Protein AF-A0A7X7NFH9-F1 (afdb_monomer)

pLDDT: mean 75.1, std 20.46, range [20.81, 98.44]

Mean predicted aligned error: 15.83 Å

Foldseek 3Di:
DDDDDDDDDDDDPDDDDDDDDDDDDDDDDDDDDDDADFDPQDDDWAQFDDLFFLVLLVVLVVVCCVVPVDPPVLDDNVLSAFFKFKKKFFAADPVSVVVQVQPPVFDKDLDDLRTHIDFFRWFDADPPDDPPGFGIIIAIGGPPDDDPPTDMDGPGRGDDADDDPDPRDPSNVSCNVCVLSSSLSSCVVRVNHQPPDNDSDFDWDKAKAFEWEQAPQVRGIAAQFQWWKWKDDRNDIFTWGAHNRRIIITPGIDGFFIWIKTFLAGPPLLEFEAAAPHHTTMGGHDGSDDDYDYDYHYDDPVNLSSLLSSLVVCCLPPCQFLADVRLAHYEYEYEYRHEDDPVCCKDDDPPDRYIYHYQAYNVGDGDGSLRSNLQSQLHSQLRSLCVLPVVPPRPPPDHVLLSNLRSNLSRALSSCVVPVPDPPPALLQDDDPDPDDPHDAACAACLAAQDADVLPPQQAFGAGFHHFDCVVVSSQGSRNGPHRRSNNQHNSVPGDRDDPGDDVRNVSGNVRSNPVSHDSDPDQWPAAPDWADAPDWSAAPVRQWTWHQHPQRKTFIWGVPDVVIDGLFIQPCGNHQWDTWGCHQQQKTFTFNDDDDDPVGTQKIQPRGNQGRWTWGQTDVRKTFTAGPVRDTPGIRVRRPMDGD

Sequence (645 aa):
MRRTVWKLGLSGLLLCIVIGCEQALSPITPAESPEADGVERVSTGIKLENPYSVESMKRAYDTLVARGSLAKGVLAADDFQPTHHYIRFKPETMEEYTALKRNADLVLWDYPLDYRFPEGMASYCDPAIPAGKPNYLYTAVAIGRELPSINYEILADLILSPEDGSNVLAKSAAVSGYYDVLEHEALRITGNLPKRKQGLAKSLWLPSGKIEVWDNVLGRKVPVVNVNVRTRNWFKWWDGYTDINGNFSCPKDYNGDISYSLRW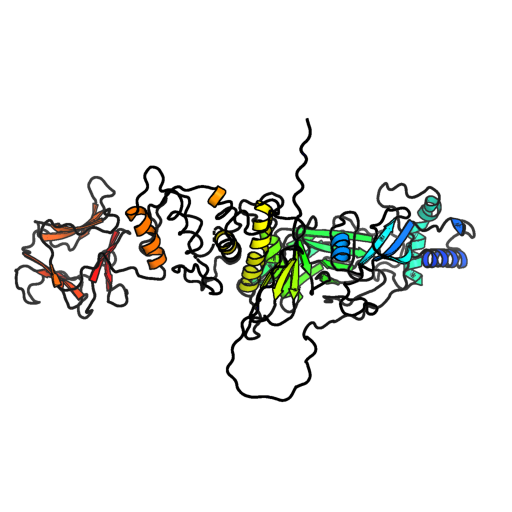QYPDNRFDIRDGRAGQAFYNGPSQSTSSWRVVFNSGLNWYWANIFKAGAFYVGQEPYGLNDIPFNLISIMALDEKAIPTEQALYSTGNENVTIRRYNLDGDTLNSYDLFMNTTHELGHAHHDHIYDGLLFGASVDLNYAQAWAYAIGYFMTTAAYPNVSHGYEVTMQGWEFGVQHRLPLMIDMVDIFNQRSEDSDNLQDFISGYTVRQLETIVSQKDCKTIYDFANKIRALPLPTGMTNTILNDYFNQYYNISSPSYAETKRSGGFNFTKGQKIYSPNKRFFLVWKSDGNLVLTDTKSSPWRNVWTSKTSGRVTTHCIMQPDGNLVIYNMNNPSGSQAVWCTGTWNNPDAGLSVVDNGRVVIYNKYRKERWSSTNDTGMRF

Secondary structure (DSSP, 8-state):
-------PPP-----------------------------------EEPP-TTBHHHHHHHHHHHHHTTSS-TTSS-TTT---SEEEEEE--SSHHHHHHHHT-TT---BSS-TTEE--TT------TTPPTTPPPPEEEEEETT----SS-EEEEEEE--PPPTT----TTHHHHHTTHHHHHHHHHHHTT---TT--SS---EE--EEEEEEEETTTTEEEE--S-EEEEEETTEEEEEEE-TTSEEE-SS-EES-EEEEEESB-GGGSEEEESSSSS--EEEEEEEE-S-EEEEE-SHHHHHHHHHHHHHHHHHHT--TT--S-SSS-EEEEEEEEEPBTTBSEEEETTTTEEEEEEE-SSSPBP-HHHHHHHHHHHHHHHHHHHTTTTS-TTSSS-TTTTTSSSHHHHHHHHHHH-TTS---S-TT----STT-----S-SGGGSS---STTT-TTS---------GGGTTTTTSSS---SSSSSSSSTTTS---TT--HHHHHHHHTTHHHHSS--SSSS-EETTEEPPTT-EEE-TTSSEEEEE-TTS-EEEEETTSSSPEEEEE-S-TTS---EEEE-TTS-EEEESSSS--GGGEEEE-S--S-TT-EEEEETTTEEEEE-TTS-EEEETTB---EE-

Nearest PDB structures (foldseek):
  5g5d-assembly2_B  TM=4.819E-01  e=6.563E-02  Acetivibrio thermocellus ATCC 27405
  4wi0-assembly1_B  TM=5.120E-01  e=7.752E-02  Acetivibrio cellulolyticus
  4u3s-assembly1_B  TM=5.055E-01  e=1.209E-01  Acetivibrio cellulolyticus
  8gg8-assembly1_B  TM=3.450E-01  e=8.195E-02  Homo sapiens
  4fxt-assembly2_B  TM=4.051E-01  e=7.752E-02  Bacteroides ovatus ATCC 8483

Radius of gyration: 36.44 Å; Cα contacts (8 Å, |Δi|>4): 1378; chains: 1; bounding box: 91×71×120 Å

Structure (mmCIF, N/CA/C/O backbone):
data_AF-A0A7X7NFH9-F1
#
_entry.id   AF-A0A7X7NFH9-F1
#
loop_
_atom_site.group_PDB
_atom_site.id
_atom_site.type_symbol
_atom_site.label_atom_id
_atom_site.label_alt_id
_atom_site.label_comp_id
_atom_site.label_asym_id
_atom_site.label_entity_id
_atom_site.label_seq_id
_atom_site.pdbx_PDB_ins_code
_atom_site.Cartn_x
_atom_site.Cartn_y
_atom_site.Cartn_z
_atom_site.occupancy
_atom_site.B_iso_or_equiv
_atom_site.auth_seq_id
_atom_site.auth_comp_id
_atom_site.auth_asym_id
_atom_site.auth_atom_id
_atom_site.pdbx_PDB_model_num
ATOM 1 N N . MET A 1 1 ? -54.475 24.960 -30.795 1.00 36.47 1 MET A N 1
ATOM 2 C CA . MET A 1 1 ? -54.640 26.356 -30.315 1.00 36.47 1 MET A CA 1
ATOM 3 C C . MET A 1 1 ? -53.315 26.794 -29.687 1.00 36.47 1 MET A C 1
ATOM 5 O O . MET A 1 1 ? -52.681 25.947 -29.073 1.00 36.47 1 MET A O 1
ATOM 9 N N . ARG A 1 2 ? -52.830 28.030 -29.885 1.00 29.89 2 ARG A N 1
ATOM 10 C CA . ARG A 1 2 ? -51.507 28.464 -29.367 1.00 29.89 2 ARG A CA 1
ATOM 11 C C . ARG A 1 2 ? -51.569 28.852 -27.884 1.00 29.89 2 ARG A C 1
ATOM 13 O O . ARG A 1 2 ? -52.470 29.603 -27.523 1.00 29.89 2 ARG A O 1
ATOM 20 N N . ARG A 1 3 ? -50.521 28.527 -27.112 1.00 27.28 3 ARG A N 1
ATOM 21 C CA . ARG A 1 3 ? -49.852 29.482 -26.197 1.00 27.28 3 ARG A CA 1
ATOM 22 C C . ARG A 1 3 ? -48.478 28.968 -25.744 1.00 27.28 3 ARG A C 1
ATOM 24 O O . ARG A 1 3 ? -48.378 28.122 -24.867 1.00 27.28 3 ARG A O 1
ATOM 31 N N . THR A 1 4 ? -47.427 29.512 -26.350 1.00 29.31 4 THR A N 1
ATOM 32 C CA . THR A 1 4 ? -46.043 29.393 -25.872 1.00 29.31 4 THR A CA 1
ATOM 33 C C . THR A 1 4 ? -45.840 30.352 -24.700 1.00 29.31 4 THR A C 1
ATOM 35 O O . THR A 1 4 ? -46.298 31.492 -24.773 1.00 29.31 4 THR A O 1
ATOM 38 N N . VAL A 1 5 ? -45.124 29.933 -23.655 1.00 28.30 5 VAL A N 1
ATOM 39 C CA . VAL A 1 5 ? -44.649 30.824 -22.584 1.00 28.30 5 VAL A CA 1
ATOM 40 C C . VAL A 1 5 ? -43.148 30.617 -22.430 1.00 28.30 5 VAL A C 1
ATOM 42 O O . VAL A 1 5 ? -42.696 29.501 -22.194 1.00 28.30 5 VAL A O 1
ATOM 45 N N . TRP A 1 6 ? -42.383 31.693 -22.588 1.00 24.36 6 TRP A N 1
ATOM 46 C CA . TRP A 1 6 ? -40.942 31.696 -22.358 1.00 24.36 6 TRP A CA 1
ATOM 47 C C . TRP A 1 6 ? -40.660 31.881 -20.864 1.00 24.36 6 TRP A C 1
ATOM 49 O O . TRP A 1 6 ? -41.331 32.675 -20.203 1.00 24.36 6 TRP A O 1
ATOM 59 N N . LYS A 1 7 ? -39.627 31.213 -20.344 1.00 28.20 7 LYS A N 1
ATOM 60 C CA . LYS A 1 7 ? -38.967 31.601 -19.091 1.00 28.20 7 LYS A CA 1
ATOM 61 C C . LYS A 1 7 ? -37.501 31.888 -19.385 1.00 28.20 7 LYS A C 1
ATOM 63 O O . LYS A 1 7 ? -36.787 31.019 -19.872 1.00 28.20 7 LYS A O 1
ATOM 68 N N . LEU A 1 8 ? -37.082 33.116 -19.100 1.00 28.53 8 LEU A N 1
ATOM 69 C CA . LEU A 1 8 ? -35.681 33.523 -19.118 1.00 28.53 8 LEU A CA 1
ATOM 70 C C . LEU A 1 8 ? -34.987 32.933 -17.886 1.00 28.53 8 LEU A C 1
ATOM 72 O O . LEU A 1 8 ? -35.468 33.120 -16.768 1.00 28.53 8 LEU A O 1
ATOM 76 N N . GLY A 1 9 ? -33.868 32.238 -18.084 1.00 28.09 9 GLY A N 1
ATOM 77 C CA . GLY A 1 9 ? -32.953 31.903 -16.997 1.00 28.09 9 GLY A CA 1
ATOM 78 C C . GLY A 1 9 ? -32.046 33.097 -16.718 1.00 28.09 9 GLY A C 1
ATOM 79 O O . GLY A 1 9 ? -31.283 33.491 -17.596 1.00 28.09 9 GLY A O 1
ATOM 80 N N . LEU A 1 10 ? -32.135 33.683 -15.522 1.00 27.61 10 LEU A N 1
ATOM 81 C CA . LEU A 1 10 ? -31.158 34.668 -15.059 1.00 27.61 10 LEU A CA 1
ATOM 82 C C . LEU A 1 10 ? -29.969 33.940 -14.423 1.00 27.61 10 LEU A C 1
ATOM 84 O O . LEU A 1 10 ? -30.151 33.145 -13.502 1.00 27.61 10 LEU A O 1
ATOM 88 N N . SER A 1 11 ? -28.759 34.247 -14.885 1.00 30.50 11 SER A N 1
ATOM 89 C CA . SER A 1 11 ? -27.514 33.743 -14.304 1.00 30.50 11 SER A CA 1
ATOM 90 C C . SER A 1 11 ? -27.278 34.375 -12.928 1.00 30.50 11 SER A C 1
ATOM 92 O O . SER A 1 11 ? -26.834 35.518 -12.830 1.00 30.50 11 SER A O 1
ATOM 94 N N . GLY A 1 12 ? -27.591 33.646 -11.856 1.00 26.58 12 GLY A N 1
ATOM 95 C CA . GLY A 1 12 ? -27.343 34.089 -10.483 1.00 26.58 12 GLY A CA 1
ATOM 96 C C . GLY A 1 12 ? -25.866 33.979 -10.109 1.00 26.58 12 GLY A C 1
ATOM 97 O O . GLY A 1 12 ? -25.423 32.921 -9.672 1.00 26.58 12 GLY A O 1
ATOM 98 N N . LEU A 1 13 ? -25.106 35.066 -10.260 1.00 28.27 13 LEU A N 1
ATOM 99 C CA . LEU A 1 13 ? -23.721 35.148 -9.791 1.00 28.27 13 LEU A CA 1
ATOM 100 C C . LEU A 1 13 ? -23.706 35.258 -8.254 1.00 28.27 13 LEU A C 1
ATOM 102 O O . LEU A 1 13 ? -23.938 36.339 -7.711 1.00 28.27 13 LEU A O 1
ATOM 106 N N . LEU A 1 14 ? -23.474 34.150 -7.541 1.00 24.86 14 LEU A N 1
ATOM 107 C CA . LEU A 1 14 ? -23.480 34.161 -6.075 1.00 24.86 14 LEU A CA 1
ATOM 108 C C . LEU A 1 14 ? -22.142 34.675 -5.521 1.00 24.86 14 LEU A C 1
ATOM 110 O O . LEU A 1 14 ? -21.170 33.937 -5.374 1.00 24.86 14 LEU A O 1
ATOM 114 N N . LEU A 1 15 ? -22.103 35.973 -5.228 1.00 25.09 15 LEU A N 1
ATOM 115 C CA . LEU A 1 15 ? -20.951 36.655 -4.649 1.00 25.09 15 LEU A CA 1
ATOM 116 C C . LEU A 1 15 ? -20.853 36.359 -3.140 1.00 25.09 15 LEU A C 1
ATOM 118 O O . LEU A 1 15 ? -21.505 37.021 -2.333 1.00 25.09 15 LEU A O 1
ATOM 122 N N . CYS A 1 16 ? -20.035 35.381 -2.743 1.00 24.41 16 CYS A N 1
ATOM 123 C CA . CYS A 1 16 ? -19.741 35.137 -1.327 1.00 24.41 16 CYS A CA 1
ATOM 124 C C . CYS A 1 16 ? -18.857 36.262 -0.762 1.00 24.41 16 CYS A C 1
ATOM 126 O O . CYS A 1 16 ? -17.674 36.368 -1.082 1.00 24.41 16 CYS A O 1
ATOM 128 N N . ILE A 1 17 ? -19.453 37.118 0.070 1.00 24.56 17 ILE A N 1
ATOM 129 C CA . ILE A 1 17 ? -18.795 38.283 0.670 1.00 24.56 17 ILE A CA 1
ATOM 130 C C . ILE A 1 17 ? -17.864 37.829 1.800 1.00 24.56 17 ILE A C 1
ATOM 132 O O . ILE A 1 17 ? -18.316 37.265 2.795 1.00 24.56 17 ILE A O 1
ATOM 136 N N . VAL A 1 18 ? -16.572 38.138 1.678 1.00 24.09 18 VAL A N 1
ATOM 137 C CA . VAL A 1 18 ? -15.610 38.010 2.780 1.00 24.09 18 VAL A CA 1
ATOM 138 C C . VAL A 1 18 ? -15.850 39.148 3.773 1.00 24.09 18 VAL A C 1
ATOM 140 O O . VAL A 1 18 ? -15.613 40.311 3.452 1.00 24.09 18 VAL A O 1
ATOM 143 N N . ILE A 1 19 ? -16.306 38.819 4.983 1.00 27.31 19 ILE A N 1
ATOM 144 C CA . ILE A 1 19 ? -16.412 39.771 6.095 1.00 27.31 19 ILE A CA 1
ATOM 145 C C . ILE A 1 19 ? -15.205 39.569 7.012 1.00 27.31 19 ILE A C 1
ATOM 147 O O . ILE A 1 19 ? -15.200 38.680 7.860 1.00 27.31 19 ILE A O 1
ATOM 151 N N . GLY A 1 20 ? -14.179 40.398 6.829 1.00 22.66 20 GLY A N 1
ATOM 152 C CA . GLY A 1 20 ? -13.091 40.553 7.794 1.00 22.66 20 GLY A CA 1
ATOM 153 C C . GLY A 1 20 ? -13.373 41.698 8.769 1.00 22.66 20 GLY A C 1
ATOM 154 O O . GLY A 1 20 ? -13.998 42.691 8.401 1.00 22.66 20 GLY A O 1
ATOM 155 N N . CYS A 1 21 ? -12.882 41.577 10.001 1.00 20.81 21 CYS A N 1
ATOM 156 C CA . CYS A 1 21 ? -12.691 42.696 10.923 1.00 20.81 21 CYS A CA 1
ATOM 157 C C . CYS A 1 21 ? -11.473 42.395 11.813 1.00 20.81 21 CYS A C 1
ATOM 159 O O . CYS A 1 21 ? -11.195 41.234 12.109 1.00 20.81 21 CYS A O 1
ATOM 161 N N . GLU A 1 22 ? -10.712 43.425 12.169 1.00 28.12 22 GLU A N 1
ATOM 162 C CA . GLU A 1 22 ? -9.319 43.309 12.620 1.00 28.12 22 GLU A CA 1
ATOM 163 C C . GLU A 1 22 ? -9.152 43.438 14.143 1.00 28.12 22 GLU A C 1
ATOM 165 O O . GLU A 1 22 ? -9.981 44.050 14.817 1.00 28.12 22 GLU A O 1
ATOM 170 N N . GLN A 1 23 ? -7.980 43.038 14.652 1.00 24.77 23 GLN A N 1
ATOM 171 C CA . GLN A 1 23 ? -7.124 43.985 15.384 1.00 24.77 23 GLN A CA 1
ATOM 172 C C . GLN A 1 23 ? -5.631 43.600 15.303 1.00 24.77 23 GLN A C 1
ATOM 174 O O . GLN A 1 23 ? -5.286 42.429 15.173 1.00 24.77 23 GLN A O 1
ATOM 179 N N . ALA A 1 24 ? -4.760 44.617 15.299 1.00 23.41 24 ALA A N 1
ATOM 180 C CA . ALA A 1 24 ? -3.313 44.538 15.027 1.00 23.41 24 ALA A CA 1
ATOM 181 C C . ALA A 1 24 ? -2.485 44.359 16.335 1.00 23.41 24 ALA A C 1
ATOM 183 O O . ALA A 1 24 ? -3.070 44.321 17.414 1.00 23.41 24 ALA A O 1
ATOM 184 N N . LEU A 1 25 ? -1.150 44.207 16.389 1.00 23.89 25 LEU A N 1
ATOM 185 C CA . LEU A 1 25 ? 0.014 44.792 15.677 1.00 23.89 25 LEU A CA 1
ATOM 186 C C . LEU A 1 25 ? 1.181 43.754 15.680 1.00 23.89 25 LEU A C 1
ATOM 188 O O . LEU A 1 25 ? 1.063 42.743 16.363 1.00 23.89 25 LEU A O 1
ATOM 192 N N . SER A 1 26 ? 2.330 43.856 14.993 1.00 23.88 26 SER A N 1
ATOM 193 C CA . SER A 1 26 ? 3.125 44.966 14.417 1.00 23.88 26 SER A CA 1
ATOM 194 C C . SER A 1 26 ? 3.888 44.494 13.154 1.00 23.88 26 SER A C 1
ATOM 196 O O . SER A 1 26 ? 4.027 43.288 12.959 1.00 23.88 26 SER A O 1
ATOM 198 N N . PRO A 1 27 ? 4.434 45.396 12.310 1.00 27.38 27 PRO A N 1
ATOM 199 C CA . PRO A 1 27 ? 5.138 45.006 11.085 1.00 27.38 27 PRO A CA 1
ATOM 200 C C . PRO A 1 27 ? 6.552 44.454 11.331 1.00 27.38 27 PRO A C 1
ATOM 202 O O . PRO A 1 27 ? 7.329 45.022 12.099 1.00 27.38 27 PRO A O 1
ATOM 205 N N . ILE A 1 28 ? 6.916 43.416 10.576 1.00 24.73 28 ILE A N 1
ATOM 206 C CA . ILE A 1 28 ? 8.305 43.018 10.305 1.00 24.73 28 ILE A CA 1
ATOM 207 C C . ILE A 1 28 ? 8.543 43.210 8.800 1.00 24.73 28 ILE A C 1
ATOM 209 O O . ILE A 1 28 ? 7.645 42.984 7.989 1.00 24.73 28 ILE A O 1
ATOM 213 N N . THR A 1 29 ? 9.730 43.690 8.429 1.00 23.84 29 THR A N 1
ATOM 214 C CA . THR A 1 29 ? 10.146 43.906 7.032 1.00 23.84 29 THR A CA 1
ATOM 215 C C . THR A 1 29 ? 10.073 42.622 6.199 1.00 23.84 29 THR A C 1
ATOM 217 O O . THR A 1 29 ? 10.286 41.546 6.758 1.00 23.84 29 THR A O 1
ATOM 220 N N . PRO A 1 30 ? 9.841 42.709 4.873 1.00 24.59 30 PRO A N 1
ATOM 221 C CA . PRO A 1 30 ? 9.813 41.534 4.011 1.00 24.59 30 PRO A CA 1
ATOM 222 C C . PRO A 1 30 ? 11.186 40.852 3.999 1.00 24.59 30 PRO A C 1
ATOM 224 O O . PRO A 1 30 ? 12.126 41.335 3.369 1.00 24.59 30 PRO A O 1
ATOM 227 N N . ALA A 1 31 ? 11.288 39.729 4.708 1.00 22.77 31 ALA A N 1
ATOM 228 C CA . ALA A 1 31 ? 12.315 38.738 4.436 1.00 22.77 31 ALA A CA 1
ATOM 229 C C . ALA A 1 31 ? 12.046 38.122 3.056 1.00 22.77 31 ALA A C 1
ATOM 231 O O . ALA A 1 31 ? 10.893 38.022 2.624 1.00 22.77 31 ALA A O 1
ATOM 232 N N . GLU A 1 32 ? 13.113 37.741 2.363 1.00 25.20 32 GLU A N 1
ATOM 233 C CA . GLU A 1 32 ? 13.041 37.124 1.040 1.00 25.20 32 GLU A CA 1
ATOM 234 C C . GLU A 1 32 ? 12.192 35.847 1.098 1.00 25.20 32 GLU A C 1
ATOM 236 O O . GLU A 1 32 ? 12.283 35.078 2.055 1.00 25.20 32 GLU A O 1
ATOM 241 N N . SER A 1 33 ? 11.347 35.629 0.088 1.00 23.27 33 SER A N 1
ATOM 242 C CA . SER A 1 33 ? 10.531 34.419 -0.015 1.00 23.27 33 SER A CA 1
ATOM 243 C C . SER A 1 33 ? 11.441 33.195 -0.163 1.00 23.27 33 SER A C 1
ATOM 245 O O . SER A 1 33 ? 12.114 33.105 -1.195 1.00 23.27 33 SER A O 1
ATOM 247 N N . PRO A 1 34 ? 11.459 32.245 0.792 1.00 28.91 34 PRO A N 1
ATOM 248 C CA . PRO A 1 34 ? 12.193 31.004 0.608 1.00 28.91 34 PRO A CA 1
ATOM 249 C C . PRO A 1 34 ? 11.574 30.225 -0.552 1.00 28.91 34 PRO A C 1
ATOM 251 O O . PRO A 1 34 ? 10.349 30.105 -0.651 1.00 28.91 34 PRO A O 1
ATOM 254 N N . GLU A 1 35 ? 12.419 29.710 -1.439 1.00 36.09 35 GLU A N 1
ATOM 255 C CA . GLU A 1 35 ? 11.997 28.748 -2.453 1.00 36.09 35 GLU A CA 1
ATOM 256 C C . GLU A 1 35 ? 11.466 27.491 -1.743 1.00 36.09 35 GLU A C 1
ATOM 258 O O . GLU A 1 35 ? 12.010 27.084 -0.720 1.00 36.09 35 GLU A O 1
ATOM 26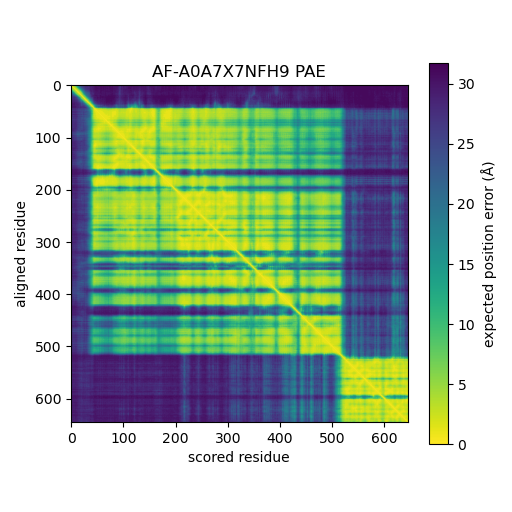3 N N . ALA A 1 36 ? 10.382 26.887 -2.239 1.00 31.02 36 ALA A N 1
ATOM 264 C CA . ALA A 1 36 ? 9.771 25.744 -1.560 1.00 31.02 36 ALA A CA 1
ATOM 265 C C . ALA A 1 36 ? 10.715 24.522 -1.576 1.00 31.02 36 ALA A C 1
ATOM 267 O O . ALA A 1 36 ? 10.979 23.944 -2.633 1.00 31.02 36 ALA A O 1
ATOM 268 N N . ASP A 1 37 ? 11.214 24.173 -0.388 1.00 34.59 37 ASP A N 1
ATOM 269 C CA . ASP A 1 37 ? 12.278 23.200 -0.126 1.00 34.59 37 ASP A CA 1
ATOM 270 C C . ASP A 1 37 ? 12.007 21.756 -0.592 1.00 34.59 37 ASP A C 1
ATOM 272 O O . ASP A 1 37 ? 10.878 21.322 -0.826 1.00 34.59 37 ASP A O 1
ATOM 276 N N . GLY A 1 38 ? 13.071 20.946 -0.547 1.00 30.02 38 GLY A N 1
ATOM 277 C CA . GLY A 1 38 ? 12.968 19.672 0.176 1.00 30.02 38 GLY A CA 1
ATOM 278 C C . GLY A 1 38 ? 13.599 18.475 -0.518 1.00 30.02 38 GLY A C 1
ATOM 279 O O . GLY A 1 38 ? 14.536 17.878 0.006 1.00 30.02 38 GLY A O 1
ATOM 280 N N . VAL A 1 39 ? 13.088 18.108 -1.695 1.00 32.66 39 VAL A N 1
ATOM 281 C CA . VAL A 1 39 ? 13.448 16.829 -2.329 1.00 32.66 39 VAL A CA 1
ATOM 282 C C . VAL A 1 39 ? 14.882 16.862 -2.864 1.00 32.66 39 VAL A C 1
ATOM 284 O O . VAL A 1 39 ? 15.187 17.601 -3.803 1.00 32.66 39 VAL A O 1
ATOM 287 N N . GLU A 1 40 ? 15.754 16.001 -2.336 1.00 31.27 40 GLU A N 1
ATOM 288 C CA . GLU A 1 40 ? 17.115 15.812 -2.848 1.00 31.27 40 GLU A CA 1
ATOM 289 C C . GLU A 1 40 ? 17.062 15.144 -4.242 1.00 31.27 40 GLU A C 1
ATOM 291 O O . GLU A 1 40 ? 16.978 13.922 -4.379 1.00 31.27 40 GLU A O 1
ATOM 296 N N . ARG A 1 41 ? 17.056 15.956 -5.311 1.00 45.44 41 ARG A N 1
ATOM 297 C CA . ARG A 1 41 ? 16.930 15.506 -6.715 1.00 45.44 41 ARG A CA 1
ATOM 298 C C . ARG A 1 41 ? 18.219 14.857 -7.242 1.00 45.44 41 ARG A C 1
ATOM 300 O O . ARG A 1 41 ? 18.877 15.378 -8.144 1.00 45.44 41 ARG A O 1
ATOM 307 N N . VAL A 1 42 ? 18.589 13.705 -6.685 1.00 47.50 42 VAL A N 1
ATOM 308 C CA . VAL A 1 42 ? 19.797 12.953 -7.060 1.00 47.50 42 VAL A CA 1
ATOM 309 C C . VAL A 1 42 ? 19.606 12.212 -8.389 1.00 47.50 42 VAL A C 1
ATOM 311 O O . VAL A 1 42 ? 19.348 11.007 -8.411 1.00 47.50 42 VAL A O 1
ATOM 314 N N . SER A 1 43 ? 19.789 12.902 -9.521 1.00 53.56 43 SER A N 1
ATOM 315 C CA . SER A 1 43 ? 20.063 12.227 -10.799 1.00 53.56 43 SER A CA 1
ATOM 316 C C . SER A 1 43 ? 20.732 13.084 -11.885 1.00 53.56 43 SER A C 1
ATOM 318 O O . SER A 1 43 ? 20.129 13.951 -12.508 1.00 53.56 43 SER A O 1
ATOM 320 N N . THR A 1 44 ? 21.964 12.714 -12.242 1.00 63.69 44 THR A N 1
ATOM 321 C CA . THR A 1 44 ? 22.508 12.911 -13.596 1.00 63.69 44 THR A CA 1
ATOM 322 C C . THR A 1 44 ? 22.767 11.539 -14.215 1.00 63.69 44 THR A C 1
ATOM 324 O O . THR A 1 44 ? 23.765 10.874 -13.946 1.00 63.69 44 THR A O 1
ATOM 327 N N . GLY A 1 45 ? 21.812 11.066 -15.019 1.00 78.00 45 GLY A N 1
ATOM 328 C CA . GLY A 1 45 ? 21.950 9.799 -15.737 1.00 78.00 45 GLY A CA 1
ATOM 329 C C . GLY A 1 45 ? 23.009 9.882 -16.835 1.00 78.00 45 GLY A C 1
ATOM 330 O O . GLY A 1 45 ? 23.092 10.875 -17.557 1.00 78.00 45 GLY A O 1
ATOM 331 N N . ILE A 1 46 ? 23.782 8.813 -17.009 1.00 85.50 46 ILE A N 1
ATOM 332 C CA . ILE A 1 46 ? 24.747 8.692 -18.103 1.00 85.50 46 ILE A CA 1
ATOM 333 C C . ILE A 1 46 ? 23.982 8.272 -19.360 1.00 85.50 46 ILE A C 1
ATOM 335 O O . ILE A 1 46 ? 23.510 7.134 -19.438 1.00 85.50 46 ILE A O 1
ATOM 339 N N . LYS A 1 47 ? 23.869 9.167 -20.348 1.00 90.38 47 LYS A N 1
ATOM 340 C CA . LYS A 1 47 ? 23.352 8.816 -21.679 1.00 90.38 47 LYS A CA 1
ATOM 341 C C . LYS A 1 47 ? 24.272 7.773 -22.317 1.00 90.38 47 LYS A C 1
ATOM 343 O O . LYS A 1 47 ? 25.488 7.949 -22.360 1.00 90.38 47 LYS A O 1
ATOM 348 N N . LEU A 1 48 ? 23.683 6.691 -22.801 1.00 91.81 48 LEU A N 1
ATOM 349 C CA . LEU A 1 48 ? 24.345 5.619 -23.530 1.00 91.81 48 LEU A CA 1
ATOM 350 C C . LEU A 1 48 ? 24.111 5.811 -25.033 1.00 91.81 48 LEU A C 1
ATOM 352 O O . LEU A 1 48 ? 23.060 6.291 -25.455 1.00 91.81 48 LEU A O 1
ATOM 356 N N . GLU A 1 49 ? 25.060 5.382 -25.862 1.00 95.19 49 GLU A N 1
ATOM 357 C CA . GLU A 1 49 ? 24.801 5.259 -27.296 1.00 95.19 49 GLU A CA 1
ATOM 358 C C . GLU A 1 49 ? 23.844 4.079 -27.540 1.00 95.19 49 GLU A C 1
ATOM 360 O O . GLU A 1 49 ? 24.103 2.969 -27.078 1.00 95.19 49 GLU A O 1
ATOM 365 N N . ASN A 1 50 ? 22.718 4.319 -28.219 1.00 95.69 50 ASN A N 1
ATOM 366 C CA . ASN A 1 50 ? 21.645 3.336 -28.383 1.00 95.69 50 ASN A CA 1
ATOM 367 C C . ASN A 1 50 ? 22.008 2.258 -29.432 1.00 95.69 50 ASN A C 1
ATOM 369 O O . ASN A 1 50 ? 22.077 2.592 -30.616 1.00 95.69 50 ASN A O 1
ATOM 373 N N . PRO A 1 51 ? 22.175 0.970 -29.061 1.00 94.88 51 PRO A N 1
ATOM 374 C CA . PRO A 1 51 ? 22.515 -0.100 -30.000 1.00 94.88 51 PRO A CA 1
ATOM 375 C C . PRO A 1 51 ? 21.322 -0.583 -30.835 1.00 94.88 51 PRO A C 1
ATOM 377 O O . PRO A 1 51 ? 21.515 -1.163 -31.896 1.00 94.88 51 PRO A O 1
ATOM 380 N N . TYR A 1 52 ? 20.092 -0.329 -30.388 1.00 95.12 52 TYR A N 1
ATOM 381 C CA . TY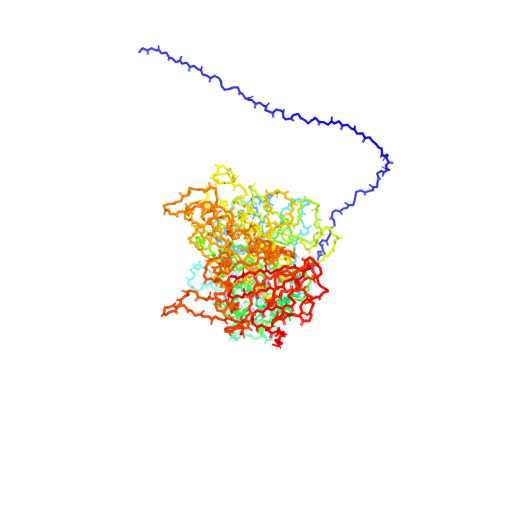R A 1 52 ? 18.871 -0.764 -31.067 1.00 95.12 52 TYR A CA 1
ATOM 382 C C . TYR A 1 52 ? 18.388 0.226 -32.133 1.00 95.12 52 TYR A C 1
ATOM 384 O O . TYR A 1 52 ? 17.392 -0.049 -32.801 1.00 95.12 52 TYR A O 1
ATOM 392 N N . SER A 1 53 ? 19.060 1.370 -32.303 1.00 97.06 53 SER A N 1
ATOM 393 C CA . SER A 1 53 ? 18.710 2.322 -33.356 1.00 97.06 53 SER A CA 1
ATOM 394 C C . SER A 1 53 ? 18.995 1.751 -34.750 1.00 97.06 53 SER A C 1
ATOM 396 O O . SER A 1 53 ? 19.938 0.978 -34.944 1.00 97.06 53 SER A O 1
ATOM 398 N N . VAL A 1 54 ? 18.211 2.173 -35.748 1.00 95.50 54 VAL A N 1
ATOM 399 C CA . VAL A 1 54 ? 18.445 1.836 -37.166 1.00 95.50 54 VAL A CA 1
ATOM 400 C C . VAL A 1 54 ? 19.870 2.214 -37.600 1.00 95.50 54 VAL A C 1
ATOM 402 O O . VAL A 1 54 ? 20.492 1.473 -38.359 1.00 95.5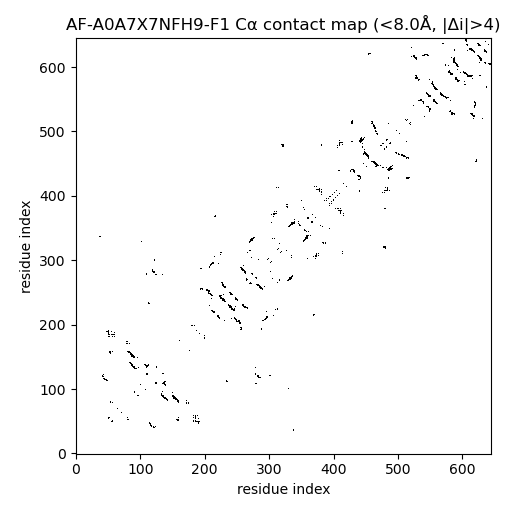0 54 VAL A O 1
ATOM 405 N N . GLU A 1 55 ? 20.419 3.321 -37.088 1.00 96.12 55 GLU A N 1
ATOM 406 C CA . GLU A 1 55 ? 21.812 3.716 -37.332 1.00 96.12 55 GLU A CA 1
ATOM 407 C C . GLU A 1 55 ? 22.804 2.700 -36.743 1.00 96.12 55 GLU A C 1
ATOM 409 O O . GLU A 1 55 ? 23.629 2.162 -37.479 1.00 96.12 55 GLU A O 1
ATOM 414 N N . SER A 1 56 ? 22.709 2.379 -35.448 1.00 97.19 56 SER A N 1
ATOM 415 C CA . SER A 1 56 ? 23.631 1.438 -34.797 1.00 97.19 56 SER A CA 1
ATOM 416 C C . SER A 1 56 ? 23.591 0.048 -35.425 1.00 97.19 56 SER A C 1
ATOM 418 O O . SER A 1 56 ? 24.644 -0.564 -35.597 1.00 97.19 56 SER A O 1
ATOM 420 N N . MET A 1 57 ? 22.412 -0.422 -35.839 1.00 95.81 57 MET A N 1
ATOM 421 C CA . MET A 1 57 ? 22.250 -1.692 -36.553 1.00 95.81 57 MET A CA 1
ATOM 422 C C . MET A 1 57 ? 22.887 -1.669 -37.953 1.00 95.81 57 MET A C 1
ATOM 424 O O . MET A 1 57 ? 23.554 -2.635 -38.332 1.00 95.81 57 MET A O 1
ATOM 428 N N . LYS A 1 58 ? 22.768 -0.559 -38.700 1.00 95.50 58 LYS A N 1
ATOM 429 C CA . LYS A 1 58 ? 23.473 -0.368 -39.985 1.00 95.50 58 LYS A CA 1
ATOM 430 C C . LYS A 1 58 ? 24.993 -0.343 -39.787 1.00 95.50 58 LYS A C 1
ATOM 432 O O . LYS A 1 58 ? 25.702 -1.113 -40.429 1.00 95.50 58 LYS A O 1
ATOM 437 N N . ARG A 1 59 ? 25.496 0.430 -38.817 1.00 97.12 59 ARG A N 1
ATOM 438 C CA . ARG A 1 59 ? 26.932 0.465 -38.470 1.00 97.12 59 ARG A CA 1
ATOM 439 C C . ARG A 1 59 ? 27.453 -0.902 -38.017 1.00 97.12 59 ARG A C 1
ATOM 441 O O . ARG A 1 59 ? 28.580 -1.261 -38.354 1.00 97.12 59 ARG A O 1
ATOM 448 N N . ALA A 1 60 ? 26.658 -1.677 -37.276 1.00 97.31 60 ALA A N 1
ATOM 449 C CA . ALA A 1 60 ? 27.010 -3.037 -36.871 1.00 97.31 60 ALA A CA 1
ATOM 450 C C . ALA A 1 60 ? 27.178 -3.955 -38.093 1.00 97.31 60 ALA A C 1
ATOM 452 O O . ALA A 1 60 ? 28.202 -4.631 -38.205 1.00 97.31 60 ALA A O 1
ATOM 453 N N . TYR A 1 61 ? 26.237 -3.911 -39.043 1.00 96.75 61 TYR A N 1
ATOM 454 C CA . TYR A 1 61 ? 26.332 -4.616 -40.325 1.00 96.75 61 TYR A CA 1
ATOM 455 C C . TYR A 1 61 ? 27.567 -4.207 -41.136 1.00 96.75 61 TYR A C 1
ATOM 457 O O . TYR A 1 61 ? 28.377 -5.072 -41.476 1.00 96.75 61 TYR A O 1
ATOM 465 N N . ASP A 1 62 ? 27.769 -2.909 -41.377 1.00 96.62 62 ASP A N 1
ATOM 466 C CA . ASP A 1 62 ? 28.924 -2.397 -42.128 1.00 96.62 62 ASP A CA 1
ATOM 467 C C . ASP A 1 62 ? 30.244 -2.839 -41.484 1.00 96.62 62 ASP A C 1
ATOM 469 O O . ASP A 1 62 ? 31.159 -3.326 -42.156 1.00 96.62 62 ASP A O 1
ATOM 473 N N . THR A 1 63 ? 30.322 -2.763 -40.151 1.00 97.31 63 THR A N 1
ATOM 474 C CA . THR A 1 63 ? 31.501 -3.210 -39.405 1.00 97.31 63 THR A CA 1
ATOM 475 C C . THR A 1 63 ? 31.665 -4.731 -39.488 1.00 97.31 63 THR A C 1
ATOM 477 O O . THR A 1 63 ? 32.795 -5.202 -39.528 1.00 97.31 63 THR A O 1
ATOM 480 N N . LEU A 1 64 ? 30.603 -5.549 -39.498 1.00 96.81 64 LEU A N 1
ATOM 481 C CA . LEU A 1 64 ? 30.700 -7.013 -39.695 1.00 96.81 64 LEU A CA 1
ATOM 482 C C . LEU A 1 64 ? 31.192 -7.374 -41.102 1.00 96.81 64 LEU A C 1
ATOM 484 O O . LEU A 1 64 ? 32.046 -8.252 -41.242 1.00 96.81 64 LEU A O 1
ATOM 488 N N . VAL A 1 65 ? 30.713 -6.670 -42.129 1.00 96.94 65 VAL A N 1
ATOM 489 C CA . VAL A 1 65 ? 31.167 -6.836 -43.518 1.00 96.94 65 VAL A CA 1
ATOM 490 C C . VAL A 1 65 ? 32.645 -6.452 -43.665 1.00 96.94 65 VAL A C 1
ATOM 492 O O . VAL A 1 65 ? 33.405 -7.183 -44.300 1.00 96.94 65 VAL A O 1
ATOM 495 N N . ALA A 1 66 ? 33.099 -5.372 -43.019 1.00 96.38 66 ALA A N 1
ATOM 496 C CA . ALA A 1 66 ? 34.482 -4.878 -43.110 1.00 96.38 66 ALA A CA 1
ATOM 497 C C . ALA A 1 66 ? 35.569 -5.862 -42.611 1.00 96.38 66 ALA A C 1
ATOM 499 O O . ALA A 1 66 ? 36.725 -5.758 -43.015 1.00 96.38 66 ALA A O 1
ATOM 500 N N . ARG A 1 67 ? 35.206 -6.834 -41.765 1.00 95.69 67 ARG A N 1
ATOM 501 C CA . ARG A 1 67 ? 36.068 -7.932 -41.245 1.00 95.69 67 ARG A CA 1
ATOM 502 C C . ARG A 1 67 ? 35.595 -9.313 -41.723 1.00 95.69 67 ARG A C 1
ATOM 504 O O . ARG A 1 67 ? 35.929 -10.325 -41.116 1.00 95.69 67 ARG A O 1
ATOM 511 N N . GLY A 1 68 ? 34.793 -9.363 -42.791 1.00 92.88 68 GLY A N 1
ATOM 512 C CA . GLY A 1 68 ? 34.359 -10.606 -43.437 1.00 92.88 68 GLY A CA 1
ATOM 513 C C . GLY A 1 68 ? 33.474 -11.519 -42.581 1.00 92.88 68 GLY A C 1
ATOM 514 O O . GLY A 1 68 ? 33.330 -12.693 -42.903 1.00 92.88 68 GLY A O 1
ATOM 515 N N . SER A 1 69 ? 32.888 -11.009 -41.492 1.00 93.81 69 SER A N 1
ATOM 516 C CA . SER A 1 69 ? 31.977 -11.773 -40.623 1.00 93.81 69 SER A CA 1
ATOM 517 C C . SER A 1 69 ? 30.576 -11.924 -41.231 1.00 93.81 69 SER A C 1
ATOM 519 O O . SER A 1 69 ? 29.847 -12.842 -40.871 1.00 93.81 69 SER A O 1
ATOM 521 N N . LEU A 1 70 ? 30.216 -11.042 -42.170 1.00 93.88 70 LEU A N 1
ATOM 522 C CA . LEU A 1 70 ? 29.059 -11.161 -43.059 1.00 93.88 70 LEU A CA 1
ATOM 523 C C . LEU A 1 70 ? 29.491 -10.870 -44.503 1.00 93.88 70 LEU A C 1
ATOM 525 O O . LEU A 1 70 ? 30.421 -10.098 -44.741 1.00 93.88 70 LEU A O 1
ATOM 529 N N . ALA A 1 71 ? 28.807 -11.473 -45.476 1.00 93.12 71 ALA A N 1
ATOM 530 C CA . ALA A 1 71 ? 29.053 -11.209 -46.891 1.00 93.12 71 ALA A CA 1
ATOM 531 C C . ALA A 1 71 ? 28.497 -9.833 -47.300 1.00 93.12 71 ALA A C 1
ATOM 533 O O . ALA A 1 71 ? 27.376 -9.472 -46.940 1.00 93.12 71 ALA A O 1
ATOM 534 N N . LYS A 1 72 ? 29.258 -9.064 -48.088 1.00 91.50 72 LYS A N 1
ATOM 535 C CA . LYS A 1 72 ? 28.812 -7.754 -48.582 1.00 91.50 72 LYS A CA 1
ATOM 536 C C . LYS A 1 72 ? 27.561 -7.904 -49.453 1.00 91.50 72 LYS A C 1
ATOM 538 O O . LYS A 1 72 ? 27.609 -8.585 -50.473 1.00 91.50 72 LYS A O 1
ATOM 543 N N . GLY A 1 73 ? 26.485 -7.208 -49.087 1.00 89.38 73 GLY A N 1
ATOM 544 C CA . GLY A 1 73 ? 25.224 -7.216 -49.835 1.00 89.38 73 GLY A CA 1
ATOM 545 C C . GLY A 1 73 ? 24.272 -8.357 -49.470 1.00 89.38 73 GLY A C 1
ATOM 546 O O . GLY A 1 73 ? 23.296 -8.556 -50.182 1.00 89.38 73 GLY A O 1
ATOM 547 N N . VAL A 1 74 ? 24.525 -9.089 -48.375 1.00 91.44 74 VAL A N 1
ATOM 548 C CA . VAL A 1 74 ? 23.559 -10.064 -47.828 1.00 91.44 74 VAL A CA 1
ATOM 549 C C . VAL A 1 74 ? 22.331 -9.386 -47.196 1.00 91.44 74 VAL A C 1
ATOM 551 O O . VAL A 1 74 ? 21.273 -9.997 -47.107 1.00 91.44 74 VAL A O 1
ATOM 554 N N . LEU A 1 75 ? 22.469 -8.111 -46.816 1.00 90.94 75 LEU A N 1
ATOM 555 C CA . LEU A 1 75 ? 21.379 -7.182 -46.512 1.00 90.94 75 LEU A CA 1
ATOM 556 C C . LEU A 1 75 ? 21.549 -5.896 -47.338 1.00 90.94 75 LEU A C 1
ATOM 558 O O . LEU A 1 75 ? 22.674 -5.416 -47.545 1.00 90.94 75 LEU A O 1
ATOM 562 N N . ALA A 1 76 ? 20.433 -5.334 -47.790 1.00 89.38 76 ALA A N 1
ATOM 563 C CA . ALA A 1 76 ? 20.336 -4.043 -48.459 1.00 89.38 76 ALA A CA 1
ATOM 564 C C . ALA A 1 76 ? 20.030 -2.914 -47.458 1.00 89.38 76 ALA A C 1
ATOM 566 O O . ALA A 1 76 ? 19.518 -3.143 -46.364 1.00 89.38 76 ALA A O 1
ATOM 567 N N . ALA A 1 77 ? 20.295 -1.661 -47.843 1.00 85.94 77 ALA A N 1
ATOM 568 C CA . ALA A 1 77 ? 20.024 -0.493 -46.993 1.00 85.94 77 ALA A CA 1
ATOM 569 C C . ALA A 1 77 ? 18.532 -0.342 -46.618 1.00 85.94 77 ALA A C 1
ATOM 571 O O . ALA A 1 77 ? 18.222 0.174 -45.539 1.00 85.94 77 ALA A O 1
ATOM 572 N N . ASP A 1 78 ? 17.645 -0.834 -47.490 1.00 87.19 78 ASP A N 1
ATOM 573 C CA . ASP A 1 78 ? 16.187 -0.824 -47.348 1.00 87.19 78 ASP A CA 1
ATOM 574 C C . ASP A 1 78 ? 15.640 -1.944 -46.447 1.00 87.19 78 ASP A C 1
ATOM 576 O O . ASP A 1 78 ? 14.470 -1.879 -46.074 1.00 87.19 78 ASP A O 1
ATOM 580 N N . ASP A 1 79 ? 16.438 -2.951 -46.072 1.00 88.19 79 ASP A N 1
ATOM 581 C CA . ASP A 1 79 ? 15.982 -4.028 -45.173 1.00 88.19 79 ASP A CA 1
ATOM 582 C C . ASP A 1 79 ? 15.929 -3.554 -43.710 1.00 88.19 79 ASP A C 1
ATOM 584 O O . ASP A 1 79 ? 15.112 -4.015 -42.913 1.00 88.19 79 ASP A O 1
ATOM 588 N N . PHE A 1 80 ? 16.764 -2.569 -43.368 1.00 90.31 80 PHE A N 1
ATOM 589 C CA . PHE A 1 80 ? 16.844 -1.918 -42.058 1.00 90.31 80 PHE A CA 1
ATOM 590 C C . PHE A 1 80 ? 15.736 -0.863 -41.875 1.00 90.31 80 PHE A C 1
ATOM 592 O O . PHE A 1 80 ? 16.017 0.307 -41.593 1.00 90.31 80 PHE A O 1
ATOM 599 N N . GLN A 1 81 ? 14.480 -1.267 -42.066 1.00 89.06 81 GLN A N 1
ATOM 600 C CA . GLN A 1 81 ? 13.315 -0.459 -41.695 1.00 89.06 81 GLN A CA 1
ATOM 601 C C . GLN A 1 81 ? 13.132 -0.447 -40.170 1.00 89.06 81 GLN A C 1
ATOM 603 O O . GLN A 1 81 ? 13.462 -1.438 -39.509 1.00 89.06 81 GLN A O 1
ATOM 608 N N . PRO A 1 82 ? 12.579 0.631 -39.588 1.00 91.75 82 PRO A N 1
ATOM 609 C CA . PRO A 1 82 ? 12.183 0.614 -38.192 1.00 91.75 82 PRO A CA 1
ATOM 610 C C . PRO A 1 82 ? 11.055 -0.395 -37.950 1.00 91.75 82 PRO A C 1
ATOM 612 O O . PRO A 1 82 ? 10.131 -0.553 -38.744 1.00 91.75 82 PRO A O 1
ATOM 615 N N . THR A 1 83 ? 11.132 -1.048 -36.797 1.00 90.12 83 THR A N 1
ATOM 616 C CA . THR A 1 83 ? 10.070 -1.895 -36.228 1.00 90.12 83 THR A CA 1
ATOM 617 C C . THR A 1 83 ? 9.247 -1.128 -35.194 1.00 90.12 83 THR A C 1
ATOM 619 O O . THR A 1 83 ? 8.053 -1.375 -35.040 1.00 90.12 83 THR A O 1
ATOM 622 N N . HIS A 1 84 ? 9.890 -0.176 -34.509 1.00 92.56 84 HIS A N 1
ATOM 623 C CA . HIS A 1 84 ? 9.325 0.648 -33.448 1.00 92.56 84 HIS A CA 1
ATOM 624 C C . HIS A 1 84 ? 9.917 2.064 -33.515 1.00 92.56 84 HIS A C 1
ATOM 626 O O . HIS A 1 84 ? 11.076 2.228 -33.902 1.00 92.56 84 HIS A O 1
ATOM 632 N N . HIS A 1 85 ? 9.170 3.067 -33.058 1.00 95.62 85 HIS A N 1
ATOM 633 C CA . HIS A 1 85 ? 9.719 4.365 -32.668 1.00 95.62 85 HIS A CA 1
ATOM 634 C C . HIS A 1 85 ? 9.977 4.374 -31.154 1.00 95.62 85 HIS A C 1
ATOM 636 O O . HIS A 1 85 ? 9.104 4.002 -30.368 1.00 95.62 85 HIS A O 1
ATOM 642 N N . TYR A 1 86 ? 11.147 4.846 -30.731 1.00 97.19 86 TYR A N 1
ATOM 643 C CA . TYR A 1 86 ? 11.384 5.329 -29.370 1.00 97.19 86 TYR A CA 1
ATOM 644 C C . TYR A 1 86 ? 10.880 6.770 -29.286 1.00 97.19 86 TYR A C 1
ATOM 646 O O . TYR A 1 86 ? 11.342 7.619 -30.050 1.00 97.19 86 TYR A O 1
ATOM 654 N N . ILE A 1 87 ? 9.940 7.049 -28.384 1.00 97.12 87 ILE A N 1
ATOM 655 C CA . ILE A 1 87 ? 9.293 8.360 -28.251 1.00 97.12 87 ILE A CA 1
ATOM 656 C C . ILE A 1 87 ? 9.327 8.867 -26.806 1.00 97.12 87 ILE A C 1
ATOM 658 O O . ILE A 1 87 ? 9.395 8.073 -25.862 1.00 97.12 87 ILE A O 1
ATOM 662 N N . ARG A 1 88 ? 9.202 10.188 -26.634 1.00 95.44 88 ARG A N 1
ATOM 663 C CA . ARG A 1 88 ? 8.713 10.802 -25.388 1.00 95.44 88 ARG A CA 1
ATOM 664 C C . ARG A 1 88 ? 7.406 11.544 -25.638 1.00 95.44 88 ARG A C 1
ATOM 666 O O . ARG A 1 88 ? 7.341 12.378 -26.538 1.00 95.44 88 ARG A O 1
ATOM 673 N N . PHE A 1 89 ? 6.390 11.270 -24.830 1.00 96.81 89 PHE A N 1
ATOM 674 C CA . PHE A 1 89 ? 5.227 12.138 -24.691 1.00 96.81 89 PHE A CA 1
ATOM 675 C C . PHE A 1 89 ? 5.595 13.369 -23.865 1.00 96.81 89 PHE A C 1
ATOM 677 O O . PHE A 1 89 ? 6.380 13.291 -22.916 1.00 96.81 89 PHE A O 1
ATOM 684 N N . LYS A 1 90 ? 5.003 14.500 -24.240 1.00 93.94 90 LYS A N 1
ATOM 685 C CA . LYS A 1 90 ? 5.252 15.833 -23.694 1.00 93.94 90 LYS A CA 1
ATOM 686 C C . LYS A 1 90 ? 3.915 16.455 -23.275 1.00 93.94 90 LYS A C 1
ATOM 688 O O . LYS A 1 90 ? 3.471 17.392 -23.937 1.00 93.94 90 LYS A O 1
ATOM 693 N N . PRO A 1 91 ? 3.246 15.892 -22.248 1.00 92.50 91 PRO A N 1
ATOM 694 C CA . PRO A 1 91 ? 1.980 16.426 -21.768 1.00 92.50 91 PRO A CA 1
ATOM 695 C C . PRO A 1 91 ? 2.154 17.874 -21.298 1.00 92.50 91 PRO A C 1
ATOM 697 O O . PRO A 1 91 ? 3.115 18.212 -20.606 1.00 92.50 91 PRO A O 1
ATOM 700 N N . GLU A 1 92 ? 1.219 18.730 -21.686 1.00 90.69 92 GLU A N 1
ATOM 701 C CA . GLU A 1 92 ? 1.166 20.138 -21.300 1.00 90.69 92 GLU A CA 1
ATOM 702 C C . GLU A 1 92 ? 0.407 20.329 -19.978 1.00 90.69 92 GLU A C 1
ATOM 704 O O . GLU A 1 92 ? 0.686 21.282 -19.249 1.00 90.69 92 GLU A O 1
ATOM 709 N N . THR A 1 93 ? -0.509 19.411 -19.635 1.00 85.81 93 THR A N 1
ATOM 710 C CA . THR A 1 93 ? -1.334 19.467 -18.412 1.00 85.81 93 THR A CA 1
ATOM 711 C C . THR A 1 93 ? -1.325 18.151 -17.618 1.00 85.81 93 THR A C 1
ATOM 713 O O . THR A 1 93 ? -0.879 17.103 -18.099 1.00 85.81 93 THR A O 1
ATOM 716 N N . MET A 1 94 ? -1.816 18.187 -16.373 1.00 79.50 94 MET A N 1
ATOM 717 C CA . MET A 1 94 ? -1.858 17.001 -15.505 1.00 79.50 94 MET A CA 1
ATOM 718 C C . MET A 1 94 ? -2.888 15.967 -15.974 1.00 79.50 94 MET A C 1
ATOM 720 O O . MET A 1 94 ? -2.715 14.767 -15.754 1.00 79.50 94 MET A O 1
ATOM 724 N N . GLU A 1 95 ? -3.935 16.426 -16.653 1.00 80.06 95 GLU A N 1
ATOM 725 C CA . GLU A 1 95 ? -4.993 15.612 -17.245 1.00 80.06 95 GLU A CA 1
ATOM 726 C C . GLU A 1 95 ? -4.425 14.772 -18.397 1.00 80.06 95 GLU A C 1
ATOM 728 O O . GLU A 1 95 ? -4.653 13.566 -18.439 1.00 80.06 95 GLU A O 1
ATOM 733 N N . GLU A 1 96 ? -3.599 15.366 -19.269 1.00 88.44 96 GLU A N 1
ATOM 734 C CA . GLU A 1 96 ? -2.882 14.640 -20.327 1.00 88.44 96 GLU A CA 1
ATOM 735 C C . GLU A 1 96 ? -1.898 13.608 -19.749 1.00 88.44 96 GLU A C 1
ATOM 737 O O . GLU A 1 96 ? -1.896 12.445 -20.159 1.00 88.44 96 GLU A O 1
ATOM 742 N N . TYR A 1 97 ? -1.093 13.999 -18.754 1.00 84.81 97 TYR A N 1
ATOM 743 C CA . TYR A 1 97 ? -0.163 13.090 -18.069 1.00 84.81 97 TYR A CA 1
ATOM 744 C C . TYR A 1 97 ? -0.898 11.906 -17.409 1.00 84.81 97 TYR A C 1
ATOM 746 O O . TYR A 1 97 ? -0.462 10.756 -17.503 1.00 84.81 97 TYR A O 1
ATOM 754 N N . THR A 1 98 ? -2.050 12.168 -16.789 1.00 77.50 98 THR A N 1
ATOM 755 C CA . THR A 1 98 ? -2.874 11.145 -16.128 1.00 77.50 98 THR A CA 1
ATOM 756 C C . THR A 1 98 ? -3.591 10.249 -17.143 1.00 77.50 98 THR A C 1
ATOM 758 O O . THR A 1 98 ? -3.641 9.033 -16.950 1.00 77.50 98 THR A O 1
ATOM 761 N N . ALA A 1 99 ? -4.075 10.799 -18.260 1.00 83.12 99 ALA A N 1
ATOM 762 C CA . ALA A 1 99 ? -4.658 10.028 -19.360 1.00 83.12 99 ALA A CA 1
ATOM 763 C C . ALA A 1 99 ? -3.638 9.066 -19.995 1.00 83.12 99 ALA A C 1
ATOM 765 O O . ALA A 1 99 ? -3.977 7.920 -20.290 1.00 83.12 99 ALA A O 1
ATOM 766 N N . LEU A 1 100 ? -2.375 9.490 -20.131 1.00 86.19 100 LEU A N 1
ATOM 767 C CA . LEU A 1 100 ? -1.272 8.618 -20.543 1.00 86.19 100 LEU A CA 1
ATOM 768 C C . LEU A 1 100 ? -1.025 7.492 -19.528 1.00 86.19 100 LEU A C 1
ATOM 770 O O . LEU A 1 100 ? -0.970 6.330 -19.918 1.00 86.19 100 LEU A O 1
ATOM 774 N N . LYS A 1 101 ? -0.935 7.798 -18.226 1.00 79.25 101 LYS A N 1
ATOM 775 C CA . LYS A 1 101 ? -0.730 6.788 -17.164 1.00 79.25 101 LYS A CA 1
ATOM 776 C C . LYS A 1 101 ? -1.870 5.764 -17.054 1.00 79.25 101 LYS A C 1
ATOM 778 O O . LYS A 1 101 ? -1.620 4.625 -16.669 1.00 79.25 101 LYS A O 1
ATOM 783 N N . ARG A 1 102 ? -3.103 6.147 -17.407 1.00 77.12 102 ARG A N 1
ATOM 784 C CA . ARG A 1 102 ? -4.280 5.254 -17.458 1.00 77.12 102 ARG A CA 1
ATOM 785 C C . ARG A 1 102 ? -4.375 4.417 -18.733 1.00 77.12 102 ARG A C 1
ATOM 787 O O . ARG A 1 102 ? -5.189 3.499 -18.790 1.00 77.12 102 ARG A O 1
ATOM 794 N N . ASN A 1 103 ? -3.574 4.711 -19.754 1.00 83.31 103 ASN A N 1
ATOM 795 C CA . ASN A 1 103 ? -3.604 3.986 -21.015 1.00 83.31 103 ASN A CA 1
ATOM 796 C C . ASN A 1 103 ? -2.912 2.615 -20.862 1.00 83.31 103 ASN A C 1
ATOM 798 O O . ASN A 1 103 ? -1.695 2.505 -20.972 1.00 83.31 103 ASN A O 1
ATOM 802 N N . ALA A 1 104 ? -3.698 1.564 -20.606 1.00 78.50 104 ALA A N 1
ATOM 803 C CA . ALA A 1 104 ? -3.198 0.193 -20.450 1.00 78.50 104 ALA A CA 1
ATOM 804 C C . ALA A 1 104 ? -2.513 -0.366 -21.719 1.00 78.50 104 ALA A C 1
ATOM 806 O O . ALA A 1 104 ? -1.698 -1.282 -21.630 1.00 78.50 104 ALA A O 1
ATOM 807 N N . ASP A 1 105 ? -2.796 0.221 -22.885 1.00 84.56 105 ASP A N 1
ATOM 808 C CA . ASP A 1 105 ? -2.162 -0.083 -24.170 1.00 84.56 105 ASP A CA 1
ATOM 809 C C . ASP A 1 105 ? -0.749 0.519 -24.330 1.00 84.56 105 ASP A C 1
ATOM 811 O O . ASP A 1 105 ? -0.076 0.243 -25.331 1.00 84.56 105 ASP A O 1
ATOM 815 N N . LEU A 1 106 ? -0.268 1.339 -23.389 1.00 86.75 106 LEU A N 1
ATOM 816 C CA . LEU A 1 106 ? 1.044 1.980 -23.454 1.00 86.75 106 LEU A CA 1
ATOM 817 C C . LEU A 1 106 ? 1.881 1.703 -22.209 1.00 86.75 106 LEU A C 1
ATOM 819 O O . LEU A 1 106 ? 1.529 2.052 -21.085 1.00 86.75 106 LEU A O 1
ATOM 823 N N . VAL A 1 107 ? 3.078 1.156 -22.425 1.00 87.81 107 VAL A N 1
ATOM 824 C CA . VAL A 1 107 ? 4.036 0.943 -21.340 1.00 87.81 107 VAL A CA 1
ATOM 825 C C . VAL A 1 107 ? 4.998 2.113 -21.256 1.00 87.81 107 VAL A C 1
ATOM 827 O O . VAL A 1 107 ? 5.967 2.220 -22.011 1.00 87.81 107 VAL A O 1
ATOM 830 N N . LEU A 1 108 ? 4.691 3.000 -20.320 1.00 89.44 108 LEU A N 1
ATOM 831 C CA . LEU A 1 108 ? 5.389 4.256 -20.105 1.00 89.44 108 LEU A CA 1
ATOM 832 C C . LEU A 1 108 ? 6.482 4.127 -19.037 1.00 89.44 108 LEU A C 1
ATOM 834 O O . LEU A 1 108 ? 6.450 3.247 -18.171 1.00 89.44 108 LEU A O 1
ATOM 838 N N . TRP A 1 109 ? 7.450 5.033 -19.124 1.00 89.31 109 TRP A N 1
ATOM 839 C CA . TRP A 1 109 ? 8.562 5.193 -18.197 1.00 89.31 109 TRP A CA 1
ATOM 840 C C . TRP A 1 109 ? 8.752 6.677 -17.906 1.00 89.31 109 TRP A C 1
ATOM 842 O O . TRP A 1 109 ? 8.704 7.493 -18.820 1.00 89.31 109 TRP A O 1
ATOM 852 N N . ASP A 1 110 ? 9.024 7.031 -16.658 1.00 85.44 110 ASP A N 1
ATOM 853 C CA . ASP A 1 110 ? 9.232 8.421 -16.231 1.00 85.44 110 ASP A CA 1
ATOM 854 C C . ASP A 1 110 ? 10.670 8.912 -16.477 1.00 85.44 110 ASP A C 1
ATOM 856 O O . ASP A 1 110 ? 11.020 10.024 -16.099 1.00 85.44 110 ASP A O 1
ATOM 860 N N . TYR A 1 111 ? 11.512 8.084 -17.103 1.00 87.88 111 TYR A N 1
ATOM 861 C CA . TYR A 1 111 ? 12.912 8.365 -17.410 1.00 87.88 111 TYR A CA 1
ATOM 862 C C . TYR A 1 111 ? 13.347 7.709 -18.735 1.00 87.88 111 TYR A C 1
ATOM 864 O O . TYR A 1 111 ? 12.808 6.663 -19.114 1.00 87.88 111 TYR A O 1
ATOM 872 N N . PRO A 1 112 ? 14.344 8.277 -19.441 1.00 91.38 112 PRO A N 1
ATOM 873 C CA . PRO A 1 112 ? 14.766 7.792 -20.752 1.00 91.38 112 PRO A CA 1
ATOM 874 C C . PRO A 1 112 ? 15.410 6.391 -20.735 1.00 91.38 112 PRO A C 1
ATOM 876 O O . PRO A 1 112 ? 16.199 6.024 -19.858 1.00 91.38 112 PRO A O 1
ATOM 879 N N . LEU A 1 113 ? 15.093 5.605 -21.767 1.00 92.19 113 LEU A N 1
ATOM 880 C CA . LEU A 1 113 ? 15.511 4.209 -21.962 1.00 92.19 113 LEU A CA 1
ATOM 881 C C . LEU A 1 113 ? 16.922 4.048 -22.545 1.00 92.19 113 LEU A C 1
ATOM 883 O O . LEU A 1 113 ? 17.498 2.961 -22.479 1.00 92.19 113 LEU A O 1
ATOM 887 N N . ASP A 1 114 ? 17.494 5.128 -23.064 1.00 91.19 114 ASP A N 1
ATOM 888 C CA . ASP A 1 114 ? 18.876 5.233 -23.529 1.00 91.19 114 ASP A CA 1
ATOM 889 C C . ASP A 1 114 ? 19.832 5.780 -22.452 1.00 91.19 114 ASP A C 1
ATOM 891 O O . ASP A 1 114 ? 20.961 6.145 -22.756 1.00 91.19 114 ASP A O 1
ATOM 895 N N . TYR A 1 115 ? 19.411 5.832 -21.183 1.00 90.81 115 TYR A N 1
ATOM 896 C CA . TYR A 1 115 ? 20.236 6.289 -20.060 1.00 90.81 115 TYR A CA 1
ATOM 897 C C . TYR A 1 115 ? 20.497 5.167 -19.047 1.00 90.81 115 TYR A C 1
ATOM 899 O O . TYR A 1 115 ? 19.669 4.272 -18.832 1.00 90.81 115 TYR A O 1
ATOM 907 N N . ARG A 1 116 ? 21.662 5.250 -18.392 1.00 86.56 116 ARG A N 1
ATOM 908 C CA . ARG A 1 116 ? 22.036 4.467 -17.210 1.00 86.56 116 ARG A CA 1
ATOM 909 C C . ARG A 1 116 ? 22.034 5.364 -15.982 1.00 86.56 116 ARG A C 1
ATOM 911 O O . ARG A 1 116 ? 22.686 6.405 -15.961 1.00 86.56 116 ARG A O 1
ATOM 918 N N . PHE A 1 117 ? 21.342 4.916 -14.949 1.00 85.94 117 PHE A N 1
ATOM 919 C CA . PHE A 1 117 ? 21.170 5.637 -13.696 1.00 85.94 117 PHE A CA 1
ATOM 920 C C . PHE A 1 117 ? 21.928 4.940 -12.552 1.00 85.94 117 PHE A C 1
ATOM 922 O O . PHE A 1 117 ? 22.184 3.734 -12.653 1.00 85.94 117 PHE A O 1
ATOM 929 N N . PRO A 1 118 ? 22.325 5.664 -11.487 1.00 87.19 118 PRO A N 1
ATOM 930 C CA . PRO A 1 118 ? 22.963 5.057 -10.321 1.00 87.19 118 PRO A CA 1
ATOM 931 C C . PRO A 1 118 ? 21.961 4.201 -9.535 1.00 87.19 118 PRO A C 1
ATOM 933 O O . PRO A 1 118 ? 20.774 4.526 -9.460 1.00 87.19 118 PRO A O 1
ATOM 936 N N . GLU A 1 119 ? 22.422 3.092 -8.956 1.00 88.50 119 GLU A N 1
ATOM 937 C CA . GLU A 1 119 ? 21.607 2.304 -8.023 1.00 88.50 119 GLU A CA 1
ATOM 938 C C . GLU A 1 119 ? 21.251 3.166 -6.801 1.00 88.50 119 GLU A C 1
ATOM 940 O O . GLU A 1 119 ? 22.078 3.946 -6.327 1.00 88.50 119 GLU A O 1
ATOM 945 N N . GLY A 1 120 ? 20.009 3.072 -6.325 1.00 84.88 120 GLY A N 1
ATOM 946 C CA . GLY A 1 120 ? 19.484 3.947 -5.274 1.00 84.88 120 GLY A CA 1
ATOM 947 C C . GLY A 1 120 ? 18.739 5.190 -5.766 1.00 84.88 120 GLY A C 1
ATOM 948 O O . GLY A 1 120 ? 18.048 5.814 -4.963 1.00 84.88 120 GLY A O 1
ATOM 949 N N . MET A 1 121 ? 18.825 5.535 -7.058 1.00 84.56 121 MET A N 1
ATOM 950 C CA . MET A 1 121 ? 18.061 6.651 -7.629 1.00 84.56 121 MET A CA 1
ATOM 951 C C . MET A 1 121 ? 16.552 6.450 -7.445 1.00 84.56 121 MET A C 1
ATOM 953 O O . MET A 1 121 ? 16.027 5.359 -7.683 1.00 84.56 121 MET A O 1
ATOM 957 N N . ALA A 1 122 ? 15.892 7.534 -7.035 1.00 75.69 122 ALA A N 1
ATOM 958 C CA . ALA A 1 122 ? 14.529 7.544 -6.515 1.00 75.69 122 ALA A CA 1
ATOM 959 C C . ALA A 1 122 ? 13.539 8.372 -7.366 1.00 75.69 122 ALA A C 1
ATOM 961 O O . ALA A 1 122 ? 12.340 8.107 -7.339 1.00 75.69 122 ALA A O 1
ATOM 962 N N . SER A 1 123 ? 14.041 9.367 -8.108 1.00 76.19 123 SER A N 1
ATOM 963 C CA . SER A 1 123 ? 13.254 10.360 -8.852 1.00 76.19 123 SER A CA 1
ATOM 964 C C . SER A 1 123 ? 13.977 10.829 -10.123 1.00 76.19 123 SER A C 1
ATOM 966 O O . SER A 1 123 ? 15.212 10.845 -10.187 1.00 76.19 123 SER A O 1
ATOM 968 N N . TYR A 1 124 ? 13.213 11.221 -11.148 1.00 79.94 124 TYR A N 1
ATOM 969 C CA . TYR A 1 124 ? 13.720 11.830 -12.387 1.00 79.94 124 TYR A CA 1
ATOM 970 C C . TYR A 1 124 ? 12.801 12.960 -12.853 1.00 79.94 124 TYR A C 1
ATOM 972 O O . TYR A 1 124 ? 11.581 12.859 -12.762 1.00 79.94 124 TYR A O 1
ATOM 980 N N . CYS A 1 125 ? 13.395 14.002 -13.425 1.00 79.75 125 CYS A N 1
ATOM 981 C CA . CYS A 1 125 ? 12.704 15.008 -14.220 1.00 79.75 125 CYS A CA 1
ATOM 982 C C . CYS A 1 125 ? 13.624 15.385 -15.389 1.00 79.75 125 CYS A C 1
ATOM 984 O O . CYS A 1 125 ? 14.822 15.589 -15.173 1.00 79.75 125 CYS A O 1
ATOM 986 N N . ASP A 1 126 ? 13.101 15.447 -16.617 1.00 83.12 126 ASP A N 1
ATOM 987 C CA . ASP A 1 126 ? 13.898 15.863 -17.780 1.00 83.12 126 ASP A CA 1
ATOM 988 C C . ASP A 1 126 ? 14.292 17.349 -17.618 1.00 83.12 126 ASP A C 1
ATOM 990 O O . ASP A 1 126 ? 13.406 18.197 -17.485 1.00 83.12 126 ASP A O 1
ATOM 994 N N . PRO A 1 127 ? 15.593 17.712 -17.633 1.00 82.88 127 PRO A N 1
ATOM 995 C CA . PRO A 1 127 ? 16.027 19.099 -17.430 1.00 82.88 127 PRO A CA 1
ATOM 996 C C . PRO A 1 127 ? 15.494 20.108 -18.460 1.00 82.88 127 PRO A C 1
ATOM 998 O O . PRO A 1 127 ? 15.638 21.311 -18.257 1.00 82.88 127 PRO A O 1
ATOM 1001 N N . ALA A 1 128 ? 14.893 19.648 -19.564 1.00 83.88 128 ALA A N 1
ATOM 1002 C CA . ALA A 1 128 ? 14.230 20.491 -20.557 1.00 83.88 128 ALA A CA 1
ATOM 1003 C C . ALA A 1 128 ? 12.749 20.805 -20.237 1.00 83.88 128 ALA A C 1
ATOM 1005 O O . ALA A 1 128 ? 12.036 21.299 -21.117 1.00 83.88 128 ALA A O 1
ATOM 1006 N N . ILE A 1 129 ? 12.255 20.495 -19.032 1.00 84.00 129 ILE A N 1
ATOM 1007 C CA . ILE A 1 129 ? 10.859 20.729 -18.624 1.00 84.00 129 ILE A CA 1
ATOM 1008 C C . ILE A 1 129 ? 10.700 22.099 -17.938 1.00 84.00 129 ILE A C 1
ATOM 1010 O O . ILE A 1 129 ? 11.363 22.365 -16.934 1.00 84.00 129 ILE A O 1
ATOM 1014 N N . PRO A 1 130 ? 9.808 22.979 -18.438 1.00 80.62 130 PRO A N 1
ATOM 1015 C CA . PRO A 1 130 ? 9.466 24.236 -17.774 1.00 80.62 130 PRO A CA 1
ATOM 1016 C C . PRO A 1 130 ? 8.860 24.035 -16.379 1.00 80.62 130 PRO A C 1
ATOM 1018 O O . PRO A 1 130 ? 8.072 23.115 -16.157 1.00 80.62 130 PRO A O 1
ATOM 1021 N N . ALA A 1 131 ? 9.155 24.954 -15.457 1.00 77.50 131 ALA A N 1
ATOM 1022 C CA . ALA A 1 131 ? 8.549 24.967 -14.129 1.00 77.50 131 ALA A CA 1
ATOM 1023 C C . ALA A 1 131 ? 7.007 24.940 -14.205 1.00 77.50 131 ALA A C 1
ATOM 1025 O O . ALA A 1 131 ? 6.400 25.683 -14.975 1.00 77.50 131 ALA A O 1
ATOM 1026 N N . GLY A 1 132 ? 6.385 24.075 -13.399 1.00 74.31 132 GLY A N 1
ATOM 1027 C CA . GLY A 1 132 ? 4.930 23.889 -13.352 1.00 74.31 132 GLY A CA 1
ATOM 1028 C C . GLY A 1 132 ? 4.353 22.867 -14.341 1.00 74.31 132 GLY A C 1
ATOM 1029 O O . GLY A 1 132 ? 3.182 22.524 -14.203 1.00 74.31 132 GLY A O 1
ATOM 1030 N N . LYS A 1 133 ? 5.136 22.342 -15.297 1.00 82.38 133 LYS A N 1
ATOM 1031 C CA . LYS A 1 133 ? 4.684 21.274 -16.210 1.00 82.38 133 LYS A CA 1
ATOM 1032 C C . LYS A 1 133 ? 4.902 19.861 -15.635 1.00 82.38 133 LYS A C 1
ATOM 1034 O O . LYS A 1 133 ? 5.803 19.673 -14.815 1.00 82.38 133 LYS A O 1
ATOM 1039 N N . PRO A 1 134 ? 4.094 18.862 -16.047 1.00 83.31 134 PRO A N 1
ATOM 1040 C CA . PRO A 1 134 ? 4.311 17.455 -15.696 1.00 83.31 134 PRO A CA 1
ATOM 1041 C C . PRO A 1 134 ? 5.591 16.883 -16.334 1.00 83.31 134 PRO A C 1
ATOM 1043 O O . PRO A 1 134 ? 6.131 17.441 -17.289 1.00 83.31 134 PRO A O 1
ATOM 1046 N N . ASN A 1 135 ? 6.060 15.739 -15.823 1.00 86.44 135 ASN A N 1
ATOM 1047 C CA . ASN A 1 135 ? 7.228 15.047 -16.374 1.00 86.44 135 ASN A CA 1
ATOM 1048 C C . ASN A 1 135 ? 6.935 14.429 -17.763 1.00 86.44 135 ASN A C 1
ATOM 1050 O O . ASN A 1 135 ? 5.802 14.037 -18.054 1.00 86.44 135 ASN A O 1
ATOM 1054 N N . TYR A 1 136 ? 7.959 14.293 -18.608 1.00 91.06 136 TYR A N 1
ATOM 1055 C CA . TYR A 1 136 ? 7.860 13.574 -19.881 1.00 91.06 136 TYR A CA 1
ATOM 1056 C C . TYR A 1 136 ? 7.772 12.057 -19.653 1.00 91.06 136 TYR A C 1
ATOM 1058 O O . TYR A 1 136 ? 8.353 11.524 -18.707 1.00 91.06 136 TYR A O 1
ATOM 1066 N N . LEU A 1 137 ? 7.065 11.352 -20.543 1.00 92.94 137 LEU A N 1
ATOM 1067 C CA . LEU A 1 137 ? 6.855 9.902 -20.449 1.00 92.94 137 LEU A CA 1
ATOM 1068 C C . LEU A 1 137 ? 7.400 9.185 -21.689 1.00 92.94 137 LEU A C 1
ATOM 1070 O O . LEU A 1 137 ? 6.940 9.408 -22.808 1.00 92.94 137 LEU A O 1
ATOM 1074 N N . TYR A 1 138 ? 8.389 8.319 -21.487 1.00 94.12 138 TYR A N 1
ATOM 1075 C CA . TYR A 1 138 ? 9.166 7.650 -22.530 1.00 94.12 138 TYR A CA 1
ATOM 1076 C C . TYR A 1 138 ? 8.619 6.247 -22.811 1.00 94.12 138 TYR A C 1
ATOM 1078 O O . TYR A 1 138 ? 8.225 5.531 -21.889 1.00 94.12 138 TYR A O 1
ATOM 1086 N N . THR A 1 139 ? 8.614 5.820 -24.075 1.00 94.88 139 THR A N 1
ATOM 1087 C CA . THR A 1 139 ? 8.189 4.464 -24.465 1.00 94.88 139 THR A CA 1
ATOM 1088 C C . THR A 1 139 ? 8.726 4.059 -25.843 1.00 94.88 139 THR A C 1
ATOM 1090 O O . THR A 1 139 ? 9.204 4.902 -26.602 1.00 94.88 139 THR A O 1
ATOM 1093 N N . ALA A 1 140 ? 8.664 2.767 -26.170 1.00 94.00 140 ALA A N 1
ATOM 1094 C CA . ALA A 1 140 ? 8.921 2.242 -27.507 1.00 94.00 140 ALA A CA 1
ATOM 1095 C C . ALA A 1 140 ? 7.626 1.637 -28.066 1.00 94.00 140 ALA A C 1
ATOM 1097 O O . ALA A 1 140 ? 7.048 0.739 -27.457 1.00 94.00 140 ALA A O 1
ATOM 1098 N N . VAL A 1 141 ? 7.171 2.131 -29.218 1.00 91.88 141 VAL A N 1
ATOM 1099 C CA . VAL A 1 141 ? 5.879 1.777 -29.830 1.00 91.88 141 VAL A CA 1
ATOM 1100 C C . VAL A 1 141 ? 6.074 1.262 -31.250 1.00 91.88 141 VAL A C 1
ATOM 1102 O O . VAL A 1 141 ? 6.861 1.825 -32.006 1.00 91.88 141 VAL A O 1
ATOM 1105 N N . ALA A 1 142 ? 5.378 0.184 -31.615 1.00 90.69 142 ALA A N 1
ATOM 1106 C CA . ALA A 1 142 ? 5.475 -0.415 -32.946 1.00 90.69 142 ALA A CA 1
ATOM 1107 C C . ALA A 1 142 ? 5.038 0.563 -34.053 1.00 90.69 142 ALA A C 1
ATOM 1109 O O . ALA A 1 142 ? 4.127 1.372 -33.852 1.00 90.69 142 ALA A O 1
ATOM 1110 N N . ILE A 1 143 ? 5.664 0.477 -35.233 1.00 89.31 143 ILE A N 1
ATOM 1111 C CA . ILE A 1 143 ? 5.285 1.304 -36.390 1.00 89.31 143 ILE A CA 1
ATOM 1112 C C . ILE A 1 143 ? 3.815 1.062 -36.755 1.00 89.31 143 ILE A C 1
ATOM 1114 O O . ILE A 1 143 ? 3.376 -0.078 -36.889 1.00 89.31 143 ILE A O 1
ATOM 1118 N N . GLY A 1 144 ? 3.059 2.149 -36.924 1.00 86.88 144 GLY A N 1
ATOM 1119 C CA . GLY A 1 144 ? 1.628 2.100 -37.232 1.00 86.88 144 GLY A CA 1
ATOM 1120 C C . GLY A 1 144 ? 0.710 1.866 -36.026 1.00 86.88 144 GLY A C 1
ATOM 1121 O O . GLY A 1 144 ? -0.497 1.757 -36.222 1.00 86.88 144 GLY A O 1
ATOM 1122 N N . ARG A 1 145 ? 1.232 1.813 -34.789 1.00 88.94 145 ARG A N 1
ATOM 1123 C CA . ARG A 1 145 ? 0.397 1.859 -33.577 1.00 88.94 145 ARG A CA 1
ATOM 1124 C C . ARG A 1 145 ? -0.301 3.218 -33.483 1.00 88.94 145 ARG A C 1
ATOM 1126 O O . ARG A 1 145 ? 0.361 4.251 -33.549 1.00 88.94 145 ARG A O 1
ATOM 1133 N N . GLU A 1 146 ? -1.617 3.213 -33.290 1.00 91.69 146 GLU A N 1
ATOM 1134 C CA . GLU A 1 146 ? -2.370 4.428 -32.964 1.00 91.69 146 GLU A CA 1
ATOM 1135 C C . GLU A 1 146 ? -1.949 4.946 -31.580 1.00 91.69 146 GLU A C 1
ATOM 1137 O O . GLU A 1 146 ? -1.785 4.167 -30.638 1.00 91.69 146 GLU A O 1
ATOM 1142 N N . LEU A 1 147 ? -1.736 6.259 -31.462 1.00 93.25 147 LEU A N 1
ATOM 1143 C CA . LEU A 1 147 ? -1.274 6.913 -30.235 1.00 93.25 147 LEU A CA 1
ATOM 1144 C C . LEU A 1 147 ? -2.320 7.928 -29.742 1.00 93.25 147 LEU A C 1
ATOM 1146 O O . LEU A 1 147 ? -3.019 8.522 -30.568 1.00 93.25 147 LEU A O 1
ATOM 1150 N N . PRO A 1 148 ? -2.417 8.177 -28.421 1.00 93.44 148 PRO A N 1
ATOM 1151 C CA . PRO A 1 148 ? -3.252 9.242 -27.872 1.00 93.44 148 PRO A CA 1
ATOM 1152 C C . PRO A 1 148 ? -2.930 10.607 -28.488 1.00 93.44 148 PRO A C 1
ATOM 1154 O O . PRO A 1 148 ? -1.776 10.895 -28.806 1.00 93.44 148 PRO A O 1
ATOM 1157 N N . SER A 1 149 ? -3.940 11.473 -28.599 1.00 93.50 149 SER A N 1
ATOM 1158 C CA . SER A 1 149 ? -3.835 12.829 -29.163 1.00 93.50 149 SER A CA 1
ATOM 1159 C C . SER A 1 149 ? -3.137 13.831 -28.227 1.00 93.50 149 SER A C 1
ATOM 1161 O O . SER A 1 149 ? -3.658 14.909 -27.965 1.00 93.50 149 SER A O 1
ATOM 1163 N N . ILE A 1 150 ? -1.965 13.458 -27.712 1.00 95.38 150 ILE A N 1
ATOM 1164 C CA . ILE A 1 150 ? -1.116 14.239 -26.807 1.00 95.38 150 ILE A CA 1
ATOM 1165 C C . ILE A 1 150 ? 0.243 14.425 -27.485 1.00 95.38 150 ILE A C 1
ATOM 1167 O O . ILE A 1 150 ? 0.732 13.529 -28.173 1.00 95.38 150 ILE A O 1
ATOM 1171 N N . ASN A 1 151 ? 0.852 15.597 -27.310 1.00 94.94 151 ASN A N 1
ATOM 1172 C CA . ASN A 1 151 ? 2.107 15.963 -27.965 1.00 94.94 151 ASN A CA 1
ATOM 1173 C C . ASN A 1 151 ? 3.231 14.946 -27.669 1.00 94.94 151 ASN A C 1
ATOM 1175 O O . ASN A 1 151 ? 3.412 14.532 -26.522 1.00 94.94 151 ASN A O 1
ATOM 1179 N N . TYR A 1 152 ? 4.006 14.555 -28.683 1.00 96.44 152 TYR A N 1
ATOM 1180 C CA . TYR A 1 152 ? 5.129 13.627 -28.533 1.00 96.44 152 TYR A CA 1
ATOM 1181 C C . TYR A 1 152 ? 6.264 13.913 -29.523 1.00 96.44 152 TYR A C 1
ATOM 1183 O O . TYR A 1 152 ? 6.110 14.622 -30.514 1.00 96.44 152 TYR A O 1
ATOM 1191 N N . GLU A 1 153 ? 7.433 13.352 -29.232 1.00 96.12 153 GLU A N 1
ATOM 1192 C CA . GLU A 1 153 ? 8.679 13.552 -29.969 1.00 96.12 153 GLU A CA 1
ATOM 1193 C C . GLU A 1 153 ? 9.339 12.192 -30.227 1.00 96.12 153 GLU A C 1
ATOM 1195 O O . GLU A 1 153 ? 9.538 11.417 -29.288 1.00 96.12 153 GLU A O 1
ATOM 1200 N N . ILE A 1 154 ? 9.673 11.892 -31.488 1.00 97.06 154 ILE A N 1
ATOM 1201 C CA . ILE A 1 154 ? 10.426 10.683 -31.852 1.00 97.06 154 ILE A CA 1
ATOM 1202 C C . ILE A 1 154 ? 11.906 10.922 -31.542 1.00 97.06 154 ILE A C 1
ATOM 1204 O O . ILE A 1 154 ? 12.528 11.826 -32.093 1.00 97.06 154 ILE A O 1
ATOM 1208 N N . LEU A 1 155 ? 12.455 10.099 -30.651 1.00 96.94 155 LEU A N 1
ATOM 1209 C CA . LEU A 1 155 ? 13.832 10.171 -30.165 1.00 96.94 155 LEU A CA 1
ATOM 1210 C C . LEU A 1 155 ? 14.782 9.261 -30.956 1.00 96.94 155 LEU A C 1
ATOM 1212 O O . LEU A 1 155 ? 15.957 9.590 -31.106 1.00 96.94 155 LEU A O 1
ATOM 1216 N N . ALA A 1 156 ? 14.296 8.111 -31.435 1.00 97.44 156 ALA A N 1
ATOM 1217 C CA . ALA A 1 156 ? 15.035 7.219 -32.330 1.00 97.44 156 ALA A CA 1
ATOM 1218 C C . ALA A 1 156 ? 14.109 6.235 -33.059 1.00 97.44 156 ALA A C 1
ATOM 1220 O O . ALA A 1 156 ? 13.146 5.731 -32.485 1.00 97.44 156 ALA A O 1
ATOM 1221 N N . ASP A 1 157 ? 14.479 5.868 -34.281 1.00 96.69 157 ASP A N 1
ATOM 1222 C CA . ASP A 1 157 ? 13.935 4.706 -34.985 1.00 96.69 157 ASP A CA 1
ATOM 1223 C C . ASP A 1 157 ? 14.652 3.426 -34.536 1.00 96.69 157 ASP A C 1
ATOM 1225 O O . ASP A 1 157 ? 15.886 3.383 -34.540 1.00 96.69 157 ASP A O 1
ATOM 1229 N N . LEU A 1 158 ? 13.901 2.385 -34.153 1.00 95.00 158 LEU A N 1
ATOM 1230 C CA . LEU A 1 158 ? 14.422 1.156 -33.541 1.00 95.00 158 LEU A CA 1
ATOM 1231 C C . LEU A 1 158 ? 14.193 -0.109 -34.380 1.00 95.00 158 LEU A C 1
ATOM 1233 O O . LEU A 1 158 ? 13.109 -0.332 -34.932 1.00 95.00 158 LEU A O 1
ATOM 1237 N N . ILE A 1 159 ? 15.162 -1.025 -34.337 1.00 91.94 159 ILE A N 1
ATOM 1238 C CA . ILE A 1 159 ? 15.010 -2.418 -34.779 1.00 91.94 159 ILE A CA 1
ATOM 1239 C C . ILE A 1 159 ? 15.041 -3.333 -33.547 1.00 91.94 159 ILE A C 1
ATOM 1241 O O . ILE A 1 159 ? 16.093 -3.610 -32.966 1.00 91.94 159 ILE A O 1
ATOM 1245 N N . LEU A 1 160 ? 13.864 -3.805 -33.143 1.00 88.50 160 LEU A N 1
ATOM 1246 C CA . LEU A 1 160 ? 13.664 -4.767 -32.064 1.00 88.50 160 LEU A CA 1
ATOM 1247 C C . LEU A 1 160 ? 13.297 -6.133 -32.662 1.00 88.50 160 LEU A C 1
ATOM 1249 O O . LEU A 1 160 ? 12.692 -6.202 -33.732 1.00 88.50 160 LEU A O 1
ATOM 1253 N N . SER A 1 161 ? 13.651 -7.217 -31.970 1.00 78.56 161 SER A N 1
ATOM 1254 C CA . SER A 1 161 ? 13.138 -8.552 -32.295 1.00 78.56 161 SER A CA 1
ATOM 1255 C C . SER A 1 161 ? 11.608 -8.539 -32.234 1.00 78.56 161 SER A C 1
ATOM 1257 O O . SER A 1 161 ? 11.069 -7.950 -31.294 1.00 78.56 161 SER A O 1
ATOM 1259 N N . PRO A 1 162 ? 10.903 -9.230 -33.147 1.00 63.56 162 PRO A N 1
ATOM 1260 C CA . PRO A 1 162 ? 9.509 -9.590 -32.921 1.00 63.56 162 PRO A CA 1
ATOM 1261 C C . PRO A 1 162 ? 9.367 -10.344 -31.592 1.00 63.56 162 PRO A C 1
ATOM 1263 O O . PRO A 1 162 ? 10.236 -11.153 -31.245 1.00 63.56 162 PRO A O 1
ATOM 1266 N N . GLU A 1 163 ? 8.279 -10.094 -30.866 1.00 59.16 163 GLU A N 1
ATOM 1267 C CA . GLU A 1 163 ? 7.850 -10.961 -29.764 1.00 59.16 163 GLU A CA 1
ATOM 1268 C C . GLU A 1 163 ? 7.114 -12.193 -30.313 1.00 59.16 163 GLU A C 1
ATOM 1270 O O . GLU A 1 163 ? 6.634 -12.180 -31.453 1.00 59.16 163 GLU A O 1
ATOM 1275 N N . ASP A 1 164 ? 7.050 -13.261 -29.513 1.00 52.16 164 ASP A N 1
ATOM 1276 C CA . ASP A 1 164 ? 6.624 -14.609 -29.912 1.00 52.16 164 ASP A CA 1
ATOM 1277 C C . ASP A 1 164 ? 5.314 -14.623 -30.737 1.00 52.16 164 ASP A C 1
ATOM 1279 O O . ASP A 1 164 ? 4.216 -14.476 -30.206 1.00 52.16 164 ASP A O 1
ATOM 1283 N N . GLY A 1 165 ? 5.429 -14.826 -32.057 1.00 46.53 165 GLY A N 1
ATOM 1284 C CA . GLY A 1 165 ? 4.293 -14.928 -32.988 1.00 46.53 165 GLY A CA 1
ATOM 1285 C C . GLY A 1 165 ? 3.840 -13.623 -33.664 1.00 46.53 165 GLY A C 1
ATOM 1286 O O . GLY A 1 165 ? 2.933 -13.662 -34.498 1.00 46.53 165 GLY A O 1
ATOM 1287 N N . SER A 1 166 ? 4.461 -12.476 -33.372 1.00 45.88 166 SER A N 1
ATOM 1288 C CA . SER A 1 166 ? 4.113 -11.197 -34.012 1.00 45.88 166 SER A CA 1
ATOM 1289 C C . SER A 1 166 ? 4.635 -11.097 -35.460 1.00 45.88 166 SER A C 1
ATOM 1291 O O . SER A 1 166 ? 5.836 -11.031 -35.718 1.00 45.88 166 SER A O 1
ATOM 1293 N N . ASN A 1 167 ? 3.721 -11.054 -36.439 1.00 46.31 167 ASN A N 1
ATOM 1294 C CA . ASN A 1 167 ? 4.038 -10.919 -37.872 1.00 46.31 167 ASN A CA 1
ATOM 1295 C C . ASN A 1 167 ? 4.426 -9.472 -38.254 1.00 46.31 167 ASN A C 1
ATOM 1297 O O . ASN A 1 167 ? 3.731 -8.794 -39.015 1.00 46.31 167 ASN A O 1
ATOM 1301 N N . VAL A 1 168 ? 5.553 -8.985 -37.729 1.00 51.22 168 VAL A N 1
ATOM 1302 C CA . VAL A 1 168 ? 6.104 -7.657 -38.046 1.00 51.22 168 VAL A CA 1
ATOM 1303 C C . VAL A 1 168 ? 6.703 -7.650 -39.460 1.00 51.22 168 VAL A C 1
ATOM 1305 O O . VAL A 1 168 ? 7.886 -7.926 -39.636 1.00 51.22 168 VAL A O 1
ATOM 1308 N N . LEU A 1 169 ? 5.855 -7.323 -40.445 1.00 48.66 169 LEU A N 1
ATOM 1309 C CA . LEU A 1 169 ? 6.129 -6.959 -41.850 1.00 48.66 169 LEU A CA 1
ATOM 1310 C C . LEU A 1 169 ? 7.195 -7.788 -42.604 1.00 48.66 169 LEU A C 1
ATOM 1312 O O . LEU A 1 169 ? 8.376 -7.800 -42.280 1.00 48.66 169 LEU A O 1
ATOM 1316 N N . ALA A 1 170 ? 6.817 -8.362 -43.750 1.00 48.72 170 ALA A N 1
ATOM 1317 C CA . ALA A 1 170 ? 7.662 -9.273 -44.539 1.00 48.72 170 ALA A CA 1
ATOM 1318 C C . ALA A 1 170 ? 9.032 -8.724 -45.026 1.00 48.72 170 ALA A C 1
ATOM 1320 O O . ALA A 1 170 ? 9.832 -9.502 -45.537 1.00 48.72 170 ALA A O 1
ATOM 1321 N N . LYS A 1 171 ? 9.330 -7.424 -44.869 1.00 50.66 171 LYS A N 1
ATOM 1322 C CA . LYS A 1 171 ? 10.668 -6.848 -45.122 1.00 50.66 171 LYS A CA 1
ATOM 1323 C C . LYS A 1 171 ? 11.616 -6.966 -43.920 1.00 50.66 171 LYS A C 1
ATOM 1325 O O . LYS A 1 171 ? 12.767 -7.349 -44.100 1.00 50.66 171 LYS A O 1
ATOM 1330 N N . SER A 1 172 ? 11.136 -6.743 -42.692 1.00 56.44 172 SER A N 1
ATOM 1331 C CA . SER A 1 172 ? 11.933 -6.923 -41.462 1.00 56.44 172 SER A CA 1
ATOM 1332 C C . SER A 1 172 ? 12.398 -8.374 -41.263 1.00 56.44 172 SER A C 1
ATOM 1334 O O . SER A 1 172 ? 13.389 -8.618 -40.577 1.00 56.44 172 SER A O 1
ATOM 1336 N N . ALA A 1 173 ? 11.745 -9.335 -41.926 1.00 64.06 173 ALA A N 1
ATOM 1337 C CA . ALA A 1 173 ? 12.151 -10.739 -41.968 1.00 64.06 173 ALA A CA 1
ATOM 1338 C C . ALA A 1 173 ? 13.594 -10.958 -42.477 1.00 64.06 173 ALA A C 1
ATOM 1340 O O . ALA A 1 173 ? 14.258 -11.882 -42.008 1.00 64.06 173 ALA A O 1
ATOM 1341 N N . ALA A 1 174 ? 14.110 -10.105 -43.374 1.00 75.50 174 ALA A N 1
ATOM 1342 C CA . ALA A 1 174 ? 15.493 -10.199 -43.853 1.00 75.50 174 ALA A CA 1
ATOM 1343 C C . ALA A 1 174 ? 16.501 -9.932 -42.720 1.00 75.50 174 ALA A C 1
ATOM 1345 O O . ALA A 1 174 ? 17.365 -10.762 -42.435 1.00 75.50 174 ALA A O 1
ATOM 1346 N N . VAL A 1 175 ? 16.332 -8.817 -41.998 1.00 82.56 175 VAL A N 1
ATOM 1347 C CA . VAL A 1 175 ? 17.147 -8.482 -40.816 1.00 82.56 175 VAL A CA 1
ATOM 1348 C C . VAL A 1 175 ? 16.932 -9.495 -39.687 1.00 82.56 175 VAL A C 1
ATOM 1350 O O . VAL A 1 175 ? 17.890 -9.848 -39.000 1.00 82.56 175 VAL A O 1
ATOM 1353 N N . SER A 1 176 ? 15.715 -10.032 -39.530 1.00 78.88 176 SER A N 1
ATOM 1354 C CA . SER A 1 176 ? 15.392 -11.044 -38.513 1.00 78.88 176 SER A CA 1
ATOM 1355 C C . SER A 1 176 ? 16.294 -12.283 -38.580 1.00 78.88 176 SER A C 1
ATOM 1357 O O . SER A 1 176 ? 16.625 -12.836 -37.533 1.00 78.88 176 SER A O 1
ATOM 1359 N N . GLY A 1 177 ? 16.732 -12.703 -39.774 1.00 82.75 177 GLY A N 1
ATOM 1360 C CA . GLY A 1 177 ? 17.652 -13.837 -39.947 1.00 82.75 177 GLY A CA 1
ATOM 1361 C C . GLY A 1 177 ? 19.081 -13.586 -39.439 1.00 82.75 177 GLY A C 1
ATOM 1362 O O . GLY A 1 177 ? 19.806 -14.537 -39.155 1.00 82.75 177 GLY A O 1
ATOM 1363 N N . TYR A 1 178 ? 19.475 -12.319 -39.281 1.00 89.31 178 TYR A N 1
ATOM 1364 C CA . TYR A 1 178 ? 20.803 -11.894 -38.813 1.00 89.31 178 TYR A CA 1
ATOM 1365 C C . TYR A 1 178 ? 20.766 -11.181 -37.451 1.00 89.31 178 TYR A C 1
ATOM 1367 O O . TYR A 1 178 ? 21.813 -10.791 -36.929 1.00 89.31 178 TYR A O 1
ATOM 1375 N N . TYR A 1 179 ? 19.575 -11.025 -36.864 1.00 88.12 179 TYR A N 1
ATOM 1376 C CA . TYR A 1 179 ? 19.312 -10.135 -35.734 1.00 88.12 179 TYR A CA 1
ATOM 1377 C C . TYR A 1 179 ? 20.214 -10.393 -34.520 1.00 88.12 179 TYR A C 1
ATOM 1379 O O . TYR A 1 179 ? 20.803 -9.453 -34.001 1.00 88.12 179 TYR A O 1
ATOM 1387 N N . ASP A 1 180 ? 20.409 -11.653 -34.116 1.00 87.06 180 ASP A N 1
ATOM 1388 C CA . ASP A 1 180 ? 21.271 -12.007 -32.973 1.00 87.06 180 ASP A CA 1
ATOM 1389 C C . ASP A 1 180 ? 22.735 -11.554 -33.146 1.00 87.06 180 ASP A C 1
ATOM 1391 O O . ASP A 1 180 ? 23.405 -11.221 -32.167 1.00 87.06 180 ASP A O 1
ATOM 1395 N N . VAL A 1 181 ? 23.243 -11.548 -34.385 1.00 91.19 181 VAL A N 1
ATOM 1396 C CA . VAL A 1 181 ? 24.623 -11.141 -34.703 1.00 91.19 181 VAL A CA 1
ATOM 1397 C C . VAL A 1 181 ? 24.726 -9.618 -34.798 1.00 91.19 181 VAL A C 1
ATOM 1399 O O . VAL A 1 181 ? 25.699 -9.035 -34.320 1.00 91.19 181 VAL A O 1
ATOM 1402 N N . LEU A 1 182 ? 23.704 -8.971 -35.365 1.00 93.56 182 LEU A N 1
ATOM 1403 C CA . LEU A 1 182 ? 23.606 -7.514 -35.452 1.00 93.56 182 LEU A CA 1
ATOM 1404 C C . LEU A 1 182 ? 23.432 -6.872 -34.068 1.00 93.56 182 LEU A C 1
ATOM 1406 O O . LEU A 1 182 ? 24.144 -5.924 -33.759 1.00 93.56 182 LEU A O 1
ATOM 1410 N N . GLU A 1 183 ? 22.571 -7.423 -33.208 1.00 91.50 183 GLU A N 1
ATOM 1411 C CA . GLU A 1 183 ? 22.367 -6.980 -31.821 1.00 91.50 183 GLU A CA 1
ATOM 1412 C C . GLU A 1 183 ? 23.646 -7.107 -30.989 1.00 91.50 183 GLU A C 1
ATOM 1414 O O . GLU A 1 183 ? 24.061 -6.147 -30.339 1.00 91.50 183 GLU A O 1
ATOM 1419 N N . HIS A 1 184 ? 24.292 -8.279 -31.018 1.00 91.50 184 HIS A N 1
ATOM 1420 C CA . HIS A 1 184 ? 25.544 -8.516 -30.292 1.00 91.50 184 HIS A CA 1
ATOM 1421 C C . HIS A 1 184 ? 26.635 -7.528 -30.710 1.00 91.50 184 HIS A C 1
ATOM 1423 O O . HIS A 1 184 ? 27.327 -6.962 -29.860 1.00 91.50 184 HIS A O 1
ATOM 1429 N N . GLU A 1 185 ? 26.749 -7.262 -32.008 1.00 94.62 185 GLU A N 1
ATOM 1430 C CA . GLU A 1 185 ? 27.737 -6.324 -32.514 1.00 94.62 185 GLU A CA 1
ATOM 1431 C C . GLU A 1 185 ? 27.363 -4.857 -32.261 1.00 94.62 185 GLU A C 1
ATOM 1433 O O . GLU A 1 185 ? 28.246 -4.062 -31.938 1.00 94.62 185 GLU A O 1
ATOM 1438 N N . ALA A 1 186 ? 26.085 -4.484 -32.344 1.00 95.69 186 ALA A N 1
ATOM 1439 C CA . ALA A 1 186 ? 25.623 -3.143 -32.001 1.00 95.69 186 ALA A CA 1
ATOM 1440 C C . ALA A 1 186 ? 25.883 -2.844 -30.514 1.00 95.69 186 ALA A C 1
ATOM 1442 O O . ALA A 1 186 ? 26.412 -1.784 -30.166 1.00 95.69 186 ALA A O 1
ATOM 1443 N N . LEU A 1 187 ? 25.624 -3.816 -29.631 1.00 92.69 187 LEU A N 1
ATOM 1444 C CA . LEU A 1 187 ? 26.037 -3.773 -28.225 1.00 92.69 187 LEU A CA 1
ATOM 1445 C C . LEU A 1 187 ? 27.565 -3.634 -28.085 1.00 92.69 187 LEU A C 1
ATOM 1447 O O . LEU A 1 187 ? 28.027 -2.953 -27.172 1.00 92.69 187 LEU A O 1
ATOM 1451 N N . ARG A 1 188 ? 28.368 -4.229 -28.978 1.00 93.69 188 ARG A N 1
ATOM 1452 C CA . ARG A 1 188 ? 29.838 -4.123 -28.937 1.00 93.69 188 ARG A CA 1
ATOM 1453 C C . ARG A 1 188 ? 30.341 -2.741 -29.349 1.00 93.69 188 ARG A C 1
ATOM 1455 O O . ARG A 1 188 ? 31.131 -2.165 -28.604 1.00 93.69 188 ARG A O 1
ATOM 1462 N N . ILE A 1 189 ? 29.912 -2.206 -30.497 1.00 95.44 189 ILE A N 1
ATOM 1463 C CA . ILE A 1 189 ? 30.395 -0.898 -30.987 1.00 95.44 189 ILE A CA 1
ATOM 1464 C C . ILE A 1 189 ? 29.959 0.261 -30.087 1.00 95.44 189 ILE A C 1
ATOM 1466 O O . ILE A 1 189 ? 30.730 1.197 -29.918 1.00 95.44 189 ILE A O 1
ATOM 1470 N N . THR A 1 190 ? 28.784 0.163 -29.456 1.00 94.88 190 THR A N 1
ATOM 1471 C CA . THR A 1 190 ? 28.273 1.184 -28.520 1.00 94.88 190 THR A CA 1
ATOM 1472 C C . THR A 1 190 ? 28.839 1.059 -27.094 1.00 94.88 190 THR A C 1
ATOM 1474 O O . THR A 1 190 ? 28.473 1.831 -26.210 1.00 94.88 190 THR A O 1
ATOM 1477 N N . GLY A 1 191 ? 29.713 0.077 -26.823 1.00 91.06 191 GLY A N 1
ATOM 1478 C CA . GLY A 1 191 ? 30.297 -0.148 -25.491 1.00 91.06 191 GLY A CA 1
ATOM 1479 C C . GLY A 1 191 ? 29.335 -0.751 -24.452 1.00 91.06 191 GLY A C 1
ATOM 1480 O O . GLY A 1 191 ? 29.583 -0.661 -23.249 1.00 91.06 191 GLY A O 1
ATOM 1481 N N . ASN A 1 192 ? 28.240 -1.370 -24.899 1.00 89.81 192 ASN A N 1
ATOM 1482 C CA . ASN A 1 192 ? 27.138 -1.868 -24.071 1.00 89.81 192 ASN A CA 1
ATOM 1483 C C . ASN A 1 192 ? 27.040 -3.401 -23.962 1.00 89.81 192 ASN A C 1
ATOM 1485 O O . ASN A 1 192 ? 26.046 -3.899 -23.429 1.00 89.81 192 ASN A O 1
ATOM 1489 N N . LEU A 1 193 ? 28.042 -4.161 -24.423 1.00 87.19 193 LEU A N 1
ATOM 1490 C CA . LEU A 1 193 ? 28.068 -5.616 -24.229 1.00 87.19 193 LEU A CA 1
ATOM 1491 C C . LEU A 1 193 ? 27.944 -6.004 -22.738 1.00 87.19 193 LEU A C 1
ATOM 1493 O O . LEU A 1 193 ? 28.550 -5.351 -21.881 1.00 87.19 193 LEU A O 1
ATOM 1497 N N . PRO A 1 194 ? 27.223 -7.096 -22.418 1.00 78.88 194 PRO A N 1
ATOM 1498 C CA . PRO A 1 194 ? 27.163 -7.636 -21.064 1.00 78.88 194 PRO A CA 1
ATOM 1499 C C . PRO A 1 194 ? 28.553 -8.030 -20.543 1.00 78.88 194 PRO A C 1
ATOM 1501 O O . PRO A 1 194 ? 29.311 -8.730 -21.221 1.00 78.88 194 PRO A O 1
ATOM 1504 N N . LYS A 1 195 ? 28.881 -7.650 -19.304 1.00 73.00 195 LYS A N 1
ATOM 1505 C CA . LYS A 1 195 ? 30.211 -7.859 -18.696 1.00 73.00 195 LYS A CA 1
ATOM 1506 C C . LYS A 1 195 ? 30.609 -9.333 -18.645 1.00 73.00 195 LYS A C 1
ATOM 1508 O O . LYS A 1 195 ? 31.786 -9.655 -18.788 1.00 73.00 195 LYS A O 1
ATOM 1513 N N . ARG A 1 196 ? 29.633 -10.224 -18.440 1.00 64.69 196 ARG A N 1
ATOM 1514 C CA . ARG A 1 196 ? 29.833 -11.680 -18.344 1.00 64.69 196 ARG A CA 1
ATOM 1515 C C . ARG A 1 196 ? 29.562 -12.438 -19.650 1.00 64.69 196 ARG A C 1
ATOM 1517 O O . ARG A 1 196 ? 29.762 -13.649 -19.678 1.00 64.69 196 ARG A O 1
ATOM 1524 N N . LYS A 1 197 ? 29.144 -11.767 -20.732 1.00 67.50 197 LYS A N 1
ATOM 1525 C CA . LYS A 1 197 ? 28.817 -12.414 -22.015 1.00 67.50 197 LYS A CA 1
ATOM 1526 C C . LYS A 1 197 ? 29.384 -11.634 -23.207 1.00 67.50 197 LYS A C 1
ATOM 1528 O O . LYS A 1 197 ? 28.750 -10.721 -23.724 1.00 67.50 197 LYS A O 1
ATOM 1533 N N . GLN A 1 198 ? 30.549 -12.069 -23.694 1.00 70.12 198 GLN A N 1
ATOM 1534 C CA . GLN A 1 198 ? 31.193 -11.492 -24.885 1.00 70.12 198 GLN A CA 1
ATOM 1535 C C . GLN A 1 198 ? 30.947 -12.273 -26.192 1.00 70.12 198 GLN A C 1
ATOM 1537 O O . GLN A 1 198 ? 31.259 -11.756 -27.258 1.00 70.12 198 GLN A O 1
ATOM 1542 N N . GLY A 1 199 ? 30.371 -13.481 -26.149 1.00 74.62 199 GLY A N 1
ATOM 1543 C CA . GLY A 1 199 ? 30.049 -14.294 -27.338 1.00 74.62 199 GLY A CA 1
ATOM 1544 C C . GLY A 1 199 ? 28.550 -14.354 -27.661 1.00 74.62 199 GLY A C 1
ATOM 1545 O O . GLY A 1 199 ? 27.729 -13.929 -26.855 1.00 74.62 199 GLY A O 1
ATOM 1546 N N . LEU A 1 200 ? 28.183 -14.919 -28.817 1.00 78.69 200 LEU A N 1
ATOM 1547 C CA . LEU A 1 200 ? 26.788 -14.978 -29.294 1.00 78.69 200 LEU A CA 1
ATOM 1548 C C . LEU A 1 200 ? 25.881 -15.915 -28.469 1.00 78.69 200 LEU A C 1
ATOM 1550 O O . LEU A 1 200 ? 24.726 -15.572 -28.205 1.00 78.69 200 LEU A O 1
ATOM 1554 N N . ALA A 1 201 ? 26.410 -17.070 -28.040 1.00 78.81 201 ALA A N 1
ATOM 1555 C CA . ALA A 1 201 ? 25.661 -18.176 -27.430 1.00 78.81 201 ALA A CA 1
ATOM 1556 C C . ALA A 1 201 ? 24.643 -17.720 -26.366 1.00 78.81 201 ALA A C 1
ATOM 1558 O O . ALA A 1 201 ? 24.969 -16.942 -25.465 1.00 78.81 201 ALA A O 1
ATOM 1559 N N . LYS A 1 202 ? 23.394 -18.186 -26.478 1.00 74.56 202 LYS A N 1
ATOM 1560 C CA . LYS A 1 202 ? 22.313 -17.794 -25.567 1.00 74.56 202 LYS A CA 1
ATOM 1561 C C . LYS A 1 202 ? 22.381 -18.618 -24.283 1.00 74.56 202 LYS A C 1
ATOM 1563 O O . LYS A 1 202 ? 22.256 -19.835 -24.326 1.00 74.56 202 LYS A O 1
ATOM 1568 N N . SER A 1 203 ? 22.568 -17.938 -23.154 1.00 76.62 203 SER A N 1
ATOM 1569 C CA . SER A 1 203 ? 22.444 -18.517 -21.814 1.00 76.62 203 SER A CA 1
ATOM 1570 C C . SER A 1 203 ? 21.257 -17.844 -21.149 1.00 76.62 203 SER A C 1
ATOM 1572 O O . SER A 1 203 ? 21.369 -16.702 -20.700 1.00 76.62 203 SER A O 1
ATOM 1574 N N . LEU A 1 204 ? 20.121 -18.534 -21.160 1.00 84.50 204 LEU A N 1
ATOM 1575 C CA . LEU A 1 204 ? 18.893 -18.067 -20.533 1.00 84.50 204 LEU A CA 1
ATOM 1576 C C . LEU A 1 204 ? 18.961 -18.268 -19.017 1.00 84.50 204 LEU A C 1
ATOM 1578 O O . LEU A 1 204 ? 19.465 -19.287 -18.541 1.00 84.50 204 LEU A O 1
ATOM 1582 N N . TRP A 1 205 ? 18.483 -17.276 -18.274 1.00 87.81 205 TRP A N 1
ATOM 1583 C CA . TRP A 1 205 ? 18.285 -17.346 -16.830 1.00 87.81 205 TRP A CA 1
ATOM 1584 C C . TRP A 1 205 ? 17.037 -16.554 -16.447 1.00 87.81 205 TRP A C 1
ATOM 1586 O O . TRP A 1 205 ? 16.754 -15.520 -17.056 1.00 87.81 205 TRP A O 1
ATOM 1596 N N . LEU A 1 206 ? 16.334 -17.013 -15.412 1.00 91.75 206 LEU A N 1
ATOM 1597 C CA . LEU A 1 206 ? 15.096 -16.405 -14.939 1.00 91.75 206 LEU A CA 1
ATOM 1598 C C . LEU A 1 206 ? 15.390 -15.401 -13.807 1.00 91.75 206 LEU A C 1
ATOM 1600 O O . LEU A 1 206 ? 15.815 -15.817 -12.717 1.00 91.75 206 LEU A O 1
ATOM 1604 N N . PRO A 1 207 ? 15.181 -14.085 -14.010 1.00 94.56 207 PRO A N 1
ATOM 1605 C CA . PRO A 1 207 ? 15.369 -13.107 -12.947 1.00 94.56 207 PRO A CA 1
ATOM 1606 C C . PRO A 1 207 ? 14.421 -13.363 -11.779 1.00 94.56 207 PRO A C 1
ATOM 1608 O O . PRO A 1 207 ? 13.251 -13.711 -11.949 1.00 94.56 207 PRO A O 1
ATOM 1611 N N . SER A 1 208 ? 14.944 -13.198 -10.573 1.00 96.00 208 SER A N 1
ATOM 1612 C CA . SER A 1 208 ? 14.276 -13.575 -9.329 1.00 96.00 208 SER A CA 1
ATOM 1613 C C . SER A 1 208 ? 14.834 -12.769 -8.164 1.00 96.00 208 SER A C 1
ATOM 1615 O O . SER A 1 208 ? 15.865 -12.106 -8.300 1.00 96.00 208 SER A O 1
ATOM 1617 N N . GLY A 1 209 ? 14.199 -12.820 -6.998 1.00 97.25 209 GLY A N 1
ATOM 1618 C CA . GLY A 1 209 ? 14.714 -12.070 -5.861 1.00 97.25 209 GLY A CA 1
ATOM 1619 C C . GLY A 1 209 ? 13.806 -12.001 -4.650 1.00 97.25 209 GLY A C 1
ATOM 1620 O O . GLY A 1 209 ? 12.889 -12.807 -4.522 1.00 97.25 209 GLY A O 1
ATOM 1621 N N . LYS A 1 210 ? 14.095 -11.052 -3.751 1.00 98.06 210 LYS A N 1
ATOM 1622 C CA . LYS A 1 210 ? 13.274 -10.737 -2.575 1.00 98.06 210 LYS A CA 1
ATOM 1623 C C . LYS A 1 210 ? 13.338 -9.253 -2.202 1.00 98.06 210 LYS A C 1
ATOM 1625 O O . LYS A 1 210 ? 14.433 -8.699 -2.100 1.00 98.06 210 LYS A O 1
ATOM 1630 N N . ILE A 1 211 ? 12.180 -8.648 -1.955 1.00 98.25 211 ILE A N 1
ATOM 1631 C CA . ILE A 1 211 ? 12.004 -7.248 -1.564 1.00 98.25 211 ILE A CA 1
ATOM 1632 C C . ILE A 1 211 ? 11.419 -7.196 -0.146 1.00 98.25 211 ILE A C 1
ATOM 1634 O O . ILE A 1 211 ? 10.362 -7.768 0.130 1.00 98.25 211 ILE A O 1
ATOM 1638 N N . GLU A 1 212 ? 12.111 -6.517 0.764 1.00 98.44 212 GLU A N 1
ATOM 1639 C CA . GLU A 1 212 ? 11.709 -6.359 2.164 1.00 98.44 212 GLU A CA 1
ATOM 1640 C C . GLU A 1 212 ? 11.849 -4.895 2.613 1.00 98.44 212 GLU A C 1
ATOM 1642 O O . GLU A 1 212 ? 12.600 -4.107 2.034 1.00 98.44 212 GLU A O 1
ATOM 1647 N N . VAL A 1 213 ? 11.168 -4.538 3.697 1.00 98.19 213 VAL A N 1
ATOM 1648 C CA . VAL A 1 213 ? 11.345 -3.269 4.414 1.00 98.19 213 VAL A CA 1
ATOM 1649 C C . VAL A 1 213 ? 11.562 -3.551 5.899 1.00 98.19 213 VAL A C 1
ATOM 1651 O O . VAL A 1 213 ? 10.995 -4.493 6.452 1.00 98.19 213 VAL A O 1
ATOM 1654 N N . TRP A 1 214 ? 12.419 -2.771 6.552 1.00 97.62 214 TRP A N 1
ATOM 1655 C CA . TRP A 1 214 ? 12.543 -2.776 8.004 1.00 97.62 214 TRP A CA 1
ATOM 1656 C C . TRP A 1 214 ? 11.331 -2.087 8.621 1.00 97.62 214 TRP A C 1
ATOM 1658 O O . TRP A 1 214 ? 11.089 -0.907 8.385 1.00 97.62 214 TRP A O 1
ATOM 1668 N N . ASP A 1 215 ? 10.583 -2.813 9.430 1.00 96.25 215 ASP A N 1
ATOM 1669 C CA . ASP A 1 215 ? 9.501 -2.262 10.218 1.00 96.25 215 ASP A CA 1
ATOM 1670 C C . ASP A 1 215 ? 10.046 -1.826 11.582 1.00 96.25 215 ASP A C 1
ATOM 1672 O O . ASP A 1 215 ? 10.489 -2.659 12.381 1.00 96.25 215 ASP A O 1
ATOM 1676 N N . ASN A 1 216 ? 10.062 -0.514 11.837 1.00 90.81 216 ASN A N 1
ATOM 1677 C CA . ASN A 1 216 ? 10.674 0.035 13.049 1.00 90.81 216 ASN A CA 1
ATOM 1678 C C . ASN A 1 216 ? 9.772 -0.049 14.292 1.00 90.81 216 ASN A C 1
ATOM 1680 O O . ASN A 1 216 ? 10.260 0.210 15.390 1.00 90.81 216 ASN A O 1
ATOM 1684 N N . VAL A 1 217 ? 8.512 -0.471 14.139 1.00 86.50 217 VAL A N 1
ATOM 1685 C CA . VAL A 1 217 ? 7.573 -0.706 15.247 1.00 86.50 217 VAL A CA 1
ATOM 1686 C C . VAL A 1 217 ? 7.479 -2.196 15.578 1.00 86.50 217 VAL A C 1
ATOM 1688 O O . VAL A 1 217 ? 7.481 -2.573 16.746 1.00 86.50 217 VAL A O 1
ATOM 1691 N N . LEU A 1 218 ? 7.484 -3.065 14.562 1.00 83.19 218 LEU A N 1
ATOM 1692 C CA . LEU A 1 218 ? 7.562 -4.521 14.742 1.00 83.19 218 LEU A CA 1
ATOM 1693 C C . LEU A 1 218 ? 8.994 -5.026 15.006 1.00 83.19 218 LEU A C 1
ATOM 1695 O O . LEU A 1 218 ? 9.179 -6.217 15.262 1.00 83.19 218 LEU A O 1
ATOM 1699 N N . GLY A 1 219 ? 10.007 -4.158 14.900 1.00 91.94 219 GLY A N 1
ATOM 1700 C CA . GLY A 1 219 ? 11.414 -4.473 15.175 1.00 91.94 219 GLY A CA 1
ATOM 1701 C C . GLY A 1 219 ? 12.005 -5.556 14.266 1.00 91.94 219 GLY A C 1
ATOM 1702 O O . GLY A 1 219 ? 12.867 -6.323 14.701 1.00 91.94 219 GLY A O 1
ATOM 1703 N N . ARG A 1 220 ? 11.509 -5.681 13.027 1.00 93.12 220 ARG A N 1
ATOM 1704 C CA . ARG A 1 220 ? 11.857 -6.781 12.111 1.00 93.12 220 ARG A CA 1
ATOM 1705 C C . ARG A 1 220 ? 11.746 -6.381 10.646 1.00 93.12 220 ARG A C 1
ATOM 1707 O O . ARG A 1 220 ? 11.064 -5.428 10.295 1.00 93.12 220 ARG A O 1
ATOM 1714 N N . LYS A 1 221 ? 12.338 -7.185 9.763 1.00 96.88 221 LYS A N 1
ATOM 1715 C CA . LYS A 1 221 ? 12.051 -7.121 8.323 1.00 96.88 221 LYS A CA 1
ATOM 1716 C C . LYS A 1 221 ? 10.663 -7.697 8.041 1.00 96.88 221 LYS A C 1
ATOM 1718 O O . LYS A 1 221 ? 10.311 -8.739 8.596 1.00 96.88 221 LYS A O 1
ATOM 1723 N N . VAL A 1 222 ? 9.913 -7.047 7.160 1.00 96.50 222 VAL A N 1
ATOM 1724 C CA . VAL A 1 222 ? 8.634 -7.524 6.617 1.00 96.50 222 VAL A CA 1
ATOM 1725 C C . VAL A 1 222 ? 8.694 -7.520 5.084 1.00 96.50 222 VAL A C 1
ATOM 1727 O O . VAL A 1 222 ? 9.423 -6.704 4.510 1.00 96.50 222 VAL A O 1
ATOM 1730 N N . PRO A 1 223 ? 7.991 -8.437 4.398 1.00 97.19 223 PRO A N 1
ATOM 1731 C CA . PRO A 1 223 ? 7.963 -8.458 2.941 1.00 97.19 223 PRO A CA 1
ATOM 1732 C C . PRO A 1 223 ? 7.252 -7.226 2.377 1.00 97.19 223 PRO A C 1
ATOM 1734 O O . PRO A 1 223 ? 6.304 -6.718 2.976 1.00 97.19 223 PRO A O 1
ATOM 1737 N N . VAL A 1 224 ? 7.675 -6.782 1.193 1.00 97.31 224 VAL A N 1
ATOM 1738 C CA . VAL A 1 224 ? 6.852 -5.901 0.357 1.00 97.31 224 VAL A CA 1
ATOM 1739 C C . VAL A 1 224 ? 6.116 -6.792 -0.641 1.00 97.31 224 VAL A C 1
ATOM 1741 O O . VAL A 1 224 ? 6.753 -7.434 -1.474 1.00 97.31 224 VAL A O 1
ATOM 1744 N N . VAL A 1 225 ? 4.792 -6.864 -0.530 1.00 95.12 225 VAL A N 1
ATOM 1745 C CA . VAL A 1 225 ? 3.918 -7.807 -1.255 1.00 95.12 225 VAL A CA 1
ATOM 1746 C C . VAL A 1 225 ? 3.249 -7.113 -2.440 1.00 95.12 225 VAL A C 1
ATOM 1748 O O . VAL A 1 225 ? 2.868 -5.949 -2.322 1.00 95.12 225 VAL A O 1
ATOM 1751 N N . ASN A 1 226 ? 3.102 -7.813 -3.568 1.00 94.94 226 ASN A N 1
ATOM 1752 C CA . ASN A 1 226 ? 2.527 -7.317 -4.823 1.00 94.94 226 ASN A CA 1
ATOM 1753 C C . ASN A 1 226 ? 3.161 -6.006 -5.345 1.00 94.94 226 ASN A C 1
ATOM 1755 O O . ASN A 1 226 ? 2.507 -5.248 -6.059 1.00 94.94 226 ASN A O 1
ATOM 1759 N N . VAL A 1 227 ? 4.433 -5.721 -5.030 1.00 96.06 227 VAL A N 1
ATOM 1760 C CA . VAL A 1 227 ? 5.146 -4.574 -5.622 1.00 96.06 227 VAL A CA 1
ATOM 1761 C C . VAL A 1 227 ? 5.729 -4.957 -6.975 1.00 96.06 227 VAL A C 1
ATOM 1763 O O . VAL A 1 227 ? 6.296 -6.042 -7.133 1.00 96.06 227 VAL A O 1
ATOM 1766 N N . ASN A 1 228 ? 5.596 -4.069 -7.958 1.00 95.31 228 ASN A N 1
ATOM 1767 C CA . ASN A 1 228 ? 6.174 -4.278 -9.274 1.00 95.31 228 ASN A CA 1
ATOM 1768 C C . ASN A 1 228 ? 7.711 -4.260 -9.242 1.00 95.31 228 ASN A C 1
ATOM 1770 O O . ASN A 1 228 ? 8.331 -3.219 -9.017 1.00 95.31 228 ASN A O 1
ATOM 1774 N N . VAL A 1 229 ? 8.319 -5.395 -9.584 1.00 95.88 229 VAL A N 1
ATOM 1775 C CA . VAL A 1 229 ? 9.741 -5.495 -9.919 1.00 95.88 229 VAL A CA 1
ATOM 1776 C C . VAL A 1 229 ? 9.874 -5.579 -11.433 1.00 95.88 229 VAL A C 1
ATOM 1778 O O . VAL A 1 229 ? 9.685 -6.637 -12.039 1.00 95.88 229 VAL A O 1
ATOM 1781 N N . ARG A 1 230 ? 10.227 -4.455 -12.053 1.00 93.19 230 ARG A N 1
ATOM 1782 C CA . ARG A 1 230 ? 10.490 -4.392 -13.486 1.00 93.19 230 ARG A CA 1
ATOM 1783 C C . ARG A 1 230 ? 11.923 -4.824 -13.780 1.00 93.19 230 ARG A C 1
ATOM 1785 O O . ARG A 1 230 ? 12.889 -4.356 -13.179 1.00 93.19 230 ARG A O 1
ATOM 1792 N N . THR A 1 231 ? 12.060 -5.710 -14.753 1.00 93.38 231 THR A N 1
ATOM 1793 C CA . THR A 1 231 ? 13.345 -6.132 -15.322 1.00 93.38 231 THR A CA 1
ATOM 1794 C C . THR A 1 231 ? 13.512 -5.528 -16.710 1.00 93.38 231 THR A C 1
ATOM 1796 O O . THR A 1 231 ? 12.523 -5.292 -17.404 1.00 93.38 231 THR A O 1
ATOM 1799 N N . ARG A 1 232 ? 14.749 -5.216 -17.119 1.00 90.56 232 ARG A N 1
ATOM 1800 C CA . ARG A 1 232 ? 15.034 -4.574 -18.414 1.00 90.56 232 ARG A CA 1
ATOM 1801 C C . ARG A 1 232 ? 16.407 -4.938 -18.972 1.00 90.56 232 ARG A C 1
ATOM 1803 O O . ARG A 1 232 ? 17.419 -4.811 -18.291 1.00 90.56 232 ARG A O 1
ATOM 1810 N N . ASN A 1 233 ? 16.454 -5.251 -20.262 1.00 88.12 233 ASN A N 1
ATOM 1811 C CA . ASN A 1 233 ? 17.624 -5.093 -21.117 1.00 88.12 233 ASN A CA 1
ATOM 1812 C C . ASN A 1 233 ? 17.229 -4.128 -22.249 1.00 88.12 233 ASN A C 1
ATOM 1814 O O . ASN A 1 233 ? 16.512 -4.499 -23.177 1.00 88.12 233 ASN A O 1
ATOM 1818 N N . TRP A 1 234 ? 17.656 -2.866 -22.136 1.00 89.44 234 TRP A N 1
ATOM 1819 C CA . TRP A 1 234 ? 17.326 -1.791 -23.081 1.00 89.44 234 TRP A CA 1
ATOM 1820 C C . TRP A 1 234 ? 15.823 -1.583 -23.310 1.00 89.44 234 TRP A C 1
ATOM 1822 O O . TRP A 1 234 ? 15.178 -1.001 -22.443 1.00 89.44 234 TRP A O 1
ATOM 1832 N N . PHE A 1 235 ? 15.281 -2.028 -24.446 1.00 90.00 235 PHE A N 1
ATOM 1833 C CA . PHE A 1 235 ? 13.862 -1.910 -24.805 1.00 90.00 235 PHE A CA 1
ATOM 1834 C C . PHE A 1 235 ? 13.082 -3.213 -24.572 1.00 90.00 235 PHE A C 1
ATOM 1836 O O . PHE A 1 235 ? 11.863 -3.215 -24.691 1.00 90.00 235 PHE A O 1
ATOM 1843 N N . LYS A 1 236 ? 13.767 -4.301 -24.194 1.00 87.12 236 LYS A N 1
ATOM 1844 C CA . LYS A 1 236 ? 13.171 -5.577 -23.779 1.00 87.12 236 LYS A CA 1
ATOM 1845 C C . LYS A 1 236 ? 12.992 -5.541 -22.264 1.00 87.12 236 LYS A C 1
ATOM 1847 O O . LYS A 1 236 ? 13.980 -5.493 -21.525 1.00 87.12 236 LYS A O 1
ATOM 1852 N N . TRP A 1 237 ? 11.765 -5.528 -21.774 1.00 90.81 237 TRP A N 1
ATOM 1853 C CA . TRP A 1 237 ? 11.460 -5.384 -20.351 1.00 90.81 237 TRP A CA 1
ATOM 1854 C C . TRP A 1 237 ? 10.265 -6.269 -19.999 1.00 90.81 237 TRP A C 1
ATOM 1856 O O . TRP A 1 237 ? 9.384 -6.449 -20.833 1.00 90.81 237 TRP A O 1
ATOM 1866 N N . TRP A 1 238 ? 10.225 -6.787 -18.773 1.00 90.75 238 TRP A N 1
ATOM 1867 C CA . TRP A 1 238 ? 9.053 -7.488 -18.249 1.00 90.75 238 TRP A CA 1
ATOM 1868 C C . TRP A 1 238 ? 8.834 -7.178 -16.772 1.00 90.75 238 TRP A C 1
ATOM 1870 O O . TRP A 1 238 ? 9.779 -6.977 -15.999 1.00 90.75 238 TRP A O 1
ATOM 1880 N N . ASP A 1 239 ? 7.560 -7.134 -16.402 1.00 91.75 239 ASP A N 1
ATOM 1881 C CA . ASP A 1 239 ? 7.092 -6.884 -15.047 1.00 91.75 239 ASP A CA 1
ATOM 1882 C C . ASP A 1 239 ? 6.914 -8.202 -14.291 1.00 91.75 239 ASP A C 1
ATOM 1884 O O . ASP A 1 239 ? 6.066 -9.023 -14.636 1.00 91.75 239 ASP A O 1
ATOM 1888 N N . GLY A 1 240 ? 7.720 -8.396 -13.247 1.00 93.44 240 GLY A N 1
ATOM 1889 C CA . GLY A 1 240 ? 7.418 -9.327 -12.167 1.00 93.44 240 GLY A CA 1
ATOM 1890 C C . GLY A 1 240 ? 6.706 -8.605 -11.021 1.00 93.44 240 GLY A C 1
ATOM 1891 O O . GLY A 1 240 ? 6.742 -7.377 -10.915 1.00 93.44 240 GLY A O 1
ATOM 1892 N N . TYR A 1 241 ? 6.099 -9.380 -10.129 1.00 95.94 241 TYR A N 1
ATOM 1893 C CA . TYR A 1 241 ? 5.508 -8.892 -8.884 1.00 95.94 241 TYR A CA 1
ATOM 1894 C C . TYR A 1 241 ? 5.958 -9.781 -7.724 1.00 95.94 241 TYR A C 1
ATOM 1896 O O . TYR A 1 241 ? 6.318 -10.945 -7.932 1.00 95.94 241 TYR A O 1
ATOM 1904 N N . THR A 1 242 ? 5.988 -9.233 -6.512 1.00 97.56 242 THR A N 1
ATOM 1905 C CA . THR A 1 242 ? 6.362 -9.994 -5.316 1.00 97.56 242 THR A CA 1
ATOM 1906 C C . THR A 1 242 ? 5.203 -10.809 -4.744 1.00 97.56 242 THR A C 1
ATOM 1908 O O . THR A 1 242 ? 4.082 -10.324 -4.642 1.00 97.56 242 THR A O 1
ATOM 1911 N N . ASP A 1 243 ? 5.494 -12.037 -4.316 1.00 95.31 243 ASP A N 1
ATOM 1912 C CA . ASP A 1 243 ? 4.591 -12.911 -3.570 1.00 95.31 243 ASP A CA 1
ATOM 1913 C C . ASP A 1 243 ? 4.348 -12.401 -2.132 1.00 95.31 243 ASP A C 1
ATOM 1915 O O . ASP A 1 243 ? 4.952 -11.431 -1.665 1.00 95.31 243 ASP A O 1
ATOM 1919 N N . ILE A 1 244 ? 3.494 -13.111 -1.391 1.00 93.62 244 ILE A N 1
ATOM 1920 C CA . ILE A 1 244 ? 3.194 -12.857 0.031 1.00 93.62 244 ILE A CA 1
ATOM 1921 C C . ILE A 1 244 ? 4.432 -12.911 0.951 1.00 93.62 244 ILE A C 1
ATOM 1923 O O . ILE A 1 244 ? 4.436 -12.347 2.043 1.00 93.62 244 ILE A O 1
ATOM 1927 N N . ASN A 1 245 ? 5.513 -13.559 0.512 1.00 96.25 245 ASN A N 1
ATOM 1928 C CA . ASN A 1 245 ? 6.788 -13.626 1.220 1.00 96.25 245 ASN A CA 1
ATOM 1929 C C . ASN A 1 245 ? 7.767 -12.531 0.766 1.00 96.25 245 ASN A C 1
ATOM 1931 O O . ASN A 1 245 ? 8.891 -12.494 1.269 1.00 96.25 245 ASN A O 1
ATOM 1935 N N . GLY A 1 246 ? 7.389 -11.660 -0.173 1.00 97.12 246 GLY A N 1
ATOM 1936 C CA . GLY A 1 246 ? 8.245 -10.644 -0.785 1.00 97.12 246 GLY A CA 1
ATOM 1937 C C . GLY A 1 246 ? 9.206 -11.183 -1.850 1.00 97.12 246 GLY A C 1
ATOM 1938 O O . GLY A 1 246 ? 10.032 -10.421 -2.3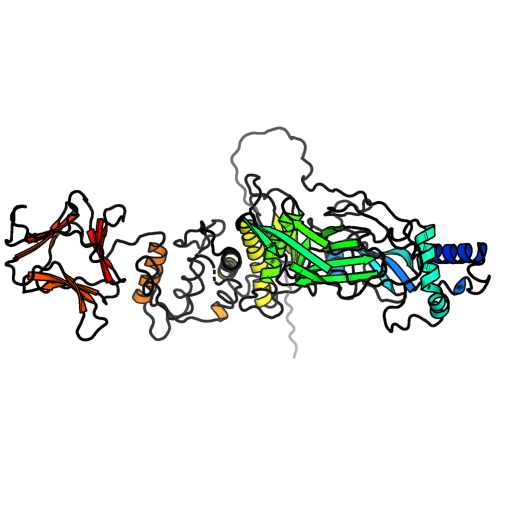48 1.00 97.12 246 GLY A O 1
ATOM 1939 N N . ASN A 1 247 ? 9.164 -12.474 -2.195 1.00 98.38 247 ASN A N 1
ATOM 1940 C CA . ASN A 1 247 ? 9.967 -13.042 -3.279 1.00 98.38 247 ASN A CA 1
ATOM 1941 C C . ASN A 1 247 ? 9.346 -12.693 -4.633 1.00 98.38 247 ASN A C 1
ATOM 1943 O O . ASN A 1 247 ? 8.131 -12.685 -4.751 1.00 98.38 247 ASN A O 1
ATOM 1947 N N . PHE A 1 248 ? 10.139 -12.507 -5.683 1.00 97.56 248 PHE A N 1
ATOM 1948 C CA . PHE A 1 248 ? 9.602 -12.374 -7.043 1.00 97.56 248 PHE A CA 1
ATOM 1949 C C . PHE A 1 248 ? 10.307 -13.311 -8.023 1.00 97.56 248 PHE A C 1
ATOM 1951 O O . PHE A 1 248 ? 11.452 -13.725 -7.806 1.00 97.56 248 PHE A O 1
ATOM 1958 N N . SER A 1 249 ? 9.636 -13.569 -9.143 1.00 95.44 249 SER A N 1
ATOM 1959 C CA . SER A 1 249 ? 10.237 -14.067 -10.376 1.00 95.44 249 SER A CA 1
ATOM 1960 C C . SER A 1 249 ? 9.694 -13.256 -11.553 1.00 95.44 249 SER A C 1
ATOM 1962 O O . SER A 1 249 ? 8.537 -12.840 -11.550 1.00 95.44 249 SER A O 1
ATOM 1964 N N . CYS A 1 250 ? 10.547 -12.978 -12.533 1.00 90.19 250 CYS A N 1
ATOM 1965 C CA . CYS A 1 250 ? 10.156 -12.382 -13.806 1.00 90.19 250 CYS A CA 1
ATOM 1966 C C . CYS A 1 250 ? 9.408 -13.420 -14.670 1.00 90.19 250 CYS A C 1
ATOM 1968 O O . CYS A 1 250 ? 9.791 -14.587 -14.644 1.00 90.19 250 CYS A O 1
ATOM 1970 N N . PRO A 1 251 ? 8.396 -13.036 -15.474 1.00 89.31 251 PRO A N 1
ATOM 1971 C CA . PRO A 1 251 ? 7.661 -13.967 -16.340 1.00 89.31 251 PRO A CA 1
ATOM 1972 C C . PRO A 1 251 ? 8.418 -14.419 -17.609 1.00 89.31 251 PRO A C 1
ATOM 1974 O O . PRO A 1 251 ? 7.890 -15.226 -18.374 1.00 89.31 251 PRO A O 1
ATOM 1977 N N . LYS A 1 252 ? 9.628 -13.904 -17.870 1.00 89.38 252 LYS A N 1
ATOM 1978 C CA . LYS A 1 252 ? 10.464 -14.242 -19.038 1.00 89.38 252 LYS A CA 1
ATOM 1979 C C . LYS A 1 252 ? 11.937 -14.401 -18.649 1.00 89.38 252 LYS A C 1
ATOM 1981 O O . LYS A 1 252 ? 12.460 -13.636 -17.834 1.00 89.38 252 LYS A O 1
ATOM 1986 N N . ASP A 1 253 ? 12.615 -15.360 -19.276 1.00 88.00 253 ASP A N 1
ATOM 1987 C CA . ASP A 1 253 ? 14.067 -15.525 -19.188 1.00 88.00 253 ASP A CA 1
ATOM 1988 C C . ASP A 1 253 ? 14.828 -14.416 -19.928 1.00 88.00 253 ASP A C 1
ATOM 1990 O O . ASP A 1 253 ? 14.405 -13.937 -20.982 1.00 88.00 253 ASP A O 1
ATOM 1994 N N . TYR A 1 254 ? 16.016 -14.076 -19.427 1.00 85.50 254 TYR A N 1
ATOM 1995 C CA . TYR A 1 254 ? 16.925 -13.116 -20.052 1.00 85.50 254 TYR A CA 1
ATOM 1996 C C . TYR A 1 254 ? 18.223 -13.750 -20.548 1.00 85.50 254 TYR A C 1
ATOM 1998 O O . TYR A 1 254 ? 18.725 -14.734 -20.014 1.00 85.50 254 TYR A O 1
ATOM 2006 N N . ASN A 1 255 ? 18.798 -13.126 -21.576 1.00 80.19 255 ASN A N 1
ATOM 2007 C CA . ASN A 1 255 ? 20.020 -13.551 -22.252 1.00 80.19 255 ASN A CA 1
ATOM 2008 C C . ASN A 1 255 ? 21.163 -12.558 -21.972 1.00 80.19 255 ASN A C 1
ATOM 2010 O O . ASN A 1 255 ? 21.377 -11.619 -22.739 1.00 80.19 255 ASN A O 1
ATOM 2014 N N . GLY A 1 256 ? 21.906 -12.774 -20.885 1.00 80.94 256 GLY A N 1
ATOM 2015 C CA . GLY A 1 256 ? 22.962 -11.865 -20.415 1.00 80.94 256 GLY A CA 1
ATOM 2016 C C . GLY A 1 256 ? 22.498 -10.910 -19.310 1.00 80.94 256 GLY A C 1
ATOM 2017 O O . GLY A 1 256 ? 21.550 -11.210 -18.584 1.00 80.94 256 GLY A O 1
ATOM 2018 N N . ASP A 1 257 ? 23.211 -9.791 -19.156 1.00 85.62 257 ASP A N 1
ATOM 2019 C CA . ASP A 1 257 ? 23.004 -8.836 -18.062 1.00 85.62 257 ASP A CA 1
ATOM 2020 C C . ASP A 1 257 ? 21.684 -8.040 -18.200 1.00 85.62 257 ASP A C 1
ATOM 2022 O O . ASP A 1 257 ? 21.263 -7.697 -19.310 1.00 85.62 257 ASP A O 1
ATOM 2026 N N . ILE A 1 258 ? 21.075 -7.671 -17.066 1.00 90.12 258 ILE A N 1
ATOM 2027 C CA . ILE A 1 258 ? 19.865 -6.828 -16.979 1.00 90.12 258 ILE A CA 1
ATOM 2028 C C . ILE A 1 258 ? 20.044 -5.643 -16.019 1.00 90.12 258 ILE A C 1
ATOM 2030 O O . ILE A 1 258 ? 20.987 -5.598 -15.228 1.00 90.12 258 ILE A O 1
ATOM 2034 N N . SER A 1 259 ? 19.098 -4.709 -16.042 1.00 91.69 259 SER A N 1
ATOM 2035 C CA . SER A 1 259 ? 18.805 -3.800 -14.933 1.00 91.69 259 SER A CA 1
ATOM 2036 C C . SER A 1 259 ? 17.510 -4.217 -14.241 1.00 91.69 259 SER A C 1
ATOM 2038 O O . SER A 1 259 ? 16.530 -4.558 -14.907 1.00 91.69 259 SER A O 1
ATOM 2040 N N . TYR A 1 260 ? 17.510 -4.158 -12.911 1.00 94.19 260 TYR A N 1
ATOM 2041 C CA . TYR A 1 260 ? 16.301 -4.212 -12.091 1.00 94.19 260 TYR A CA 1
ATOM 2042 C C . TYR A 1 260 ? 15.838 -2.796 -11.728 1.00 94.19 260 TYR A C 1
ATOM 2044 O O . TYR A 1 260 ? 16.665 -1.922 -11.467 1.00 94.19 260 TYR A O 1
ATOM 2052 N N . SER A 1 261 ? 14.532 -2.591 -11.605 1.00 93.25 261 SER A N 1
ATOM 2053 C CA . SER A 1 261 ? 13.957 -1.497 -10.823 1.00 93.25 261 SER A CA 1
ATOM 2054 C C . SER A 1 261 ? 12.698 -1.956 -10.087 1.00 93.25 261 SER A C 1
ATOM 2056 O O . SER A 1 261 ? 12.032 -2.906 -10.496 1.00 93.25 261 SER A O 1
ATOM 2058 N N . LEU A 1 262 ? 12.367 -1.285 -8.986 1.00 93.38 262 LEU A N 1
ATOM 2059 C CA . LEU A 1 262 ? 11.003 -1.293 -8.458 1.00 93.38 262 LEU A CA 1
ATOM 2060 C C . LEU A 1 262 ? 10.267 -0.094 -9.034 1.00 93.38 262 LEU A C 1
ATOM 2062 O O . LEU A 1 262 ? 10.822 1.005 -9.032 1.00 93.38 262 LEU A O 1
ATOM 2066 N N . ARG A 1 263 ? 9.011 -0.276 -9.435 1.00 91.75 263 ARG A N 1
ATOM 2067 C CA . ARG A 1 263 ? 8.029 0.814 -9.407 1.00 91.75 263 ARG A CA 1
ATOM 2068 C C . ARG A 1 263 ? 7.167 0.592 -8.177 1.00 91.75 263 ARG A C 1
ATOM 2070 O O . ARG A 1 263 ? 6.770 -0.542 -7.910 1.00 91.75 263 ARG A O 1
ATOM 2077 N N . TRP A 1 264 ? 6.863 1.650 -7.437 1.00 93.88 264 TRP A N 1
ATOM 2078 C CA . TRP A 1 264 ? 5.953 1.570 -6.296 1.00 93.88 264 TRP A CA 1
ATOM 2079 C C . TRP A 1 264 ? 4.503 1.524 -6.804 1.00 93.88 264 TRP A C 1
ATOM 2081 O O . TRP A 1 264 ? 3.735 2.464 -6.644 1.00 93.88 264 TRP A O 1
ATOM 2091 N N . GLN A 1 265 ? 4.172 0.431 -7.494 1.00 91.25 265 GLN A N 1
ATOM 2092 C CA . GLN A 1 265 ? 2.979 0.233 -8.312 1.00 91.25 265 GLN A CA 1
ATOM 2093 C C . GLN A 1 265 ? 2.457 -1.197 -8.135 1.00 91.25 265 GLN A C 1
ATOM 2095 O O . GLN A 1 265 ? 3.237 -2.154 -8.122 1.00 91.25 265 GLN A O 1
ATOM 2100 N N . TYR A 1 266 ? 1.141 -1.324 -7.980 1.00 90.56 266 TYR A N 1
ATOM 2101 C CA . TYR A 1 266 ? 0.428 -2.593 -7.810 1.00 90.56 266 TYR A CA 1
ATOM 2102 C C . TYR A 1 266 ? 0.081 -3.228 -9.172 1.00 90.56 266 TYR A C 1
ATOM 2104 O O . TYR A 1 266 ? 0.024 -2.501 -10.171 1.00 90.56 266 TYR A O 1
ATOM 2112 N N . PRO A 1 267 ? -0.190 -4.549 -9.239 1.00 86.75 267 PRO A N 1
ATOM 2113 C CA . PRO A 1 267 ? -0.837 -5.186 -10.383 1.00 86.75 267 PRO A CA 1
ATOM 2114 C C . PRO A 1 267 ? -2.014 -4.395 -10.965 1.00 86.75 267 PRO A C 1
ATOM 2116 O O . PRO A 1 267 ? -2.714 -3.664 -10.258 1.00 86.75 267 PRO A O 1
ATOM 2119 N N . ASP A 1 268 ? -2.204 -4.556 -12.275 1.00 78.75 268 ASP A N 1
ATOM 2120 C CA . ASP A 1 268 ? -3.328 -4.034 -13.064 1.00 78.75 268 ASP A CA 1
ATOM 2121 C C . ASP A 1 268 ? -3.595 -2.526 -12.890 1.00 78.75 268 ASP A C 1
ATOM 2123 O O . ASP A 1 268 ? -4.720 -2.055 -13.038 1.00 78.75 268 ASP A O 1
ATOM 2127 N N . ASN A 1 269 ? -2.544 -1.760 -12.563 1.00 77.06 269 ASN A N 1
ATOM 2128 C CA . ASN A 1 269 ? -2.590 -0.321 -12.286 1.00 77.06 269 ASN A CA 1
ATOM 2129 C C . ASN A 1 269 ? -3.649 0.061 -11.235 1.00 77.06 269 ASN A C 1
ATOM 2131 O O . ASN A 1 269 ? -4.275 1.114 -11.325 1.00 77.06 269 ASN A O 1
ATOM 2135 N N . ARG A 1 270 ? -3.864 -0.788 -10.225 1.00 79.19 270 ARG A N 1
ATOM 2136 C CA . ARG A 1 270 ? -4.888 -0.551 -9.194 1.00 79.19 270 ARG A CA 1
ATOM 2137 C C . ARG A 1 270 ? -4.531 0.596 -8.245 1.00 79.19 270 ARG A C 1
ATOM 2139 O O . ARG A 1 270 ? -5.415 1.352 -7.852 1.00 79.19 270 ARG A O 1
ATOM 2146 N N . PHE A 1 271 ? -3.249 0.749 -7.913 1.00 86.56 271 PHE A N 1
ATOM 2147 C CA . PHE A 1 271 ? -2.700 1.991 -7.366 1.00 86.56 271 PHE A CA 1
ATOM 2148 C C . PHE A 1 271 ? -1.197 2.127 -7.659 1.00 86.56 271 PHE A C 1
ATOM 2150 O O . PHE A 1 271 ? -0.509 1.133 -7.927 1.00 86.56 271 PHE A O 1
ATOM 2157 N N . ASP A 1 272 ? -0.684 3.351 -7.557 1.00 87.88 272 ASP A N 1
ATOM 2158 C CA . ASP A 1 272 ? 0.744 3.675 -7.599 1.00 87.88 272 ASP A CA 1
ATOM 2159 C C . ASP A 1 272 ? 1.137 4.728 -6.545 1.00 87.88 272 ASP A C 1
ATOM 2161 O O . ASP A 1 272 ? 0.280 5.363 -5.933 1.00 87.88 272 ASP A O 1
ATOM 2165 N N . ILE A 1 273 ? 2.438 4.915 -6.314 1.00 90.19 273 ILE A N 1
ATOM 2166 C CA . ILE A 1 273 ? 3.006 6.001 -5.503 1.00 90.19 273 ILE A CA 1
ATOM 2167 C C . ILE A 1 273 ? 3.778 6.957 -6.415 1.00 90.19 273 ILE A C 1
ATOM 2169 O O . ILE A 1 273 ? 4.576 6.515 -7.243 1.00 90.19 273 ILE A O 1
ATOM 2173 N N . ARG A 1 274 ? 3.608 8.264 -6.206 1.00 84.62 274 ARG A N 1
ATOM 2174 C CA . ARG A 1 274 ? 4.357 9.345 -6.863 1.00 84.62 274 ARG A CA 1
ATOM 2175 C C . ARG A 1 274 ? 5.405 9.929 -5.916 1.00 84.62 274 ARG A C 1
ATOM 2177 O O . ARG A 1 274 ? 5.153 10.081 -4.723 1.00 84.62 274 ARG A O 1
ATOM 2184 N N . ASP A 1 275 ? 6.563 10.288 -6.460 1.00 76.19 275 ASP A N 1
ATOM 2185 C CA . ASP A 1 275 ? 7.707 10.910 -5.771 1.00 76.19 275 ASP A CA 1
ATOM 2186 C C . ASP A 1 275 ? 7.525 12.418 -5.512 1.00 76.19 275 ASP A C 1
ATOM 2188 O O . ASP A 1 275 ? 8.367 13.068 -4.893 1.00 76.19 275 ASP A O 1
ATOM 2192 N N . GLY A 1 276 ? 6.406 12.976 -5.970 1.00 71.94 276 GLY A N 1
ATOM 2193 C CA . GLY A 1 276 ? 6.032 14.372 -5.818 1.00 71.94 276 GLY A CA 1
ATOM 2194 C C . GLY A 1 276 ? 4.604 14.613 -6.306 1.00 71.94 276 GLY A C 1
ATOM 2195 O O . GLY A 1 276 ? 3.782 13.699 -6.369 1.00 71.94 276 GLY A O 1
ATOM 2196 N N . ARG A 1 277 ? 4.317 15.854 -6.716 1.00 63.59 277 ARG A N 1
ATOM 2197 C CA . ARG A 1 277 ? 3.023 16.242 -7.320 1.00 63.59 277 ARG A CA 1
ATOM 2198 C C . ARG A 1 277 ? 2.814 15.656 -8.729 1.00 63.59 277 ARG A C 1
ATOM 2200 O O . ARG A 1 277 ? 1.691 15.595 -9.220 1.00 63.59 277 ARG A O 1
ATOM 2207 N N . ALA A 1 278 ? 3.893 15.203 -9.363 1.00 63.19 278 ALA A N 1
ATOM 2208 C CA . ALA A 1 278 ? 3.940 14.459 -10.619 1.00 63.19 278 ALA A CA 1
ATOM 2209 C C . ALA A 1 278 ? 5.181 13.551 -10.607 1.00 63.19 278 ALA A C 1
ATOM 2211 O O . ALA A 1 278 ? 6.091 13.802 -9.819 1.00 63.19 278 ALA A O 1
ATOM 2212 N N . GLY A 1 279 ? 5.222 12.546 -11.487 1.00 73.12 279 GLY A N 1
ATOM 2213 C CA . GLY A 1 279 ? 6.241 11.492 -11.472 1.00 73.12 279 GLY A CA 1
ATOM 2214 C C . GLY A 1 279 ? 5.719 10.176 -10.886 1.00 73.12 279 GLY A C 1
ATOM 2215 O O . GLY A 1 279 ? 4.620 10.115 -10.337 1.00 73.12 279 GLY A O 1
ATOM 2216 N N . GLN A 1 280 ? 6.501 9.111 -11.048 1.00 82.69 280 GLN A N 1
ATOM 2217 C CA . GLN A 1 280 ? 6.307 7.795 -10.437 1.00 82.69 280 GLN A CA 1
ATOM 2218 C C . GLN A 1 280 ? 7.421 7.607 -9.415 1.00 82.69 280 GLN A C 1
ATOM 2220 O O . GLN A 1 280 ? 8.589 7.619 -9.797 1.00 82.69 280 GLN A O 1
ATOM 2225 N N . ALA A 1 281 ? 7.089 7.320 -8.157 1.00 88.44 281 ALA A N 1
ATOM 2226 C CA . ALA A 1 281 ? 8.089 6.864 -7.204 1.00 88.44 281 ALA A CA 1
ATOM 2227 C C . ALA A 1 281 ? 8.633 5.501 -7.649 1.00 88.44 281 ALA A C 1
ATOM 2229 O O . ALA A 1 281 ? 7.879 4.552 -7.904 1.00 88.44 281 ALA A O 1
ATOM 2230 N N . PHE A 1 282 ? 9.957 5.385 -7.702 1.00 88.62 282 PHE A N 1
ATOM 2231 C CA . PHE A 1 282 ? 10.638 4.169 -8.128 1.00 88.62 282 PHE A CA 1
ATOM 2232 C C . PHE A 1 282 ? 11.952 3.962 -7.368 1.00 88.62 282 PHE A C 1
ATOM 2234 O O . PHE A 1 282 ? 12.420 4.838 -6.646 1.00 88.62 282 PHE A O 1
ATOM 2241 N N . TYR A 1 283 ? 12.558 2.790 -7.535 1.00 91.50 283 TYR A N 1
ATOM 2242 C CA . TYR A 1 283 ? 13.926 2.521 -7.097 1.00 91.50 283 TYR A CA 1
ATOM 2243 C C . TYR A 1 283 ? 14.710 1.924 -8.257 1.00 91.50 283 TYR A C 1
ATOM 2245 O O . TYR A 1 283 ? 14.401 0.818 -8.710 1.00 91.50 283 TYR A O 1
ATOM 2253 N N . ASN A 1 284 ? 15.739 2.622 -8.733 1.00 90.56 284 ASN A N 1
ATOM 2254 C CA . ASN A 1 284 ? 16.693 2.036 -9.667 1.00 90.56 284 ASN A CA 1
ATOM 2255 C C . ASN A 1 284 ? 17.582 1.030 -8.919 1.00 90.56 284 ASN A C 1
ATOM 2257 O O . ASN A 1 284 ? 18.358 1.414 -8.044 1.00 90.56 284 ASN A O 1
ATOM 2261 N N . GLY A 1 285 ? 17.447 -0.253 -9.250 1.00 91.75 285 GLY A N 1
ATOM 2262 C CA . GLY A 1 285 ? 18.184 -1.349 -8.628 1.00 91.75 285 GLY A CA 1
ATOM 2263 C C . GLY A 1 285 ? 19.481 -1.708 -9.366 1.00 91.75 285 GLY A C 1
ATOM 2264 O O . GLY A 1 285 ? 19.944 -0.965 -10.243 1.00 91.75 285 GLY A O 1
ATOM 2265 N N . PRO A 1 286 ? 20.067 -2.878 -9.044 1.00 91.31 286 PRO A N 1
ATOM 2266 C CA . PRO A 1 286 ? 21.297 -3.354 -9.659 1.00 91.31 286 PRO A CA 1
ATOM 2267 C C . PRO A 1 286 ? 21.217 -3.376 -11.184 1.00 91.31 286 PRO A C 1
ATOM 2269 O O . PRO A 1 286 ? 20.367 -4.043 -11.782 1.00 91.31 286 PRO A O 1
ATOM 2272 N N . SER A 1 287 ? 22.148 -2.661 -11.810 1.00 87.12 287 SER A N 1
ATOM 2273 C CA . SER A 1 287 ? 22.297 -2.571 -13.261 1.00 87.12 287 SER A CA 1
ATOM 2274 C C . SER A 1 287 ? 23.513 -3.353 -13.749 1.00 87.12 287 SER A C 1
ATOM 2276 O O . SER A 1 287 ? 24.559 -3.366 -13.103 1.00 87.12 287 SER A O 1
ATOM 2278 N N . GLN A 1 288 ? 23.384 -3.983 -14.918 1.00 83.12 288 GLN A N 1
ATOM 2279 C CA . GLN A 1 288 ? 24.315 -4.999 -15.431 1.00 83.12 288 GLN A CA 1
ATOM 2280 C C . GLN A 1 288 ? 24.407 -6.256 -14.531 1.00 83.12 288 GLN A C 1
ATOM 2282 O O . GLN A 1 288 ? 25.485 -6.804 -14.298 1.00 83.12 288 GLN A O 1
ATOM 2287 N N . SER A 1 289 ? 23.264 -6.705 -14.002 1.00 83.38 289 SER A N 1
ATOM 2288 C CA . SER A 1 289 ? 23.143 -7.857 -13.102 1.00 83.38 289 SER A CA 1
ATOM 2289 C C . SER A 1 289 ? 22.860 -9.171 -13.841 1.00 83.38 289 SER A C 1
ATOM 2291 O O . SER A 1 289 ? 22.181 -9.191 -14.862 1.00 83.38 289 SER A O 1
ATOM 2293 N N . THR A 1 290 ? 23.362 -10.278 -13.287 1.00 82.94 290 THR A N 1
ATOM 2294 C CA . THR A 1 290 ? 23.130 -11.679 -13.719 1.00 82.94 290 THR A CA 1
ATOM 2295 C C . THR A 1 290 ? 22.853 -12.587 -12.514 1.00 82.94 290 THR A C 1
ATOM 2297 O O . THR A 1 290 ? 23.231 -13.756 -12.479 1.00 82.94 290 THR A O 1
ATOM 2300 N N . SER A 1 291 ? 22.267 -12.020 -11.461 1.00 89.00 291 SER A N 1
ATOM 2301 C CA . SER A 1 291 ? 21.963 -12.712 -10.208 1.00 89.00 291 SER A CA 1
ATOM 2302 C C . SER A 1 291 ? 20.615 -12.269 -9.660 1.00 89.00 291 SER A C 1
ATOM 2304 O O . SER A 1 291 ? 20.121 -11.189 -10.001 1.00 89.00 291 SER A O 1
ATOM 2306 N N . SER A 1 292 ? 20.035 -13.076 -8.772 1.00 93.06 292 SER A N 1
ATOM 2307 C CA . SER A 1 292 ? 18.824 -12.692 -8.052 1.00 93.06 292 SER A CA 1
ATOM 2308 C C . SER A 1 292 ? 19.048 -11.417 -7.233 1.00 93.06 292 SER A C 1
ATOM 2310 O O . SER A 1 292 ? 20.083 -11.274 -6.577 1.00 93.06 292 SER A O 1
ATOM 2312 N N . TRP A 1 293 ? 18.084 -10.500 -7.242 1.00 95.25 293 TRP A N 1
ATOM 2313 C CA . TRP A 1 293 ? 18.163 -9.243 -6.493 1.00 95.25 293 TRP A CA 1
ATOM 2314 C C . TRP A 1 293 ? 17.543 -9.395 -5.101 1.00 95.25 293 TRP A C 1
ATOM 2316 O O . TRP A 1 293 ? 16.433 -9.898 -4.954 1.00 95.25 293 TRP A O 1
ATOM 2326 N N . ARG A 1 294 ? 18.250 -8.977 -4.050 1.00 96.19 294 ARG A N 1
ATOM 2327 C CA . ARG A 1 294 ? 17.708 -8.929 -2.687 1.00 96.19 294 ARG A CA 1
ATOM 2328 C C . ARG A 1 294 ? 17.938 -7.543 -2.108 1.00 96.19 294 ARG A C 1
ATOM 2330 O O . ARG A 1 294 ? 19.079 -7.092 -2.083 1.00 96.19 294 ARG A O 1
ATOM 2337 N N . VAL A 1 295 ? 16.875 -6.893 -1.643 1.00 95.31 295 VAL A N 1
ATOM 2338 C CA . VAL A 1 295 ? 16.934 -5.553 -1.041 1.00 95.31 295 VAL A CA 1
ATOM 2339 C C . VAL A 1 295 ? 16.098 -5.502 0.231 1.00 95.31 295 VAL A C 1
ATOM 2341 O O . VAL A 1 295 ? 15.040 -6.122 0.324 1.00 95.31 295 VAL A O 1
ATOM 2344 N N . VAL A 1 296 ? 16.600 -4.755 1.214 1.00 97.56 296 VAL A N 1
ATOM 2345 C CA . VAL A 1 296 ? 15.871 -4.399 2.431 1.00 97.56 296 VAL A CA 1
ATOM 2346 C C . VAL A 1 296 ? 15.942 -2.888 2.570 1.00 97.56 296 VAL A C 1
ATOM 2348 O O . VAL A 1 296 ? 17.038 -2.346 2.726 1.00 97.56 296 VAL A O 1
ATOM 2351 N N . PHE A 1 297 ? 14.806 -2.203 2.519 1.00 96.25 297 PHE A N 1
ATOM 2352 C CA . PHE A 1 297 ? 14.756 -0.762 2.757 1.00 96.25 297 PHE A CA 1
ATOM 2353 C C . PHE A 1 297 ? 14.758 -0.490 4.262 1.00 96.25 297 PHE A C 1
ATOM 2355 O O . PHE A 1 297 ? 13.874 -0.968 4.966 1.00 96.25 297 PHE A O 1
ATOM 2362 N N . ASN A 1 298 ? 15.756 0.243 4.768 1.00 93.56 298 ASN A N 1
ATOM 2363 C CA . ASN A 1 298 ? 15.934 0.474 6.214 1.00 93.56 298 ASN A CA 1
ATOM 2364 C C . ASN A 1 298 ? 15.768 1.946 6.636 1.00 93.56 298 ASN A C 1
ATOM 2366 O O . ASN A 1 298 ? 15.537 2.214 7.810 1.00 93.56 298 ASN A O 1
ATOM 2370 N N . SER A 1 299 ? 15.907 2.892 5.702 1.00 87.94 299 SER A N 1
ATOM 2371 C CA . SER A 1 299 ? 15.775 4.337 5.931 1.00 87.94 299 SER A CA 1
ATOM 2372 C C . SER A 1 299 ? 15.588 5.097 4.604 1.00 87.94 299 SER A C 1
ATOM 2374 O O . SER A 1 299 ? 15.636 4.501 3.524 1.00 87.94 299 SER A O 1
ATOM 2376 N N . GLY A 1 300 ? 15.367 6.415 4.682 1.00 87.81 300 GLY A N 1
ATOM 2377 C CA . GLY A 1 300 ? 15.246 7.309 3.522 1.00 87.81 300 GLY A CA 1
ATOM 2378 C C . GLY A 1 300 ? 13.929 7.177 2.745 1.00 87.81 300 GLY A C 1
ATOM 2379 O O . GLY A 1 300 ? 13.007 6.480 3.171 1.00 87.81 300 GLY A O 1
ATOM 2380 N N . LEU A 1 301 ? 13.860 7.840 1.583 1.00 88.62 301 LEU A N 1
ATOM 2381 C CA . LEU A 1 301 ? 12.675 7.883 0.710 1.00 88.62 301 LEU A CA 1
ATOM 2382 C C . LEU A 1 301 ? 12.093 6.498 0.412 1.00 88.62 301 LEU A C 1
ATOM 2384 O O . LEU A 1 301 ? 10.894 6.290 0.530 1.00 88.62 301 LEU A O 1
ATOM 2388 N N . ASN A 1 302 ? 12.941 5.519 0.101 1.00 90.69 302 ASN A N 1
ATOM 2389 C CA . ASN A 1 302 ? 12.470 4.188 -0.274 1.00 90.69 302 ASN A CA 1
ATOM 2390 C C . ASN A 1 302 ? 11.976 3.348 0.914 1.00 90.69 302 ASN A C 1
ATOM 2392 O O . ASN A 1 302 ? 11.150 2.466 0.719 1.00 90.69 302 ASN A O 1
ATOM 2396 N N . TRP A 1 303 ? 12.399 3.634 2.150 1.00 93.94 303 TRP A N 1
ATOM 2397 C CA . TRP A 1 303 ? 11.763 3.061 3.346 1.00 93.94 303 TRP A CA 1
ATOM 2398 C C . TRP A 1 303 ? 10.391 3.693 3.610 1.00 93.94 303 TRP A C 1
ATOM 2400 O O . TRP A 1 303 ? 9.438 2.994 3.954 1.00 93.94 303 TRP A O 1
ATOM 2410 N N . TYR A 1 304 ? 10.287 5.006 3.407 1.00 93.06 304 TYR A N 1
ATOM 2411 C CA . TYR A 1 304 ? 9.045 5.766 3.524 1.00 93.06 304 TYR A CA 1
ATOM 2412 C C . TYR A 1 304 ? 8.006 5.268 2.502 1.00 93.06 304 TYR A C 1
ATOM 2414 O O . TYR A 1 304 ? 6.951 4.763 2.893 1.00 93.06 304 TYR A O 1
ATOM 2422 N N . TRP A 1 305 ? 8.358 5.251 1.214 1.00 94.81 305 TRP A N 1
ATOM 2423 C CA . TRP A 1 305 ? 7.526 4.704 0.140 1.00 94.81 305 TRP A CA 1
ATOM 2424 C C . TRP A 1 305 ? 7.219 3.214 0.314 1.00 94.81 305 TRP A C 1
ATOM 2426 O O . TRP A 1 305 ? 6.095 2.811 0.044 1.00 94.81 305 TRP A O 1
ATOM 2436 N N . ALA A 1 306 ? 8.140 2.395 0.835 1.00 95.88 306 ALA A N 1
ATOM 2437 C CA . ALA A 1 306 ? 7.852 0.986 1.112 1.00 95.88 306 ALA A CA 1
ATOM 2438 C C . ALA A 1 306 ? 6.785 0.784 2.201 1.00 95.88 306 ALA A C 1
ATOM 2440 O O . ALA A 1 306 ? 5.981 -0.140 2.090 1.00 95.88 306 ALA A O 1
ATOM 2441 N N . ASN A 1 307 ? 6.741 1.626 3.242 1.00 96.19 307 ASN A N 1
ATOM 2442 C CA . ASN A 1 307 ? 5.709 1.528 4.283 1.00 96.19 307 ASN A CA 1
ATOM 2443 C C . ASN A 1 307 ? 4.345 2.055 3.803 1.00 96.19 307 ASN A C 1
ATOM 2445 O O . ASN A 1 307 ? 3.324 1.449 4.132 1.00 96.19 307 ASN A O 1
ATOM 2449 N N . ILE A 1 308 ? 4.329 3.094 2.960 1.00 95.25 308 ILE A N 1
ATOM 2450 C CA . ILE A 1 308 ? 3.131 3.533 2.222 1.00 95.25 308 ILE A CA 1
ATOM 2451 C C . ILE A 1 308 ? 2.652 2.411 1.284 1.00 95.25 308 ILE A C 1
ATOM 2453 O O . ILE A 1 308 ? 1.487 2.021 1.310 1.00 95.25 308 ILE A O 1
ATOM 2457 N N . PHE A 1 309 ? 3.551 1.810 0.500 1.00 95.81 309 PHE A N 1
ATOM 2458 C CA . PHE A 1 309 ? 3.186 0.748 -0.437 1.00 95.81 309 PHE A CA 1
ATOM 2459 C C . PHE A 1 309 ? 2.662 -0.488 0.290 1.00 95.81 309 PHE A C 1
ATOM 2461 O O . PHE A 1 309 ? 1.667 -1.061 -0.136 1.00 95.81 309 PHE A O 1
ATOM 2468 N N . LYS A 1 310 ? 3.266 -0.861 1.425 1.00 94.19 310 LYS A N 1
ATOM 2469 C CA . LYS A 1 310 ? 2.777 -1.929 2.311 1.00 94.19 310 LYS A CA 1
ATOM 2470 C C . LYS A 1 310 ? 1.315 -1.694 2.714 1.00 94.19 310 LYS A C 1
ATOM 2472 O O . LYS A 1 310 ? 0.532 -2.634 2.668 1.00 94.19 310 LYS A O 1
ATOM 2477 N N . ALA A 1 311 ? 0.935 -0.457 3.036 1.00 92.38 311 ALA A N 1
ATOM 2478 C CA . ALA A 1 311 ? -0.441 -0.079 3.360 1.00 92.38 311 ALA A CA 1
ATOM 2479 C C . ALA A 1 311 ? -1.396 -0.117 2.158 1.00 92.38 311 ALA A C 1
ATOM 2481 O O . ALA A 1 311 ? -2.462 -0.723 2.255 1.00 92.38 311 ALA A O 1
ATOM 2482 N N . GLY A 1 312 ? -1.019 0.469 1.017 1.00 90.25 312 GLY A N 1
ATOM 2483 C CA . GLY A 1 312 ? -1.838 0.416 -0.202 1.00 90.25 312 GLY A CA 1
ATOM 2484 C C . GLY A 1 312 ? -2.003 -1.010 -0.739 1.00 90.25 312 GLY A C 1
ATOM 2485 O O . GLY A 1 312 ? -3.096 -1.420 -1.122 1.00 90.25 312 GLY A O 1
ATOM 2486 N N . ALA A 1 313 ? -0.944 -1.817 -0.689 1.00 89.62 313 ALA A N 1
ATOM 2487 C CA . ALA A 1 313 ? -0.966 -3.210 -1.115 1.00 89.62 313 ALA A CA 1
ATOM 2488 C C . ALA A 1 313 ? -1.792 -4.086 -0.173 1.00 89.62 313 ALA A C 1
ATOM 2490 O O . ALA A 1 313 ? -2.386 -5.066 -0.625 1.00 89.62 313 ALA A O 1
ATOM 2491 N N . PHE A 1 314 ? -1.812 -3.752 1.121 1.00 86.44 314 PHE A N 1
ATOM 2492 C CA . PHE A 1 314 ? -2.652 -4.421 2.106 1.00 86.44 314 PHE A CA 1
ATOM 2493 C C . PHE A 1 314 ? -4.134 -4.092 1.861 1.00 86.44 314 PHE A C 1
ATOM 2495 O O . PHE A 1 314 ? -4.953 -5.005 1.781 1.00 86.44 314 PHE A O 1
ATOM 2502 N N . TYR A 1 315 ? -4.434 -2.813 1.597 1.00 83.56 315 TYR A N 1
ATOM 2503 C CA . TYR A 1 315 ? -5.747 -2.305 1.179 1.00 83.56 315 TYR A CA 1
ATOM 2504 C C . TYR A 1 315 ? -6.306 -3.033 -0.048 1.00 83.56 315 TYR A C 1
ATOM 2506 O O . TYR A 1 315 ? -7.408 -3.570 -0.013 1.00 83.56 315 TYR A O 1
ATOM 2514 N N . VAL A 1 316 ? -5.574 -2.988 -1.162 1.00 79.00 316 VAL A N 1
ATOM 2515 C CA . VAL A 1 316 ? -6.147 -3.217 -2.499 1.00 79.00 316 VAL A CA 1
ATOM 2516 C C . VAL A 1 316 ? -6.343 -4.696 -2.841 1.00 79.00 316 VAL A C 1
ATOM 2518 O O . VAL A 1 316 ? -7.155 -5.005 -3.712 1.00 79.00 316 VAL A O 1
ATOM 2521 N N . GLY A 1 317 ? -5.645 -5.605 -2.153 1.00 71.00 317 GLY A N 1
ATOM 2522 C CA . GLY A 1 317 ? -5.756 -7.042 -2.419 1.00 71.00 317 GLY A CA 1
ATOM 2523 C C . GLY A 1 317 ? -4.891 -7.949 -1.541 1.00 71.00 317 GLY A C 1
ATOM 2524 O O . GLY A 1 317 ? -4.379 -8.950 -2.035 1.00 71.00 317 GLY A O 1
ATOM 2525 N N . GLN A 1 318 ? -4.697 -7.609 -0.261 1.00 64.69 318 GLN A N 1
ATOM 2526 C CA . GLN A 1 318 ? -4.382 -8.625 0.760 1.00 64.69 318 GLN A CA 1
ATOM 2527 C C . GLN A 1 318 ? -5.589 -8.805 1.681 1.00 64.69 318 GLN A C 1
ATOM 2529 O O . GLN A 1 318 ? -6.063 -9.922 1.825 1.00 64.69 318 GLN A O 1
ATOM 2534 N N . GLU A 1 319 ? -6.133 -7.704 2.214 1.00 59.25 319 GLU A N 1
ATOM 2535 C CA . GLU A 1 319 ? -7.327 -7.706 3.069 1.00 59.25 319 GLU A CA 1
ATOM 2536 C C . GLU A 1 319 ? -8.344 -6.641 2.601 1.00 59.25 319 GLU A C 1
ATOM 2538 O O . GLU A 1 319 ? -8.464 -5.574 3.206 1.00 59.25 319 GLU A O 1
ATOM 2543 N N . PRO A 1 320 ? -9.083 -6.872 1.502 1.00 58.50 320 PRO A N 1
ATOM 2544 C CA . PRO A 1 320 ? -10.106 -5.947 1.019 1.00 58.50 320 PRO A CA 1
ATOM 2545 C C . PRO A 1 320 ? -11.437 -6.182 1.768 1.00 58.50 320 PRO A C 1
ATOM 2547 O O . PRO A 1 320 ? -12.310 -6.893 1.271 1.00 58.50 320 PRO A O 1
ATOM 2550 N N . TYR A 1 321 ? -11.614 -5.637 2.986 1.00 58.25 321 TYR A N 1
ATOM 2551 C CA . TYR A 1 321 ? -12.785 -6.000 3.813 1.00 58.25 321 TYR A CA 1
ATOM 2552 C C . TYR A 1 321 ? -14.088 -5.555 3.121 1.00 58.25 321 TYR A C 1
ATOM 2554 O O . TYR A 1 321 ? -14.299 -4.363 2.930 1.00 58.25 321 TYR A O 1
ATOM 2562 N N . GLY A 1 322 ? -14.965 -6.497 2.753 1.00 48.75 322 GLY A N 1
ATOM 2563 C CA . GLY A 1 322 ? -16.288 -6.208 2.166 1.00 48.75 322 GLY A CA 1
ATOM 2564 C C . GLY A 1 322 ? -16.279 -5.403 0.856 1.00 48.75 322 GLY A C 1
ATOM 2565 O O . GLY A 1 322 ? -17.329 -4.963 0.394 1.00 48.75 322 GLY A O 1
ATOM 2566 N N . LEU A 1 323 ? -15.101 -5.210 0.275 1.00 54.28 323 LEU A N 1
ATOM 2567 C CA . LEU A 1 323 ? -14.851 -4.448 -0.935 1.00 54.28 323 LEU A CA 1
ATOM 2568 C C . LEU A 1 323 ? -15.297 -5.229 -2.175 1.00 54.28 323 LEU A C 1
ATOM 2570 O O . LEU A 1 323 ? -15.136 -6.448 -2.235 1.00 54.28 323 LEU A O 1
ATOM 2574 N N . ASN A 1 324 ? -15.786 -4.522 -3.199 1.00 50.56 324 ASN A N 1
ATOM 2575 C CA . ASN A 1 324 ? -15.870 -5.080 -4.555 1.00 50.56 324 ASN A CA 1
ATOM 2576 C C . ASN A 1 324 ? -14.475 -5.567 -4.998 1.00 50.56 324 ASN A C 1
ATOM 2578 O O . ASN A 1 324 ? -13.471 -5.047 -4.519 1.00 50.56 324 ASN A O 1
ATOM 2582 N N . ASP A 1 325 ? -14.371 -6.460 -5.989 1.00 47.47 325 ASP A N 1
ATOM 2583 C CA . ASP A 1 325 ? -13.060 -6.887 -6.529 1.00 47.47 325 ASP A CA 1
ATOM 2584 C C . ASP A 1 325 ? -12.193 -5.702 -7.023 1.00 47.47 325 ASP A C 1
ATOM 2586 O O . ASP A 1 325 ? -10.961 -5.787 -7.103 1.00 47.47 325 ASP A O 1
ATOM 2590 N N . ILE A 1 326 ? -12.842 -4.569 -7.327 1.00 56.41 326 ILE A N 1
ATOM 2591 C CA . ILE A 1 326 ? -12.246 -3.287 -7.705 1.00 56.41 326 ILE A CA 1
ATOM 2592 C C . ILE A 1 326 ? -12.799 -2.163 -6.793 1.00 56.41 326 ILE A C 1
ATOM 2594 O O . ILE A 1 326 ? -13.789 -1.534 -7.148 1.00 56.41 326 ILE A O 1
ATOM 2598 N N . PRO A 1 327 ? -12.172 -1.875 -5.629 1.00 53.22 327 PRO A N 1
ATOM 2599 C CA . PRO A 1 327 ? -12.388 -0.694 -4.784 1.00 53.22 327 PRO A CA 1
ATOM 2600 C C . PRO A 1 327 ? -12.572 0.656 -5.479 1.00 53.22 327 PRO A C 1
ATOM 2602 O O . PRO A 1 327 ? -13.261 1.529 -4.959 1.00 53.22 327 PRO A O 1
ATOM 2605 N N . PHE A 1 328 ? -11.844 0.849 -6.575 1.00 60.62 328 PHE A N 1
ATOM 2606 C CA . PHE A 1 328 ? -11.668 2.103 -7.293 1.00 60.62 328 PHE A CA 1
ATOM 2607 C C . PHE A 1 328 ? -10.853 1.830 -8.567 1.00 60.62 328 PHE A C 1
ATOM 2609 O O . PHE A 1 328 ? -10.117 0.838 -8.647 1.00 60.62 328 PHE A O 1
ATOM 2616 N N . ASN A 1 329 ? -10.946 2.739 -9.539 1.00 65.19 329 ASN A N 1
ATOM 2617 C CA . ASN A 1 329 ? -9.966 2.847 -10.625 1.00 65.19 329 ASN A CA 1
ATOM 2618 C C . ASN A 1 329 ? -8.600 3.325 -10.074 1.00 65.19 329 ASN A C 1
ATOM 2620 O O . ASN A 1 329 ? -8.479 3.598 -8.883 1.00 65.19 329 ASN A O 1
ATOM 2624 N N . LEU A 1 330 ? -7.573 3.422 -10.931 1.00 74.06 330 LEU A N 1
ATOM 2625 C CA . LEU A 1 330 ? -6.203 3.830 -10.567 1.00 74.06 330 LEU A CA 1
ATOM 2626 C C . LEU A 1 330 ? -6.157 5.030 -9.597 1.00 74.06 330 LEU A C 1
ATOM 2628 O O . LEU A 1 330 ? -6.376 6.171 -10.012 1.00 74.06 330 LEU A O 1
ATOM 2632 N N . ILE A 1 331 ? -5.765 4.774 -8.344 1.00 79.19 331 ILE A N 1
ATOM 2633 C CA . ILE A 1 331 ? -5.373 5.818 -7.387 1.00 79.19 331 ILE A CA 1
ATOM 2634 C C . ILE A 1 331 ? -3.866 6.037 -7.444 1.00 79.19 331 ILE A C 1
ATOM 2636 O O . ILE A 1 331 ? -3.092 5.086 -7.339 1.00 79.19 331 ILE A O 1
ATOM 2640 N N . SER A 1 332 ? -3.449 7.299 -7.473 1.00 81.38 332 SER A N 1
ATOM 2641 C CA . SER A 1 332 ? -2.055 7.673 -7.236 1.00 81.38 332 SER A CA 1
ATOM 2642 C C . SER A 1 332 ? -1.839 8.253 -5.837 1.00 81.38 332 SER A C 1
ATOM 2644 O O . SER A 1 332 ? -2.572 9.136 -5.400 1.00 81.38 332 SER A O 1
ATOM 2646 N N . ILE A 1 333 ? -0.796 7.804 -5.141 1.00 87.56 333 ILE A N 1
ATOM 2647 C CA . ILE A 1 333 ? -0.426 8.251 -3.793 1.00 87.56 333 ILE A CA 1
ATOM 2648 C C . ILE A 1 333 ? 0.805 9.170 -3.884 1.00 87.56 333 ILE A C 1
ATOM 2650 O O . ILE A 1 333 ? 1.933 8.699 -3.994 1.00 87.56 333 ILE A O 1
ATOM 2654 N N . MET A 1 334 ? 0.617 10.488 -3.844 1.00 85.19 334 MET A N 1
ATOM 2655 C CA . MET A 1 334 ? 1.689 11.486 -3.772 1.00 85.19 334 MET A CA 1
ATOM 2656 C C . MET A 1 334 ? 2.396 11.418 -2.413 1.00 85.19 334 MET A C 1
ATOM 2658 O O . MET A 1 334 ? 1.874 11.896 -1.409 1.00 85.19 334 MET A O 1
ATOM 2662 N N . ALA A 1 335 ? 3.590 10.830 -2.369 1.00 87.81 335 ALA A N 1
ATOM 2663 C CA . ALA A 1 335 ? 4.362 10.655 -1.144 1.00 87.81 335 ALA A CA 1
ATOM 2664 C C . ALA A 1 335 ? 5.461 11.722 -1.042 1.00 87.81 335 ALA A C 1
ATOM 2666 O O . ALA A 1 335 ? 6.614 11.490 -1.415 1.00 87.81 335 ALA A O 1
ATOM 2667 N N . LEU A 1 336 ? 5.086 12.898 -0.536 1.00 83.69 336 LEU A N 1
ATOM 2668 C CA . LEU A 1 336 ? 5.914 14.105 -0.550 1.00 83.69 336 LEU A CA 1
ATOM 2669 C C . LEU A 1 336 ? 7.001 14.076 0.538 1.00 83.69 336 LEU A C 1
ATOM 2671 O O . LEU A 1 336 ? 6.732 13.734 1.694 1.00 83.69 336 LEU A O 1
ATOM 2675 N N . ASP A 1 337 ? 8.214 14.497 0.170 1.00 84.94 337 ASP A N 1
ATOM 2676 C CA . ASP A 1 337 ? 9.363 14.669 1.073 1.00 84.94 337 ASP A CA 1
ATOM 2677 C C . ASP A 1 337 ? 9.414 16.083 1.681 1.00 84.94 337 ASP A C 1
ATOM 2679 O O . ASP A 1 337 ? 10.446 16.750 1.696 1.00 84.94 337 ASP A O 1
ATOM 2683 N N . GLU A 1 338 ? 8.255 16.569 2.126 1.00 81.19 338 GLU A N 1
ATOM 2684 C CA . GLU A 1 338 ? 8.079 17.884 2.745 1.00 81.19 338 GLU A CA 1
ATOM 2685 C C . GLU A 1 338 ? 7.543 17.737 4.177 1.00 81.19 338 GLU A C 1
ATOM 2687 O O . GLU A 1 338 ? 6.996 16.695 4.565 1.00 81.19 338 GLU A O 1
ATOM 2692 N N . LYS A 1 339 ? 7.707 18.788 4.985 1.00 78.62 339 LYS A N 1
ATOM 2693 C CA . LYS A 1 339 ? 7.122 18.851 6.326 1.00 78.62 339 LYS A CA 1
ATOM 2694 C C . LYS A 1 339 ? 5.598 18.965 6.232 1.00 78.62 339 LYS A C 1
ATOM 2696 O O . LYS A 1 339 ? 5.093 19.683 5.370 1.00 78.62 339 LYS A O 1
ATOM 2701 N N . ALA A 1 340 ? 4.861 18.294 7.122 1.00 71.31 340 ALA A N 1
ATOM 2702 C CA . ALA A 1 340 ? 3.421 18.508 7.229 1.00 71.31 340 ALA A CA 1
ATOM 2703 C C . ALA A 1 340 ? 3.104 19.994 7.456 1.00 71.31 340 ALA A C 1
ATOM 2705 O O . ALA A 1 340 ? 3.643 20.631 8.365 1.00 71.31 340 ALA A O 1
ATOM 2706 N N . ILE A 1 341 ? 2.211 20.534 6.628 1.00 65.69 341 ILE A N 1
ATOM 2707 C CA . ILE A 1 341 ? 1.625 21.859 6.837 1.00 65.69 341 ILE A CA 1
ATOM 2708 C C . ILE A 1 341 ? 0.426 21.733 7.795 1.00 65.69 341 ILE A C 1
ATOM 2710 O O . ILE A 1 341 ? -0.197 20.669 7.827 1.00 65.69 341 ILE A O 1
ATOM 2714 N N . PRO A 1 342 ? 0.064 22.777 8.571 1.00 52.50 342 PRO A N 1
ATOM 2715 C CA . PRO A 1 342 ? -0.935 22.669 9.645 1.00 52.50 342 PRO A CA 1
ATOM 2716 C C . PRO A 1 342 ? -2.320 22.140 9.242 1.00 52.50 342 PRO A C 1
ATOM 2718 O O . PRO A 1 342 ? -3.064 21.681 10.103 1.00 52.50 342 PRO A O 1
ATOM 2721 N N . THR A 1 343 ? -2.670 22.199 7.956 1.00 48.88 343 THR A N 1
ATOM 2722 C CA . THR A 1 343 ? -3.939 21.713 7.398 1.00 48.88 343 THR A CA 1
ATOM 2723 C C . THR A 1 343 ? -3.887 20.283 6.850 1.00 48.88 343 THR A C 1
ATOM 2725 O O . THR A 1 343 ? -4.942 19.726 6.570 1.00 48.88 343 THR A O 1
ATOM 2728 N N . GLU A 1 344 ? -2.703 19.688 6.653 1.00 54.84 344 GLU A N 1
ATOM 2729 C CA . GLU A 1 344 ? -2.543 18.457 5.862 1.00 54.84 344 GLU A CA 1
ATOM 2730 C C . GLU A 1 344 ? -1.326 17.604 6.304 1.00 54.84 344 GLU A C 1
ATOM 2732 O O . GLU A 1 344 ? -0.222 17.726 5.757 1.00 54.84 344 GLU A O 1
ATOM 2737 N N . GLN A 1 345 ? -1.516 16.660 7.233 1.00 52.56 345 GLN A N 1
ATOM 2738 C CA . GLN A 1 345 ? -0.559 15.543 7.398 1.00 52.56 345 GLN A CA 1
ATOM 2739 C C . GLN A 1 345 ? -0.692 14.519 6.252 1.00 52.56 345 GLN A C 1
ATOM 2741 O O . GLN A 1 345 ? 0.294 13.923 5.818 1.00 52.56 345 GLN A O 1
ATOM 2746 N N . ALA A 1 346 ? -1.914 14.374 5.742 1.00 52.81 346 ALA A N 1
ATOM 2747 C CA . ALA A 1 346 ? -2.303 13.609 4.568 1.00 52.81 346 ALA A CA 1
ATOM 2748 C C . ALA A 1 346 ? -3.562 14.266 3.945 1.00 52.81 346 ALA A C 1
ATOM 2750 O O . ALA A 1 346 ? -4.155 15.135 4.592 1.00 52.81 346 ALA A O 1
ATOM 2751 N N . LEU A 1 347 ? -3.908 13.953 2.686 1.00 52.84 347 LEU A N 1
ATOM 2752 C CA . LEU A 1 347 ? -5.054 14.565 1.983 1.00 52.84 347 LEU A CA 1
ATOM 2753 C C . LEU A 1 347 ? -5.553 13.750 0.769 1.00 52.84 347 LEU A C 1
ATOM 2755 O O . LEU A 1 347 ? -4.792 13.512 -0.170 1.00 52.84 347 LEU A O 1
ATOM 2759 N N . TYR A 1 348 ? -6.856 13.473 0.708 1.00 52.66 348 TYR A N 1
ATOM 2760 C CA . TYR A 1 348 ? -7.605 13.101 -0.504 1.00 52.66 348 TYR A CA 1
ATOM 2761 C C . TYR A 1 348 ? -8.331 14.316 -1.126 1.00 52.66 348 TYR A C 1
ATOM 2763 O O . TYR A 1 348 ? -8.791 15.202 -0.406 1.00 52.66 348 TYR A O 1
ATOM 2771 N N . SER A 1 349 ? -8.460 14.369 -2.460 1.00 51.12 349 SER A N 1
ATOM 2772 C CA . SER A 1 349 ? -9.099 15.493 -3.171 1.00 51.12 349 SER A CA 1
ATOM 2773 C C . SER A 1 349 ? -9.992 15.052 -4.338 1.00 51.12 349 SER A C 1
ATOM 2775 O O . SER A 1 349 ? -9.571 14.308 -5.226 1.00 51.12 349 SER A O 1
ATOM 2777 N N . THR A 1 350 ? -11.233 15.546 -4.368 1.00 48.94 350 THR A N 1
ATOM 2778 C CA . THR A 1 350 ? -12.210 15.259 -5.430 1.00 48.94 350 THR A CA 1
ATOM 2779 C C . THR A 1 350 ? -11.938 16.090 -6.685 1.00 48.94 350 THR A C 1
ATOM 2781 O O . THR A 1 350 ? -11.834 17.314 -6.614 1.00 48.94 350 THR A O 1
ATOM 2784 N N . GLY A 1 351 ? -11.886 15.434 -7.849 1.00 45.12 351 GLY A N 1
ATOM 2785 C CA . GLY A 1 351 ? -11.637 16.065 -9.155 1.00 45.12 351 GLY A CA 1
ATOM 2786 C C . GLY A 1 351 ? -10.291 15.705 -9.795 1.00 45.12 351 GLY A C 1
ATOM 2787 O O . GLY A 1 351 ? -10.085 15.996 -10.967 1.00 45.12 351 GLY A O 1
ATOM 2788 N N . ASN A 1 352 ? -9.394 15.040 -9.063 1.00 50.00 352 ASN A N 1
ATOM 2789 C CA . ASN A 1 352 ? -8.199 14.395 -9.610 1.00 50.00 352 ASN A CA 1
ATOM 2790 C C . ASN A 1 352 ? -7.782 13.274 -8.639 1.00 50.00 352 ASN A C 1
ATOM 2792 O O . ASN A 1 352 ? -7.255 13.583 -7.575 1.00 50.00 352 ASN A O 1
ATOM 2796 N N . GLU A 1 353 ? -8.022 12.002 -8.997 1.00 54.44 353 GLU A N 1
ATOM 2797 C CA . GLU A 1 353 ? -7.963 10.782 -8.146 1.00 54.44 353 GLU A CA 1
ATOM 2798 C C . GLU A 1 353 ? -6.598 10.509 -7.462 1.00 54.44 353 GLU A C 1
ATOM 2800 O O . GLU A 1 353 ? -5.871 9.574 -7.809 1.00 54.44 353 GLU A O 1
ATOM 2805 N N . ASN A 1 354 ? -6.234 11.332 -6.476 1.00 67.94 354 ASN A N 1
ATOM 2806 C CA . ASN A 1 354 ? -4.951 11.270 -5.786 1.00 67.94 354 ASN A CA 1
ATOM 2807 C C . ASN A 1 354 ? -5.125 11.333 -4.263 1.00 67.94 354 ASN A C 1
ATOM 2809 O O . ASN A 1 354 ? -5.939 12.092 -3.734 1.00 67.94 354 ASN A O 1
ATOM 2813 N N . VAL A 1 355 ? -4.289 10.565 -3.574 1.00 78.38 355 VAL A N 1
ATOM 2814 C CA . VAL A 1 355 ? -4.029 10.635 -2.133 1.00 78.38 355 VAL A CA 1
ATOM 2815 C C . VAL A 1 355 ? -2.685 11.330 -1.927 1.00 78.38 355 VAL A C 1
ATOM 2817 O O . VAL A 1 355 ? -1.762 11.091 -2.694 1.00 78.38 355 VAL A O 1
ATOM 2820 N N . THR A 1 356 ? -2.530 12.138 -0.883 1.00 82.88 356 THR A N 1
ATOM 2821 C CA . THR A 1 356 ? -1.251 12.746 -0.482 1.00 82.88 356 THR A CA 1
ATOM 2822 C C . THR A 1 356 ? -0.838 12.243 0.894 1.00 82.88 356 THR A C 1
ATOM 2824 O O . THR A 1 356 ? -1.650 12.260 1.813 1.00 82.88 356 THR A O 1
ATOM 2827 N N . ILE A 1 357 ? 0.425 11.848 1.049 1.00 85.56 357 ILE A N 1
ATOM 2828 C CA . ILE A 1 357 ? 1.069 11.485 2.320 1.00 85.56 357 ILE A CA 1
ATOM 2829 C C . ILE A 1 357 ? 2.339 12.335 2.465 1.00 85.56 357 ILE A C 1
ATOM 2831 O O . ILE A 1 357 ? 3.027 12.588 1.471 1.00 85.56 357 ILE A O 1
ATOM 2835 N N . ARG A 1 358 ? 2.664 12.776 3.687 1.00 85.19 358 ARG A N 1
ATOM 2836 C CA . ARG A 1 358 ? 3.909 13.501 4.006 1.00 85.19 358 ARG A CA 1
ATOM 2837 C C . ARG A 1 358 ? 4.802 12.715 4.966 1.00 85.19 358 ARG A C 1
ATOM 2839 O O . ARG A 1 358 ? 4.319 11.950 5.799 1.00 85.19 358 ARG A O 1
ATOM 2846 N N . ARG A 1 359 ? 6.120 12.900 4.839 1.00 84.62 359 ARG A N 1
ATOM 2847 C CA . ARG A 1 359 ? 7.142 12.112 5.558 1.00 84.62 359 ARG A CA 1
ATOM 2848 C C . ARG A 1 359 ? 7.374 12.558 7.004 1.00 84.62 359 ARG A C 1
ATOM 2850 O O . ARG A 1 359 ? 7.701 11.723 7.852 1.00 84.62 359 ARG A O 1
ATOM 2857 N N . TYR A 1 360 ? 7.231 13.855 7.271 1.00 83.44 360 TYR A N 1
ATOM 2858 C CA . TYR A 1 360 ? 7.509 14.464 8.572 1.00 83.44 360 TYR A CA 1
ATOM 2859 C C . TYR A 1 360 ? 6.238 15.050 9.196 1.00 83.44 360 TYR A C 1
ATOM 2861 O O . TYR A 1 360 ? 5.398 15.606 8.484 1.00 83.44 360 TYR A O 1
ATOM 2869 N N . ASN A 1 361 ? 6.112 14.960 10.522 1.00 78.19 361 ASN A N 1
ATOM 2870 C CA . ASN A 1 361 ? 5.000 15.537 11.284 1.00 78.19 361 ASN A CA 1
ATOM 2871 C C . ASN A 1 361 ? 5.078 17.087 11.361 1.00 78.19 361 ASN A C 1
ATOM 2873 O O . ASN A 1 361 ? 5.933 17.732 10.747 1.00 78.19 361 ASN A O 1
ATOM 2877 N N . LEU A 1 362 ? 4.168 17.698 12.129 1.00 72.50 362 LEU A N 1
ATOM 2878 C CA . LEU A 1 362 ? 4.085 19.157 12.316 1.00 72.50 362 LEU A CA 1
ATOM 2879 C C . LEU A 1 362 ? 5.256 19.749 13.123 1.00 72.50 362 LEU A C 1
ATOM 2881 O O . LEU A 1 362 ? 5.522 20.949 13.028 1.00 72.50 362 LEU A O 1
ATOM 2885 N N . ASP A 1 363 ? 6.001 18.926 13.854 1.00 77.38 363 ASP A N 1
ATOM 2886 C CA . ASP A 1 363 ? 7.178 19.320 14.630 1.00 77.38 363 ASP A CA 1
ATOM 2887 C C . ASP A 1 363 ? 8.456 19.226 13.776 1.00 77.38 363 ASP A C 1
ATOM 2889 O O . ASP A 1 363 ? 9.292 20.134 13.785 1.00 77.38 363 ASP A O 1
ATOM 2893 N N . GLY A 1 364 ? 8.517 18.243 12.876 1.00 77.62 364 GLY A N 1
ATOM 2894 C CA . GLY A 1 364 ? 9.646 17.928 11.995 1.00 77.62 364 GLY A CA 1
ATOM 2895 C C . GLY A 1 364 ? 10.197 16.510 12.189 1.00 77.62 364 GLY A C 1
ATOM 2896 O O . GLY A 1 364 ? 11.169 16.146 11.529 1.00 77.62 364 GLY A O 1
ATOM 2897 N N . ASP A 1 365 ? 9.591 15.703 13.061 1.00 82.62 365 ASP A N 1
ATOM 2898 C CA . ASP A 1 365 ? 9.975 14.312 13.296 1.00 82.62 365 ASP A CA 1
ATOM 2899 C C . ASP A 1 365 ? 9.505 13.398 12.162 1.00 82.62 365 ASP A C 1
ATOM 2901 O O . ASP A 1 365 ? 8.458 13.606 11.544 1.00 82.62 365 ASP A O 1
ATOM 2905 N N . THR A 1 366 ? 10.257 12.328 11.912 1.00 81.06 366 THR A N 1
ATOM 2906 C CA . THR A 1 366 ? 9.873 11.276 10.964 1.00 81.06 366 THR A CA 1
ATOM 2907 C C . THR A 1 366 ? 8.779 10.380 11.537 1.00 81.06 366 THR A C 1
ATOM 2909 O O . THR A 1 366 ? 8.964 9.805 12.612 1.00 81.06 366 THR A O 1
ATOM 2912 N N . LEU A 1 367 ? 7.705 10.172 10.774 1.00 84.75 367 LEU A N 1
ATOM 2913 C CA . LEU A 1 367 ? 6.671 9.181 11.090 1.00 84.75 367 LEU A CA 1
ATOM 2914 C C . LEU A 1 367 ? 7.248 7.754 11.145 1.00 84.75 367 LEU A C 1
ATOM 2916 O O . LEU A 1 367 ? 8.151 7.406 10.377 1.00 84.75 367 LEU A O 1
ATOM 2920 N N . ASN A 1 368 ? 6.728 6.914 12.044 1.00 87.88 368 ASN A N 1
ATOM 2921 C CA . ASN A 1 368 ? 7.149 5.515 12.172 1.00 87.88 368 ASN A CA 1
ATOM 2922 C C . ASN A 1 368 ? 6.366 4.583 11.208 1.00 87.88 368 ASN A C 1
ATOM 2924 O O . ASN A 1 368 ? 5.446 5.011 10.511 1.00 87.88 368 ASN A O 1
ATOM 2928 N N . SER A 1 369 ? 6.725 3.294 11.147 1.00 90.19 369 SER A N 1
ATOM 2929 C CA . SER A 1 369 ? 6.062 2.308 10.276 1.00 90.19 369 SER A CA 1
ATOM 2930 C C . SER A 1 369 ? 4.552 2.181 10.533 1.00 90.19 369 SER A C 1
ATOM 2932 O O . SER A 1 369 ? 3.786 2.099 9.569 1.00 90.19 369 SER A O 1
ATOM 2934 N N . TYR A 1 370 ? 4.118 2.177 11.799 1.00 86.44 370 TYR A N 1
ATOM 2935 C CA . TYR A 1 370 ? 2.704 2.150 12.197 1.00 86.44 370 TYR A CA 1
ATOM 2936 C C . TYR A 1 370 ? 1.991 3.421 11.721 1.00 86.44 370 TYR A C 1
ATOM 2938 O O . TYR A 1 370 ? 0.962 3.311 11.060 1.00 86.44 370 TYR A O 1
ATOM 2946 N N . ASP A 1 371 ? 2.561 4.608 11.958 1.00 80.88 371 ASP A N 1
ATOM 2947 C CA . ASP A 1 371 ? 1.940 5.893 11.594 1.00 80.88 371 ASP A CA 1
ATOM 2948 C C . ASP A 1 371 ? 1.794 6.043 10.071 1.00 80.88 371 ASP A C 1
ATOM 2950 O O . ASP A 1 371 ? 0.738 6.420 9.565 1.00 80.88 371 ASP A O 1
ATOM 2954 N N . LEU A 1 372 ? 2.845 5.705 9.313 1.00 89.31 372 LEU A N 1
ATOM 2955 C CA . LEU A 1 372 ? 2.821 5.737 7.848 1.00 89.31 372 LEU A CA 1
ATOM 2956 C C . LEU A 1 372 ? 1.770 4.786 7.283 1.00 89.31 372 LEU A C 1
ATOM 2958 O O . LEU A 1 372 ? 1.081 5.115 6.313 1.00 89.31 372 LEU A O 1
ATOM 2962 N N . PHE A 1 373 ? 1.638 3.611 7.897 1.00 88.94 373 PHE A N 1
ATOM 2963 C CA . PHE A 1 373 ? 0.648 2.633 7.492 1.00 88.94 373 PHE A CA 1
ATOM 2964 C C . PHE A 1 373 ? -0.767 3.114 7.833 1.00 88.94 373 PHE A C 1
ATOM 2966 O O . PHE A 1 373 ? -1.629 3.100 6.958 1.00 88.94 373 PHE A O 1
ATOM 2973 N N . MET A 1 374 ? -0.984 3.611 9.053 1.00 83.06 374 MET A N 1
ATOM 2974 C CA . MET A 1 374 ? -2.221 4.229 9.545 1.00 83.06 374 MET A CA 1
ATOM 2975 C C . MET A 1 374 ? -2.714 5.350 8.629 1.00 83.06 374 MET A C 1
ATOM 2977 O O . MET A 1 374 ? -3.865 5.330 8.197 1.00 83.06 374 MET A O 1
ATOM 2981 N N . ASN A 1 375 ? -1.838 6.292 8.282 1.00 80.06 375 ASN A N 1
ATOM 2982 C CA . ASN A 1 375 ? -2.192 7.452 7.467 1.00 80.06 375 ASN A CA 1
ATOM 2983 C C . ASN A 1 375 ? -2.446 7.054 6.005 1.00 80.06 375 ASN A C 1
ATOM 2985 O O . ASN A 1 375 ? -3.441 7.459 5.413 1.00 80.06 375 ASN A O 1
ATOM 2989 N N . THR A 1 376 ? -1.608 6.189 5.425 1.00 88.62 376 THR A N 1
ATOM 2990 C CA . THR A 1 376 ? -1.826 5.714 4.045 1.00 88.62 376 THR A CA 1
ATOM 2991 C C . THR A 1 376 ? -3.101 4.897 3.924 1.00 88.62 376 THR A C 1
ATOM 2993 O O . THR A 1 376 ? -3.863 5.057 2.970 1.00 88.62 376 THR A O 1
ATOM 2996 N N . THR A 1 377 ? -3.344 4.009 4.891 1.00 81.56 377 THR A N 1
ATOM 2997 C CA . THR A 1 377 ? -4.577 3.236 4.901 1.00 81.56 377 THR A CA 1
ATOM 2998 C C . THR A 1 377 ? -5.776 4.162 5.046 1.00 81.56 377 THR A C 1
ATOM 3000 O O . THR A 1 377 ? -6.702 3.946 4.267 1.00 81.56 377 THR A O 1
ATOM 3003 N N . HIS A 1 378 ? -5.733 5.173 5.934 1.00 80.56 378 HIS A N 1
ATOM 3004 C CA . HIS A 1 378 ? -6.774 6.194 6.152 1.00 80.56 378 HIS A CA 1
ATOM 3005 C C . HIS A 1 378 ? -7.220 6.898 4.864 1.00 80.56 378 HIS A C 1
ATOM 3007 O O . HIS A 1 378 ? -8.402 6.863 4.528 1.00 80.56 378 HIS A O 1
ATOM 3013 N N . GLU A 1 379 ? -6.301 7.516 4.121 1.00 79.94 379 GLU A N 1
ATOM 3014 C CA . GLU A 1 379 ? -6.676 8.353 2.968 1.00 79.94 379 GLU A CA 1
ATOM 3015 C C . GLU A 1 379 ? -7.340 7.565 1.837 1.00 79.94 379 GLU A C 1
ATOM 3017 O O . GLU A 1 379 ? -8.352 7.984 1.273 1.00 79.94 379 GLU A O 1
ATOM 3022 N N . LEU A 1 380 ? -6.817 6.368 1.549 1.00 81.31 380 LEU A N 1
ATOM 3023 C CA . LEU A 1 380 ? -7.413 5.439 0.583 1.00 81.31 380 LEU A CA 1
ATOM 3024 C C . LEU A 1 380 ? -8.855 5.050 0.973 1.00 81.31 380 LEU A C 1
ATOM 3026 O O . LEU A 1 380 ? -9.618 4.532 0.158 1.00 81.31 380 LEU A O 1
ATOM 3030 N N . GLY A 1 381 ? -9.252 5.291 2.223 1.00 79.56 381 GLY A N 1
ATOM 3031 C CA . GLY A 1 381 ? -10.619 5.169 2.702 1.00 79.56 381 GLY A CA 1
ATOM 3032 C C . GLY A 1 381 ? -11.623 6.061 1.996 1.00 79.56 381 GLY A C 1
ATOM 3033 O O . GLY A 1 381 ? -12.696 5.590 1.624 1.00 79.56 381 GLY A O 1
ATOM 3034 N N . HIS A 1 382 ? -11.267 7.326 1.787 1.00 72.38 382 HIS A N 1
ATOM 3035 C CA . HIS A 1 382 ? -12.155 8.299 1.160 1.00 72.38 382 HIS A CA 1
ATOM 3036 C C . HIS A 1 382 ? -12.454 7.937 -0.294 1.00 72.38 382 HIS A C 1
ATOM 3038 O O . HIS A 1 382 ? -13.617 7.881 -0.685 1.00 72.38 382 HIS A O 1
ATOM 3044 N N . ALA A 1 383 ? -11.418 7.593 -1.060 1.00 75.00 383 ALA A N 1
ATOM 3045 C CA . ALA A 1 383 ? -11.545 7.237 -2.471 1.00 75.00 383 ALA A CA 1
ATOM 3046 C C . ALA A 1 383 ? -12.437 6.002 -2.714 1.00 75.00 383 ALA A C 1
ATOM 3048 O O . ALA A 1 383 ? -13.199 5.954 -3.674 1.00 75.00 383 ALA A O 1
ATOM 3049 N N . HIS A 1 384 ? -12.378 5.022 -1.812 1.00 73.19 384 HIS A N 1
ATOM 3050 C CA . HIS A 1 384 ? -13.275 3.864 -1.792 1.00 73.19 384 HIS A CA 1
ATOM 3051 C C . HIS A 1 384 ? -14.722 4.271 -1.485 1.00 73.19 384 HIS A C 1
ATOM 3053 O O . HIS A 1 384 ? -15.635 3.851 -2.191 1.00 73.19 384 HIS A O 1
ATOM 3059 N N . HIS A 1 385 ? -14.950 5.121 -0.481 1.00 69.31 385 HIS A N 1
ATOM 3060 C CA . HIS A 1 385 ? -16.304 5.574 -0.161 1.00 69.31 385 HIS A CA 1
ATOM 3061 C C . HIS A 1 385 ? -16.940 6.395 -1.303 1.00 69.31 385 HIS A C 1
ATOM 3063 O O . HIS A 1 385 ? -18.153 6.341 -1.479 1.00 69.31 385 HIS A O 1
ATOM 3069 N N . ASP A 1 386 ? -16.152 7.112 -2.114 1.00 65.88 386 ASP A N 1
ATOM 3070 C CA . ASP A 1 386 ? -16.652 7.836 -3.297 1.00 65.88 386 ASP A CA 1
ATOM 3071 C C . ASP A 1 386 ? -17.118 6.874 -4.411 1.00 65.88 386 ASP A C 1
ATOM 3073 O O . ASP A 1 386 ? -18.127 7.111 -5.080 1.00 65.88 386 ASP A O 1
ATOM 3077 N N . HIS A 1 387 ? -16.458 5.717 -4.547 1.00 63.72 387 HIS A N 1
ATOM 3078 C CA . HIS A 1 387 ? -16.837 4.683 -5.515 1.00 63.72 387 HIS A CA 1
ATOM 3079 C C . HIS A 1 387 ? -18.182 3.999 -5.194 1.00 63.72 387 HIS A C 1
ATOM 3081 O O . HIS A 1 387 ? -18.917 3.646 -6.114 1.00 63.72 387 HIS A O 1
ATOM 3087 N N . ILE A 1 388 ? -18.558 3.867 -3.913 1.00 61.03 388 ILE A N 1
ATOM 3088 C CA . ILE A 1 388 ? -19.820 3.219 -3.475 1.00 61.03 388 ILE A CA 1
ATOM 3089 C C . ILE A 1 388 ? -21.080 3.985 -3.942 1.00 61.03 388 ILE A C 1
ATOM 3091 O O . ILE A 1 388 ? -22.186 3.436 -3.939 1.00 61.03 388 ILE A O 1
ATOM 3095 N N . TYR A 1 389 ? -20.927 5.241 -4.373 1.00 59.62 389 TYR A N 1
ATOM 3096 C CA . TYR A 1 389 ? -22.031 6.131 -4.746 1.00 59.62 389 TYR A CA 1
ATOM 3097 C C . TYR A 1 389 ? -21.965 6.628 -6.202 1.00 59.62 389 TYR A C 1
ATOM 3099 O O . TYR A 1 389 ? -22.458 7.714 -6.499 1.00 59.62 389 TYR A O 1
ATOM 3107 N N . ASP A 1 390 ? -21.387 5.835 -7.117 1.00 58.06 390 ASP A N 1
ATOM 3108 C CA . ASP A 1 390 ? -21.359 6.081 -8.577 1.00 58.06 390 ASP A CA 1
ATOM 3109 C C . ASP A 1 390 ? -20.819 7.475 -8.989 1.00 58.06 390 ASP A C 1
ATOM 3111 O O . ASP A 1 390 ? -21.166 8.016 -10.040 1.00 58.06 390 ASP A O 1
ATOM 3115 N N . GLY A 1 391 ? -19.975 8.097 -8.156 1.00 52.81 391 GLY A N 1
ATOM 3116 C CA . GLY A 1 391 ? -19.480 9.460 -8.387 1.00 52.81 391 GLY A CA 1
ATOM 3117 C C . GLY A 1 391 ? -20.555 10.555 -8.282 1.00 52.81 391 GLY A C 1
ATOM 3118 O O . GLY A 1 391 ? -20.331 11.682 -8.735 1.00 52.81 391 GLY A O 1
ATOM 3119 N N . LEU A 1 392 ? -21.716 10.268 -7.677 1.00 47.81 392 LEU A N 1
ATOM 3120 C CA . LEU A 1 392 ? -22.737 11.259 -7.314 1.00 47.81 392 LEU A CA 1
ATOM 3121 C C . LEU A 1 392 ? -22.253 12.119 -6.134 1.00 47.81 392 LEU A C 1
ATOM 3123 O O . LEU A 1 392 ? -22.743 11.966 -5.014 1.00 47.81 392 LEU A O 1
ATOM 3127 N N . LEU A 1 393 ? -21.294 13.008 -6.435 1.00 49.62 393 LEU A N 1
ATOM 3128 C CA . LEU A 1 393 ? -20.686 14.051 -5.596 1.00 49.62 393 LEU A CA 1
ATOM 3129 C C . LEU A 1 393 ? -20.555 13.669 -4.115 1.00 49.62 393 LEU A C 1
ATOM 3131 O O . LEU A 1 393 ? -21.498 13.867 -3.355 1.00 49.62 393 LEU A O 1
ATOM 3135 N N . PHE A 1 394 ? -19.374 13.205 -3.696 1.00 45.16 394 PHE A N 1
ATOM 3136 C CA . PHE A 1 394 ? -19.015 12.908 -2.302 1.00 45.16 394 PHE A CA 1
ATOM 3137 C C . PHE A 1 394 ? -19.711 13.833 -1.274 1.00 45.16 394 PHE A C 1
ATOM 3139 O O . PHE A 1 394 ? -19.433 15.030 -1.199 1.00 45.16 394 PHE A O 1
ATOM 3146 N N . GLY A 1 395 ? -20.659 13.279 -0.505 1.00 45.59 395 GLY A N 1
ATOM 3147 C CA . GLY A 1 395 ? -21.523 14.017 0.434 1.00 45.59 395 GLY A CA 1
ATOM 3148 C C . GLY A 1 395 ? -22.974 14.272 -0.021 1.00 45.59 395 GLY A C 1
ATOM 3149 O O . GLY A 1 395 ? -23.802 14.644 0.807 1.00 45.59 395 GLY A O 1
ATOM 3150 N N . ALA A 1 396 ? -23.331 14.027 -1.286 1.00 47.06 396 ALA A N 1
ATOM 3151 C CA . ALA A 1 396 ? -24.714 14.095 -1.781 1.00 47.06 396 ALA A CA 1
ATOM 3152 C C . ALA A 1 396 ? -25.517 12.798 -1.550 1.00 47.06 396 ALA A C 1
ATOM 3154 O O . ALA A 1 396 ? -26.743 12.813 -1.665 1.00 47.06 396 ALA A O 1
ATOM 3155 N N . SER A 1 397 ? -24.831 11.693 -1.225 1.00 48.78 397 SER A N 1
ATOM 3156 C CA . SER A 1 397 ? -25.419 10.344 -1.175 1.00 48.78 397 SER A CA 1
ATOM 3157 C C . SER A 1 397 ? -25.313 9.652 0.195 1.00 48.78 397 SER A C 1
ATOM 3159 O O . SER A 1 397 ? -26.283 9.028 0.621 1.00 48.78 397 SER A O 1
ATOM 3161 N N . VAL A 1 398 ? -24.190 9.796 0.916 1.00 56.62 398 VAL A N 1
ATOM 3162 C CA . VAL A 1 398 ? -24.012 9.354 2.318 1.00 56.62 398 VAL A CA 1
ATOM 3163 C C . VAL A 1 398 ? -23.160 10.357 3.108 1.00 56.62 398 VAL A C 1
ATOM 3165 O O . VAL A 1 398 ? -22.348 11.091 2.547 1.00 56.62 398 VAL A O 1
ATOM 3168 N N . ASP A 1 399 ? -23.404 10.396 4.420 1.00 50.22 399 ASP A N 1
ATOM 3169 C CA . ASP A 1 399 ? -22.864 11.339 5.401 1.00 50.22 399 ASP A CA 1
ATOM 3170 C C . ASP A 1 399 ? -21.335 11.257 5.577 1.00 50.22 399 ASP A C 1
ATOM 3172 O O . ASP A 1 399 ? -20.766 10.184 5.791 1.00 50.22 399 ASP A O 1
ATOM 3176 N N . LEU A 1 400 ? -20.668 12.417 5.575 1.00 58.28 400 LEU A N 1
ATOM 3177 C CA . LEU A 1 400 ? -19.209 12.506 5.652 1.00 58.28 400 LEU A CA 1
ATOM 3178 C C . LEU A 1 400 ? -18.604 12.090 7.001 1.00 58.28 400 LEU A C 1
ATOM 3180 O O . LEU A 1 400 ? -17.441 11.728 7.020 1.00 58.28 400 LEU A O 1
ATOM 3184 N N . ASN A 1 401 ? -19.339 12.052 8.115 1.00 56.84 401 ASN A N 1
ATOM 3185 C CA . ASN A 1 401 ? -18.881 11.432 9.370 1.00 56.84 401 ASN A CA 1
ATOM 3186 C C . ASN A 1 401 ? -19.123 9.926 9.404 1.00 56.84 401 ASN A C 1
ATOM 3188 O O . ASN A 1 401 ? -18.491 9.221 10.188 1.00 56.84 401 ASN A O 1
ATOM 3192 N N . TYR A 1 402 ? -19.996 9.395 8.556 1.00 62.31 402 TYR A N 1
ATOM 3193 C CA . TYR A 1 402 ? -19.976 7.969 8.266 1.00 62.31 402 TYR A CA 1
ATOM 3194 C C . TYR A 1 402 ? -18.919 7.639 7.206 1.00 62.31 402 TYR A C 1
ATOM 3196 O O . TYR A 1 402 ? -18.435 6.524 7.260 1.00 62.31 402 TYR A O 1
ATOM 3204 N N . ALA A 1 403 ? -18.455 8.617 6.405 1.00 65.69 403 ALA A N 1
ATOM 3205 C CA . ALA A 1 403 ? -17.292 8.561 5.496 1.00 65.69 403 ALA A CA 1
ATOM 3206 C C . ALA A 1 403 ? -15.925 9.000 6.107 1.00 65.69 403 ALA A C 1
ATOM 3208 O O . ALA A 1 403 ? -14.890 8.902 5.450 1.00 65.69 403 ALA A O 1
ATOM 3209 N N . GLN A 1 404 ? -15.919 9.498 7.350 1.00 67.69 404 GLN A N 1
ATOM 3210 C CA . GLN A 1 404 ? -14.739 9.937 8.130 1.00 67.69 404 GLN A CA 1
ATOM 3211 C C . GLN A 1 404 ? -14.695 9.269 9.524 1.00 67.69 404 GLN A C 1
ATOM 3213 O O . GLN A 1 404 ? -13.713 9.388 10.261 1.00 67.69 404 GLN A O 1
ATOM 3218 N N . ALA A 1 405 ? -15.737 8.517 9.884 1.00 65.38 405 ALA A N 1
ATOM 3219 C CA . ALA A 1 405 ? -15.593 7.271 10.635 1.00 65.38 405 ALA A CA 1
ATOM 3220 C C . ALA A 1 405 ? -15.550 6.031 9.710 1.00 65.38 405 ALA A C 1
ATOM 3222 O O . ALA A 1 405 ? -15.123 4.994 10.174 1.00 65.38 405 ALA A O 1
ATOM 3223 N N . TRP A 1 406 ? -15.864 6.127 8.404 1.00 71.25 406 TRP A N 1
ATOM 3224 C CA . TRP A 1 406 ? -15.001 5.515 7.359 1.00 71.25 406 TRP A CA 1
ATOM 3225 C C . TRP A 1 406 ? -13.653 6.253 7.403 1.00 71.25 406 TRP A C 1
ATOM 3227 O O . TRP A 1 406 ? -13.531 7.214 8.149 1.00 71.25 406 TRP A O 1
ATOM 3237 N N . ALA A 1 407 ? -12.647 5.917 6.603 1.00 74.94 407 ALA A N 1
ATOM 3238 C CA . ALA A 1 407 ? -11.343 6.617 6.546 1.00 74.94 407 ALA A CA 1
ATOM 3239 C C . ALA A 1 407 ? -10.531 6.616 7.872 1.00 74.94 407 ALA A C 1
ATOM 3241 O O . ALA A 1 407 ? -9.486 5.972 7.992 1.00 74.94 407 ALA A O 1
ATOM 3242 N N . TYR A 1 408 ? -11.033 7.241 8.931 1.00 76.00 408 TYR A N 1
ATOM 3243 C CA . TYR A 1 408 ? -10.410 7.223 10.242 1.00 76.00 408 TYR A CA 1
ATOM 3244 C C . TYR A 1 408 ? -10.669 5.950 11.054 1.00 76.00 408 TYR A C 1
ATOM 3246 O O . TYR A 1 408 ? -9.913 5.710 11.996 1.00 76.00 408 TYR A O 1
ATOM 3254 N N . ALA A 1 409 ? -11.605 5.086 10.660 1.00 70.50 409 ALA A N 1
ATOM 3255 C CA . ALA A 1 409 ? -11.566 3.686 11.071 1.00 70.50 409 ALA A CA 1
ATOM 3256 C C . ALA A 1 409 ? -10.690 2.848 10.113 1.00 70.50 409 ALA A C 1
ATOM 3258 O O . ALA A 1 409 ? -9.877 2.038 10.570 1.00 70.50 409 ALA A O 1
ATOM 3259 N N . ILE A 1 410 ? -10.766 3.130 8.803 1.00 75.75 410 ILE A N 1
ATOM 3260 C CA . ILE A 1 410 ? -10.073 2.478 7.656 1.00 75.75 410 ILE A CA 1
ATOM 3261 C C . ILE A 1 410 ? -8.572 2.370 7.983 1.00 75.75 410 ILE A C 1
ATOM 3263 O O . ILE A 1 410 ? -7.906 1.404 7.606 1.00 75.75 410 ILE A O 1
ATOM 3267 N N . GLY A 1 411 ? -8.045 3.402 8.654 1.00 77.81 411 GLY A N 1
ATOM 3268 C CA . GLY A 1 411 ? -6.710 3.466 9.230 1.00 77.81 411 GLY A CA 1
ATOM 3269 C C . GLY A 1 411 ? -6.448 2.357 10.250 1.00 77.81 411 GLY A C 1
ATOM 3270 O O . GLY A 1 411 ? -5.887 1.311 9.904 1.00 77.81 411 GLY A O 1
ATOM 3271 N N . TYR A 1 412 ? -6.788 2.574 11.536 1.00 76.06 412 TYR A N 1
ATOM 3272 C CA . TYR A 1 412 ? -6.215 1.701 12.574 1.00 76.06 412 TYR A CA 1
ATOM 3273 C C . TYR A 1 412 ? -6.689 0.280 12.479 1.00 76.06 412 TYR A C 1
ATOM 3275 O O . TYR A 1 412 ? -5.968 -0.580 12.926 1.00 76.06 412 TYR A O 1
ATOM 3283 N N . PHE A 1 413 ? -7.796 -0.036 11.834 1.00 70.62 413 PHE A N 1
ATOM 3284 C CA . PHE A 1 413 ? -8.130 -1.440 11.666 1.00 70.62 413 PHE A CA 1
ATOM 3285 C C . PHE A 1 413 ? -7.171 -2.228 10.820 1.00 70.62 413 PHE A C 1
ATOM 3287 O O . PHE A 1 413 ? -6.662 -3.249 11.276 1.00 70.62 413 PHE A O 1
ATOM 3294 N N . MET A 1 414 ? -6.861 -1.718 9.632 1.00 80.00 414 MET A N 1
ATOM 3295 C CA . MET A 1 414 ? -5.761 -2.283 8.879 1.00 80.00 414 MET A CA 1
ATOM 3296 C C . MET A 1 414 ? -4.469 -2.194 9.688 1.00 80.00 414 MET A C 1
ATOM 3298 O O . MET A 1 414 ? -3.659 -3.110 9.647 1.00 80.00 414 MET A O 1
ATOM 3302 N N . THR A 1 415 ? -4.278 -1.124 10.464 1.00 79.38 415 THR A N 1
ATOM 3303 C CA . THR A 1 415 ? -3.081 -0.965 11.306 1.00 79.38 415 THR A CA 1
ATOM 3304 C C . THR A 1 415 ? -3.057 -1.929 12.504 1.00 79.38 415 THR A C 1
ATOM 3306 O O . THR A 1 415 ? -1.991 -2.288 12.963 1.00 79.38 415 THR A O 1
ATOM 3309 N N . THR A 1 416 ? -4.173 -2.461 12.982 1.00 74.06 416 THR A N 1
ATOM 3310 C CA . THR A 1 416 ? -4.252 -3.444 14.072 1.00 74.06 416 THR A CA 1
ATOM 3311 C C . THR A 1 416 ? -4.243 -4.852 13.519 1.00 74.06 416 THR A C 1
ATOM 3313 O O . THR A 1 416 ? -3.687 -5.739 14.153 1.00 74.06 416 THR A O 1
ATOM 3316 N N . ALA A 1 417 ? -4.746 -5.057 12.303 1.00 73.31 417 ALA A N 1
ATOM 3317 C CA . ALA A 1 417 ? -4.474 -6.262 11.533 1.00 73.31 417 ALA A CA 1
ATOM 3318 C C . ALA A 1 417 ? -2.970 -6.378 11.195 1.00 73.31 417 ALA A C 1
ATOM 3320 O O . ALA A 1 417 ? -2.394 -7.459 11.305 1.00 73.31 417 ALA A O 1
ATOM 3321 N N . ALA A 1 418 ? -2.302 -5.266 10.860 1.00 80.81 418 ALA A N 1
ATOM 3322 C CA . ALA A 1 418 ? -0.875 -5.232 10.518 1.00 80.81 418 ALA A CA 1
ATOM 3323 C C . ALA A 1 418 ? 0.076 -5.114 11.732 1.00 80.81 418 ALA A C 1
ATOM 3325 O O . ALA A 1 418 ? 1.195 -5.633 11.686 1.00 80.81 418 ALA A O 1
ATOM 3326 N N . TYR A 1 419 ? -0.355 -4.475 12.825 1.00 77.19 419 TYR A N 1
ATOM 3327 C CA . TYR A 1 419 ? 0.429 -4.226 14.046 1.00 77.19 419 TYR A CA 1
ATOM 3328 C C . TYR A 1 419 ? -0.304 -4.640 15.346 1.00 77.19 419 TYR A C 1
ATOM 3330 O O . TYR A 1 419 ? -0.306 -3.883 16.320 1.00 77.19 419 TYR A O 1
ATOM 3338 N N . PRO A 1 420 ? -0.876 -5.859 15.439 1.00 62.94 420 PRO A N 1
ATOM 3339 C CA . PRO A 1 420 ? -1.744 -6.265 16.557 1.00 62.94 420 PRO A CA 1
ATOM 3340 C C . PRO A 1 420 ? -1.071 -6.215 17.937 1.00 62.94 420 PRO A C 1
ATOM 3342 O O . PRO A 1 420 ? -1.749 -6.077 18.949 1.00 62.94 420 PRO A O 1
ATOM 3345 N N . ASN A 1 421 ? 0.261 -6.314 17.982 1.00 54.47 421 ASN A N 1
ATOM 3346 C CA . ASN A 1 421 ? 1.052 -6.355 19.216 1.00 54.47 421 ASN A CA 1
ATOM 3347 C C . ASN A 1 421 ? 1.542 -4.977 19.695 1.00 54.47 421 ASN A C 1
ATOM 3349 O O . ASN A 1 421 ? 2.281 -4.899 20.677 1.00 54.47 421 ASN A O 1
ATOM 3353 N N . VAL A 1 422 ? 1.175 -3.891 19.011 1.00 60.25 422 VAL A N 1
ATOM 3354 C CA . VAL A 1 422 ? 1.410 -2.537 19.522 1.00 60.25 422 VAL A CA 1
ATOM 3355 C C . VAL A 1 422 ? 0.413 -2.278 20.649 1.00 60.25 422 VAL A C 1
ATOM 3357 O O . VAL A 1 422 ? -0.774 -2.571 20.518 1.00 60.25 422 VAL A O 1
ATOM 3360 N N . SER A 1 423 ? 0.868 -1.704 21.766 1.00 54.84 423 SER A N 1
ATOM 3361 C CA . SER A 1 423 ? -0.061 -1.103 22.727 1.00 54.84 423 SER A CA 1
ATOM 3362 C C . SER A 1 423 ? -0.629 0.147 22.074 1.00 54.84 423 SER A C 1
ATOM 3364 O O . SER A 1 423 ? -0.018 1.212 22.136 1.00 54.84 423 SER A O 1
ATOM 3366 N N . HIS A 1 424 ? -1.758 -0.012 21.392 1.00 54.28 424 HIS A N 1
ATOM 3367 C CA . HIS A 1 424 ? -2.418 1.044 20.648 1.00 54.28 424 HIS A CA 1
ATOM 3368 C C . HIS A 1 424 ? -2.699 2.224 21.588 1.00 54.28 424 HIS A C 1
ATOM 3370 O O . HIS A 1 424 ? -3.597 2.155 22.421 1.00 54.28 424 HIS A O 1
ATOM 3376 N N . GLY A 1 425 ? -1.922 3.305 21.460 1.00 43.38 425 GLY A N 1
ATOM 3377 C CA . GLY A 1 425 ? -1.977 4.493 22.328 1.00 43.38 425 GLY A CA 1
ATOM 3378 C C . GLY A 1 425 ? -3.233 5.351 22.154 1.00 43.38 425 GLY A C 1
ATOM 3379 O O . GLY A 1 425 ? -3.246 6.512 22.548 1.00 43.38 425 GLY A O 1
ATOM 3380 N N . TYR A 1 426 ? -4.269 4.786 21.542 1.00 46.94 426 TYR A N 1
ATOM 3381 C CA . TYR A 1 426 ? -5.580 5.382 21.418 1.00 46.94 426 TYR A CA 1
ATOM 3382 C C . TYR A 1 426 ? -6.441 4.941 22.589 1.00 46.94 426 TYR A C 1
ATOM 3384 O O . TYR A 1 426 ? -6.473 3.767 22.958 1.00 46.94 426 TYR A O 1
ATOM 3392 N N . GLU A 1 427 ? -7.212 5.878 23.116 1.00 47.06 427 GLU A N 1
ATOM 3393 C CA . GLU A 1 427 ? -8.236 5.592 24.105 1.00 47.06 427 GLU A CA 1
ATOM 3394 C C . GLU A 1 427 ? -9.316 4.688 23.496 1.00 47.06 427 GLU A C 1
ATOM 3396 O O . GLU A 1 427 ? -10.290 5.146 22.892 1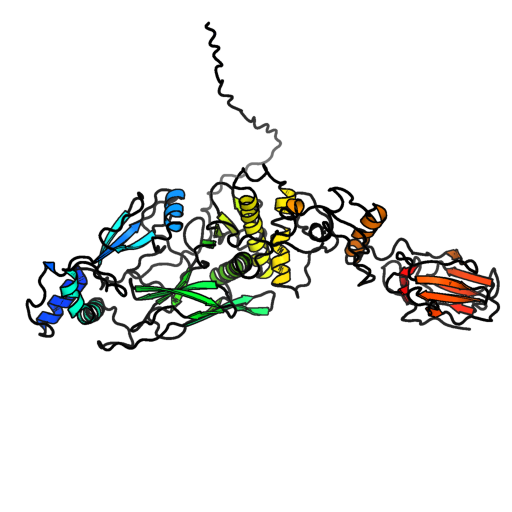.00 47.06 427 GLU A O 1
ATOM 3401 N N . VAL A 1 428 ? -9.177 3.381 23.748 1.00 43.38 428 VAL A N 1
ATOM 3402 C CA . VAL A 1 428 ? -10.218 2.337 23.665 1.00 43.38 428 VAL A CA 1
ATOM 3403 C C . VAL A 1 428 ? -11.379 2.574 24.659 1.00 43.38 428 VAL A C 1
ATOM 3405 O O . VAL A 1 428 ? -12.040 1.636 25.085 1.00 43.38 428 VAL A O 1
ATOM 3408 N N . THR A 1 429 ? -11.636 3.844 24.979 1.00 43.06 429 THR A N 1
ATOM 3409 C CA . THR A 1 429 ? -12.714 4.428 25.786 1.00 43.06 429 THR A CA 1
ATOM 3410 C C . THR A 1 429 ? -13.569 5.373 24.955 1.00 43.06 429 THR A C 1
ATOM 3412 O O . THR A 1 429 ? -14.758 5.518 25.207 1.00 43.06 429 THR A O 1
ATOM 3415 N N . MET A 1 430 ? -12.924 6.185 24.115 1.00 43.88 430 MET A N 1
ATOM 3416 C CA . MET A 1 430 ? -13.349 7.577 23.946 1.00 43.88 430 MET A CA 1
ATOM 3417 C C . MET A 1 430 ? -14.280 7.775 22.763 1.00 43.88 430 MET A C 1
ATOM 3419 O O . MET A 1 430 ? -14.181 7.064 21.766 1.00 43.88 430 MET A O 1
ATOM 3423 N N . GLN A 1 431 ? -15.174 8.767 22.872 1.00 41.47 431 GLN A N 1
ATOM 3424 C CA . GLN A 1 431 ? -16.089 9.168 21.804 1.00 41.47 431 GLN A CA 1
ATOM 3425 C C . GLN A 1 431 ? -15.870 10.592 21.313 1.00 41.47 431 GLN A C 1
ATOM 3427 O O . GLN A 1 431 ? -16.287 11.542 21.966 1.00 41.47 431 GLN A O 1
ATOM 3432 N N . GLY A 1 432 ? -15.303 10.721 20.111 1.00 36.94 432 GLY A N 1
ATOM 3433 C CA . GLY A 1 432 ? -15.221 11.973 19.360 1.00 36.94 432 GLY A CA 1
ATOM 3434 C C . GLY A 1 432 ? -16.108 11.965 18.110 1.00 36.94 432 GLY A C 1
ATOM 3435 O O . GLY A 1 432 ? -15.993 11.080 17.264 1.00 36.94 432 GLY A O 1
ATOM 3436 N N . TRP A 1 433 ? -16.968 12.977 17.970 1.00 34.44 433 TRP A N 1
ATOM 3437 C CA . TRP A 1 433 ? -17.731 13.258 16.738 1.00 34.44 433 TRP A CA 1
ATOM 3438 C C . TRP A 1 433 ? -17.310 14.575 16.054 1.00 34.44 433 TRP A C 1
ATOM 3440 O O . TRP A 1 433 ? -17.885 14.928 15.030 1.00 34.44 433 TRP A O 1
ATOM 3450 N N . GLU A 1 434 ? -16.329 15.305 16.593 1.00 31.70 434 GLU A N 1
ATOM 3451 C CA . GLU A 1 434 ? -15.876 16.587 16.032 1.00 31.70 434 GLU A CA 1
ATOM 3452 C C . GLU A 1 434 ? -14.725 16.422 15.027 1.00 31.70 434 GLU A C 1
ATOM 3454 O O . GLU A 1 434 ? -13.881 15.532 15.147 1.00 31.70 434 GLU A O 1
ATOM 3459 N N . PHE A 1 435 ? -14.687 17.309 14.030 1.00 30.55 435 PHE A N 1
ATOM 3460 C CA . PHE A 1 435 ? -13.615 17.380 13.038 1.00 30.55 435 PHE A CA 1
ATOM 3461 C C . PHE A 1 435 ? -12.330 17.956 13.658 1.00 30.55 435 PHE A C 1
ATOM 3463 O O . PHE A 1 435 ? -12.372 18.978 14.337 1.00 30.55 435 PHE A O 1
ATOM 3470 N N . GLY A 1 436 ? -11.178 17.344 13.364 1.00 34.12 436 GLY A N 1
ATOM 3471 C CA . GLY A 1 436 ? -9.856 17.904 13.681 1.00 34.12 436 GLY A CA 1
ATOM 3472 C C . GLY A 1 436 ? -9.210 17.478 15.008 1.00 34.12 436 GLY A C 1
ATOM 3473 O O . GLY A 1 436 ? -8.117 17.953 15.304 1.00 34.12 436 GLY A O 1
ATOM 3474 N N . VAL A 1 437 ? -9.812 16.571 15.789 1.00 38.12 437 VAL A N 1
ATOM 3475 C CA . VAL A 1 437 ? -9.210 16.048 17.035 1.00 38.12 437 VAL A CA 1
ATOM 3476 C C . VAL A 1 437 ? -8.834 14.569 16.883 1.00 38.12 437 VAL A C 1
ATOM 3478 O O . VAL A 1 437 ? -9.659 13.756 16.466 1.00 38.12 437 VAL A O 1
ATOM 3481 N N . GLN A 1 438 ? -7.599 14.194 17.247 1.00 41.12 438 GLN A N 1
ATOM 3482 C CA . GLN A 1 438 ? -7.093 12.814 17.155 1.00 41.12 438 GLN A CA 1
ATOM 3483 C C . GLN A 1 438 ? -7.619 11.884 18.262 1.00 41.12 438 GLN A C 1
ATOM 3485 O O . GLN A 1 438 ? -6.854 11.253 18.988 1.00 41.12 438 GLN A O 1
ATOM 3490 N N . HIS A 1 439 ? -8.928 11.689 18.330 1.00 45.88 439 HIS A N 1
ATOM 3491 C CA . HIS A 1 439 ? -9.424 10.406 18.805 1.00 45.88 439 HIS A CA 1
ATOM 3492 C C . HIS A 1 439 ? -10.111 9.790 17.624 1.00 45.88 439 HIS A C 1
ATOM 3494 O O . HIS A 1 439 ? -11.172 10.266 17.237 1.00 45.88 439 HIS A O 1
ATOM 3500 N N . ARG A 1 440 ? -9.548 8.688 17.127 1.00 49.31 440 ARG A N 1
ATOM 3501 C CA . ARG A 1 440 ? -10.397 7.626 16.616 1.00 49.31 440 ARG A CA 1
ATOM 3502 C C . ARG A 1 440 ? -9.910 6.234 17.119 1.00 49.31 440 ARG A C 1
ATOM 3504 O O . ARG A 1 440 ? -8.705 6.046 17.004 1.00 49.31 440 ARG A O 1
ATOM 3511 N N . LEU A 1 441 ? -10.659 5.200 17.554 1.00 48.19 441 LEU A N 1
ATOM 3512 C CA . LEU A 1 441 ? -11.975 5.081 18.239 1.00 48.19 441 LEU A CA 1
ATOM 3513 C C . LEU A 1 441 ? -12.653 3.644 18.138 1.00 48.19 441 LEU A C 1
ATOM 3515 O O . LEU A 1 441 ? -12.446 2.980 17.139 1.00 48.19 441 LEU A O 1
ATOM 3519 N N . PRO A 1 442 ? -13.448 3.135 19.138 1.00 52.44 442 PRO A N 1
ATOM 3520 C CA . PRO A 1 442 ? -15.145 1.968 19.292 1.00 52.44 442 PRO A CA 1
ATOM 3521 C C . PRO A 1 442 ? -16.702 2.300 18.886 1.00 52.44 442 PRO A C 1
ATOM 3523 O O . PRO A 1 442 ? -17.462 2.339 19.830 1.00 52.44 442 PRO A O 1
ATOM 3526 N N . LEU A 1 443 ? -17.240 2.542 17.616 1.00 52.06 443 LEU A N 1
ATOM 3527 C CA . LEU A 1 443 ? -18.475 3.135 16.933 1.00 52.06 443 LEU A CA 1
ATOM 3528 C C . LEU A 1 443 ? -19.312 2.209 15.979 1.00 52.06 443 LEU A C 1
ATOM 3530 O O . LEU A 1 443 ? -20.517 2.411 15.868 1.00 52.06 443 LEU A O 1
ATOM 3534 N N . MET A 1 444 ? -18.699 1.403 15.109 1.00 60.41 444 MET A N 1
ATOM 3535 C CA . MET A 1 444 ? -19.342 0.947 13.866 1.00 60.41 444 MET A CA 1
ATOM 3536 C C . MET A 1 444 ? -19.882 -0.515 13.954 1.00 60.41 444 MET A C 1
ATOM 3538 O O . MET A 1 444 ? -21.085 -0.718 13.802 1.00 60.41 444 MET A O 1
ATOM 3542 N N . ILE A 1 445 ? -19.003 -1.492 14.247 1.00 53.38 445 ILE A N 1
ATOM 3543 C CA . ILE A 1 445 ? -19.158 -2.986 14.319 1.00 53.38 445 ILE A CA 1
ATOM 3544 C C . ILE A 1 445 ? -20.461 -3.368 15.090 1.00 53.38 445 ILE A C 1
ATOM 3546 O O . ILE A 1 445 ? -21.407 -3.874 14.482 1.00 53.38 445 ILE A O 1
ATOM 3550 N N . ASP A 1 446 ? -20.566 -3.087 16.396 1.00 67.56 446 ASP A N 1
ATOM 3551 C CA . ASP A 1 446 ? -21.548 -3.623 17.353 1.00 67.56 446 ASP A CA 1
ATOM 3552 C C . ASP A 1 446 ? -22.652 -2.594 17.527 1.00 67.56 446 ASP A C 1
ATOM 3554 O O . ASP A 1 446 ? -23.214 -2.270 18.565 1.00 67.56 446 ASP A O 1
ATOM 3558 N N . MET A 1 447 ? -22.900 -2.046 16.350 1.00 61.72 447 MET A N 1
ATOM 3559 C CA . MET A 1 447 ? -23.831 -1.063 15.923 1.00 61.72 447 MET A CA 1
ATOM 3560 C C . MET A 1 447 ? -24.286 -1.414 14.492 1.00 61.72 447 MET A C 1
ATOM 3562 O O . MET A 1 447 ? -24.786 -0.541 13.778 1.00 61.72 447 MET A O 1
ATOM 3566 N N . VAL A 1 448 ? -24.356 -2.745 14.230 1.00 57.84 448 VAL A N 1
ATOM 3567 C CA . VAL A 1 448 ? -25.534 -3.448 13.658 1.00 57.84 448 VAL A CA 1
ATOM 3568 C C . VAL A 1 448 ? -26.116 -4.652 14.444 1.00 57.84 448 VAL A C 1
ATOM 3570 O O . VAL A 1 448 ? -27.269 -4.977 14.179 1.00 57.84 448 VAL A O 1
ATOM 3573 N N . ASP A 1 449 ? -25.455 -5.313 15.402 1.00 49.50 449 ASP A N 1
ATOM 3574 C CA . ASP A 1 449 ? -25.786 -6.699 15.842 1.00 49.50 449 ASP A CA 1
ATOM 3575 C C . ASP A 1 449 ? -26.179 -6.899 17.333 1.00 49.50 449 ASP A C 1
ATOM 3577 O O . ASP A 1 449 ? -26.168 -5.957 18.107 1.00 49.50 449 ASP A O 1
ATOM 3581 N N . ILE A 1 450 ? -26.624 -8.113 17.726 1.00 63.50 450 ILE A N 1
ATOM 3582 C CA . ILE A 1 450 ? -27.458 -8.361 18.935 1.00 63.50 450 ILE A CA 1
ATOM 3583 C C . ILE A 1 450 ? -26.719 -8.664 20.287 1.00 63.50 450 ILE A C 1
ATOM 3585 O O . ILE A 1 450 ? -27.236 -9.440 21.097 1.00 63.50 450 ILE A O 1
ATOM 3589 N N . PHE A 1 451 ? -25.487 -8.186 20.503 1.00 52.00 451 PHE A N 1
ATOM 3590 C CA . PHE A 1 451 ? -24.413 -8.938 21.207 1.00 52.00 451 PHE A CA 1
ATOM 3591 C C . PHE A 1 451 ? -24.177 -8.707 22.749 1.00 52.00 451 PHE A C 1
ATOM 3593 O O . PHE A 1 451 ? -24.975 -8.026 23.384 1.00 52.00 451 PHE A O 1
ATOM 3600 N N . ASN A 1 452 ? -23.173 -9.370 23.400 1.00 60.09 452 ASN A N 1
ATOM 3601 C CA . ASN A 1 452 ? -22.668 -9.068 24.775 1.00 60.09 452 ASN A CA 1
ATOM 3602 C C . ASN A 1 452 ? -21.155 -9.341 25.062 1.00 60.09 452 ASN A C 1
ATOM 3604 O O . ASN A 1 452 ? -20.804 -10.519 25.186 1.00 60.09 452 ASN A O 1
ATOM 3608 N N . GLN A 1 453 ? -20.306 -8.339 25.394 1.00 46.44 453 GLN A N 1
ATOM 3609 C CA . GLN A 1 453 ? -18.859 -8.533 25.710 1.00 46.44 453 GLN A CA 1
ATOM 3610 C C . GLN A 1 453 ? -18.280 -8.319 27.160 1.00 46.44 453 GLN A C 1
ATOM 3612 O O . GLN A 1 453 ? -17.092 -8.587 27.348 1.00 46.44 453 GLN A O 1
ATOM 3617 N N . ARG A 1 454 ? -19.048 -8.030 28.244 1.00 51.72 454 ARG A N 1
ATOM 3618 C CA . ARG A 1 454 ? -18.587 -8.269 29.666 1.00 51.72 454 ARG A CA 1
ATOM 3619 C C . ARG A 1 454 ? -18.681 -9.752 29.998 1.00 51.72 454 ARG A C 1
ATOM 3621 O O . ARG A 1 454 ? -18.161 -10.197 31.021 1.00 51.72 454 ARG A O 1
ATOM 3628 N N . SER A 1 455 ? -19.462 -10.485 29.201 1.00 43.84 455 SER A N 1
ATOM 3629 C CA . SER A 1 455 ? -19.555 -11.945 29.213 1.00 43.84 455 SER A CA 1
ATOM 3630 C C . SER A 1 455 ? -18.173 -12.584 29.303 1.00 43.84 455 SER A C 1
ATOM 3632 O O . SER A 1 455 ? -17.993 -13.547 30.051 1.00 43.84 455 SER A O 1
ATOM 3634 N N . GLU A 1 456 ? -17.231 -11.982 28.571 1.00 46.19 456 GLU A N 1
ATOM 3635 C CA . GLU A 1 456 ? -15.850 -12.409 28.406 1.00 46.19 456 GLU A CA 1
ATOM 3636 C C . GLU A 1 456 ? -14.953 -11.868 29.528 1.00 46.19 456 GLU A C 1
ATOM 3638 O O . GLU A 1 456 ? -14.353 -12.660 30.257 1.00 46.19 456 GLU A O 1
ATOM 3643 N N . ASP A 1 457 ? -14.906 -10.543 29.731 1.00 40.84 457 ASP A N 1
ATOM 3644 C CA . ASP A 1 457 ? -14.089 -9.924 30.784 1.00 40.84 457 ASP A CA 1
ATOM 3645 C C . ASP A 1 457 ? -14.859 -8.883 31.617 1.00 40.84 457 ASP A C 1
ATOM 3647 O O . ASP A 1 457 ? -15.513 -7.971 31.116 1.00 40.84 457 ASP A O 1
ATOM 3651 N N . SER A 1 458 ? -14.706 -9.019 32.932 1.00 51.56 458 SER A N 1
ATOM 3652 C CA . SER A 1 458 ? -15.077 -8.087 34.001 1.00 51.56 458 SER A CA 1
ATOM 3653 C C . SER A 1 458 ? -14.865 -6.605 33.710 1.00 51.56 458 SER A C 1
ATOM 3655 O O . SER A 1 458 ? -15.713 -5.795 34.102 1.00 51.56 458 SER A O 1
ATOM 3657 N N . ASP A 1 459 ? -13.725 -6.264 33.114 1.00 46.00 459 ASP A N 1
ATOM 3658 C CA . ASP A 1 459 ? -13.288 -4.881 32.947 1.00 46.00 459 ASP A CA 1
ATOM 3659 C C . ASP A 1 459 ? -13.705 -4.283 31.570 1.00 46.00 459 ASP A C 1
ATOM 3661 O O . ASP A 1 459 ? -13.468 -3.096 31.364 1.00 46.00 459 ASP A O 1
ATOM 3665 N N . ASN A 1 460 ? -14.417 -5.037 30.696 1.00 48.06 460 ASN A N 1
ATOM 3666 C CA . ASN A 1 460 ? -14.727 -4.749 29.261 1.00 48.06 460 ASN A CA 1
ATOM 3667 C C . ASN A 1 460 ? -16.262 -4.634 28.953 1.00 48.06 460 ASN A C 1
ATOM 3669 O O . ASN A 1 460 ? -17.031 -5.028 29.814 1.00 48.06 460 ASN A O 1
ATOM 3673 N N . LEU A 1 461 ? -16.758 -4.110 27.794 1.00 49.03 461 LEU A N 1
ATOM 3674 C CA . LEU A 1 461 ? -18.199 -3.723 27.519 1.00 49.03 461 LEU A CA 1
ATOM 3675 C C . LEU A 1 461 ? -19.305 -4.765 27.860 1.00 49.03 461 LEU A C 1
ATOM 3677 O O . LEU A 1 461 ? -19.532 -5.678 27.074 1.00 49.03 461 LEU A O 1
ATOM 3681 N N . GLN A 1 462 ? -20.127 -4.556 28.902 1.00 57.72 462 GLN A N 1
ATOM 3682 C CA . GLN A 1 462 ? -21.405 -5.270 29.108 1.00 57.72 462 GLN A CA 1
ATOM 3683 C C . GLN A 1 462 ? -22.532 -4.655 28.321 1.00 57.72 462 GLN A C 1
ATOM 3685 O O . GLN A 1 462 ? -22.769 -3.469 28.427 1.00 57.72 462 GLN A O 1
ATOM 3690 N N . ASP A 1 463 ? -23.308 -5.501 27.670 1.00 62.53 463 ASP A N 1
ATOM 3691 C CA . ASP A 1 463 ? -23.753 -5.222 26.323 1.00 62.53 463 ASP A CA 1
ATOM 3692 C C . ASP A 1 463 ? -24.964 -6.083 25.995 1.00 62.53 463 ASP A C 1
ATOM 3694 O O . ASP A 1 463 ? -25.006 -7.234 26.404 1.00 62.53 463 ASP A O 1
ATOM 3698 N N . PHE A 1 464 ? -25.963 -5.545 25.312 1.00 65.25 464 PHE A N 1
ATOM 3699 C CA . PHE A 1 464 ? -27.130 -6.319 24.875 1.00 65.25 464 PHE A CA 1
ATOM 3700 C C . PHE A 1 464 ? -27.766 -5.718 23.613 1.00 65.25 464 PHE A C 1
ATOM 3702 O O . PHE A 1 464 ? -28.957 -5.902 23.342 1.00 65.25 464 PHE A O 1
ATOM 3709 N N . ILE A 1 465 ? -27.018 -4.865 22.925 1.00 58.44 465 ILE A N 1
ATOM 3710 C CA . ILE A 1 465 ? -27.543 -3.897 21.965 1.00 58.44 465 ILE A CA 1
ATOM 3711 C C . ILE A 1 465 ? -28.006 -4.585 20.668 1.00 58.44 465 ILE A C 1
ATOM 3713 O O . ILE A 1 465 ? -27.694 -5.755 20.534 1.00 58.44 465 ILE A O 1
ATOM 3717 N N . SER A 1 466 ? -28.794 -3.981 19.750 1.00 64.94 466 SER A N 1
ATOM 3718 C CA . SER A 1 466 ? -29.165 -4.699 18.497 1.00 64.94 466 SER A CA 1
ATOM 3719 C C . SER A 1 466 ? -29.678 -3.980 17.226 1.00 64.94 466 SER A C 1
ATOM 3721 O O . SER A 1 466 ? -30.435 -3.016 17.279 1.00 64.94 466 SER A O 1
ATOM 3723 N N . GLY A 1 467 ? -29.314 -4.575 16.074 1.00 72.50 467 GLY A N 1
ATOM 3724 C CA . GLY A 1 467 ? -30.135 -4.913 14.890 1.00 72.50 467 GLY A CA 1
ATOM 3725 C C . GLY A 1 467 ? -30.567 -3.813 13.911 1.00 72.50 467 GLY A C 1
ATOM 3726 O O . GLY A 1 467 ? -31.758 -3.708 13.623 1.00 72.50 467 GLY A O 1
ATOM 3727 N N . TYR A 1 468 ? -29.637 -3.027 13.358 1.00 67.88 468 TYR A N 1
ATOM 3728 C CA . TYR A 1 468 ? -29.932 -1.997 12.334 1.00 67.88 468 TYR A CA 1
ATOM 3729 C C . TYR A 1 468 ? -29.574 -2.490 10.899 1.00 67.88 468 TYR A C 1
ATOM 3731 O O . TYR A 1 468 ? -29.612 -3.699 10.676 1.00 67.88 468 TYR A O 1
ATOM 3739 N N . THR A 1 469 ? -29.266 -1.638 9.896 1.00 69.94 469 THR A N 1
ATOM 3740 C CA . THR A 1 469 ? -29.093 -2.103 8.487 1.00 69.94 469 THR A CA 1
ATOM 3741 C C . THR A 1 469 ? -27.687 -2.023 7.894 1.00 69.94 469 THR A C 1
ATOM 3743 O O . THR A 1 469 ? -26.865 -1.191 8.262 1.00 69.94 469 THR A O 1
ATOM 3746 N N . VAL A 1 470 ? -27.470 -2.842 6.860 1.00 60.19 470 VAL A N 1
ATOM 3747 C CA . VAL A 1 470 ? -26.223 -2.918 6.098 1.00 60.19 470 VAL A CA 1
ATOM 3748 C C . VAL A 1 470 ? -26.100 -1.868 4.996 1.00 60.19 470 VAL A C 1
ATOM 3750 O O . VAL A 1 470 ? -24.967 -1.557 4.707 1.00 60.19 470 VAL A O 1
ATOM 3753 N N . ARG A 1 471 ? -27.123 -1.117 4.544 1.00 55.38 471 ARG A N 1
ATOM 3754 C CA . ARG A 1 471 ? -26.817 0.146 3.809 1.00 55.38 471 ARG A CA 1
ATOM 3755 C C . ARG A 1 471 ? -26.286 1.241 4.734 1.00 55.38 471 ARG A C 1
ATOM 3757 O O . ARG A 1 471 ? -25.701 2.214 4.282 1.00 55.38 471 ARG A O 1
ATOM 3764 N N . GLN A 1 472 ? -26.430 1.044 6.044 1.00 61.56 472 GLN A N 1
ATOM 3765 C CA . GLN A 1 472 ? -25.671 1.786 7.035 1.00 61.56 472 GLN A CA 1
ATOM 3766 C C . GLN A 1 472 ? -24.299 1.127 7.337 1.00 61.56 472 GLN A C 1
ATOM 3768 O O . GLN A 1 472 ? -23.501 1.815 7.952 1.00 61.56 472 GLN A O 1
ATOM 3773 N N . LEU A 1 473 ? -23.977 -0.089 6.819 1.00 66.81 473 LEU A N 1
ATOM 3774 C CA . LEU A 1 473 ? -22.692 -0.849 6.917 1.00 66.81 473 LEU A CA 1
ATOM 3775 C C . LEU A 1 473 ? -21.830 -0.962 5.628 1.00 66.81 473 LEU A C 1
ATOM 3777 O O . LEU A 1 473 ? -20.610 -0.893 5.724 1.00 66.81 473 LEU A O 1
ATOM 3781 N N . GLU A 1 474 ? -22.427 -0.866 4.443 1.00 62.25 474 GLU A N 1
ATOM 3782 C CA . GLU A 1 474 ? -21.968 -0.138 3.244 1.00 62.25 474 GLU A CA 1
ATOM 3783 C C . GLU A 1 474 ? -21.714 1.359 3.567 1.00 62.25 474 GLU A C 1
ATOM 3785 O O . GLU A 1 474 ? -21.595 2.213 2.692 1.00 62.25 474 GLU A O 1
ATOM 3790 N N . THR A 1 475 ? -21.709 1.699 4.862 1.00 49.69 475 THR A N 1
ATOM 3791 C CA . THR A 1 475 ? -21.412 2.980 5.497 1.00 49.69 475 THR A CA 1
ATOM 3792 C C . THR A 1 475 ? -20.715 2.784 6.897 1.00 49.69 475 THR A C 1
ATOM 3794 O O . THR A 1 475 ? -20.503 3.775 7.591 1.00 49.69 475 THR A O 1
ATOM 3797 N N . ILE A 1 476 ? -20.317 1.543 7.312 1.00 66.00 476 ILE A N 1
ATOM 3798 C CA . ILE A 1 476 ? -19.764 1.159 8.666 1.00 66.00 476 ILE A CA 1
ATOM 3799 C C . ILE A 1 476 ? -18.869 -0.130 8.774 1.00 66.00 476 ILE A C 1
ATOM 3801 O O . ILE A 1 476 ? -18.054 -0.152 9.682 1.00 66.00 476 ILE A O 1
ATOM 3805 N N . VAL A 1 477 ? -18.993 -1.208 7.960 1.00 57.88 477 VAL A N 1
ATOM 3806 C CA . VAL A 1 477 ? -18.162 -2.471 8.067 1.00 57.88 477 VAL A CA 1
ATOM 3807 C C . VAL A 1 477 ? -17.633 -3.049 6.739 1.00 57.88 477 VAL A C 1
ATOM 3809 O O . VAL A 1 477 ? -16.732 -3.879 6.772 1.00 57.88 477 VAL A O 1
ATOM 3812 N N . SER A 1 478 ? -18.173 -2.669 5.572 1.00 51.56 478 SER A N 1
ATOM 3813 C CA . SER A 1 478 ? -17.513 -2.937 4.270 1.00 51.56 478 SER A CA 1
ATOM 3814 C C . SER A 1 478 ? -16.604 -1.790 3.828 1.00 51.56 478 SER A C 1
ATOM 3816 O O . SER A 1 478 ? -15.858 -1.875 2.861 1.00 51.56 478 SER A O 1
ATOM 3818 N N . GLN A 1 479 ? -16.634 -0.713 4.601 1.00 53.03 479 GLN A N 1
ATOM 3819 C CA . GLN A 1 479 ? -15.449 -0.278 5.309 1.00 53.03 479 GLN A CA 1
ATOM 3820 C C . GLN A 1 479 ? -14.372 -1.357 5.339 1.00 53.03 479 GLN A C 1
ATOM 3822 O O . GLN A 1 479 ? -14.590 -2.413 5.925 1.00 53.03 479 GLN A O 1
ATOM 3827 N N . LYS A 1 480 ? -13.156 -1.058 4.875 1.00 49.12 480 LYS A N 1
ATOM 3828 C CA . LYS A 1 480 ? -11.982 -1.810 5.355 1.00 49.12 480 LYS A CA 1
ATOM 3829 C C . LYS A 1 480 ? -11.549 -1.300 6.736 1.00 49.12 480 LYS A C 1
ATOM 3831 O O . LYS A 1 480 ? -10.409 -0.920 7.008 1.00 49.12 480 LYS A O 1
ATOM 3836 N N . ASP A 1 481 ? -12.610 -1.272 7.548 1.00 41.91 481 ASP A N 1
ATOM 3837 C CA . ASP A 1 481 ? -12.837 -0.725 8.859 1.00 41.91 481 ASP A CA 1
ATOM 3838 C C . ASP A 1 481 ? -13.987 -1.384 9.661 1.00 41.91 481 ASP A C 1
ATOM 3840 O O . ASP A 1 481 ? -14.991 -0.792 10.028 1.00 41.91 481 ASP A O 1
ATOM 3844 N N . CYS A 1 482 ? -13.722 -2.613 10.083 1.00 56.91 482 CYS A N 1
ATOM 3845 C CA . CYS A 1 482 ? -13.798 -3.021 11.505 1.00 56.91 482 CYS A CA 1
ATOM 3846 C C . CYS A 1 482 ? -12.404 -2.545 12.241 1.00 56.91 482 CYS A C 1
ATOM 3848 O O . CYS A 1 482 ? -11.750 -3.370 11.495 1.00 56.91 482 CYS A O 1
ATOM 3850 N N . LYS A 1 483 ? -11.747 -0.970 13.871 1.00 58.44 483 LYS A N 1
ATOM 3851 C CA . LYS A 1 483 ? -10.587 -0.156 14.430 1.00 58.44 483 LYS A CA 1
ATOM 3852 C C . LYS A 1 483 ? -10.193 -0.451 15.887 1.00 58.44 483 LYS A C 1
ATOM 3854 O O . LYS A 1 483 ? -10.144 -1.583 16.359 1.00 58.44 483 LYS A O 1
ATOM 3859 N N . THR A 1 484 ? -9.836 0.631 16.586 1.00 60.16 484 THR A N 1
ATOM 3860 C CA . THR A 1 484 ? -9.902 0.825 18.028 1.00 60.16 484 THR A CA 1
ATOM 3861 C C . THR A 1 484 ? -11.361 0.652 18.414 1.00 60.16 484 THR A C 1
ATOM 3863 O O . THR A 1 484 ? -12.167 0.143 17.627 1.00 60.16 484 THR A O 1
ATOM 3866 N N . ILE A 1 485 ? -11.726 1.119 19.620 1.00 58.12 485 ILE A N 1
ATOM 3867 C CA . ILE A 1 485 ? -13.149 1.105 20.142 1.00 58.12 485 ILE A CA 1
ATOM 3868 C C . ILE A 1 485 ? -14.801 3.495 20.926 1.00 58.12 485 ILE A C 1
ATOM 3870 O O . ILE A 1 485 ? -15.284 3.778 22.032 1.00 58.12 485 ILE A O 1
ATOM 3874 N N . TYR A 1 486 ? -15.048 4.675 20.256 1.00 48.62 486 TYR A N 1
ATOM 3875 C CA . TYR A 1 486 ? -16.031 5.025 19.199 1.00 48.62 486 TYR A CA 1
ATOM 3876 C C . TYR A 1 486 ? -15.699 4.964 17.637 1.00 48.62 486 TYR A C 1
ATOM 3878 O O . TYR A 1 486 ? -15.962 6.003 17.048 1.00 48.62 486 TYR A O 1
ATOM 3886 N N . ASP A 1 487 ? -15.127 3.838 17.008 1.00 49.69 487 ASP A N 1
ATOM 3887 C CA . ASP A 1 487 ? -15.219 3.064 15.662 1.00 49.69 487 ASP A CA 1
ATOM 3888 C C . ASP A 1 487 ? -15.553 1.466 15.558 1.00 49.69 487 ASP A C 1
ATOM 3890 O O . ASP A 1 487 ? -15.881 1.025 14.473 1.00 49.69 487 ASP A O 1
ATOM 3894 N N . PHE A 1 488 ? -15.703 0.571 16.580 1.00 62.19 488 PHE A N 1
ATOM 3895 C CA . PHE A 1 488 ? -16.682 -0.607 16.680 1.00 62.19 488 PHE A CA 1
ATOM 3896 C C . PHE A 1 488 ? -18.130 -0.443 17.404 1.00 62.19 488 PHE A C 1
ATOM 3898 O O . PHE A 1 488 ? -19.108 -0.832 16.811 1.00 62.19 488 PHE A O 1
ATOM 3905 N N . ALA A 1 489 ? -18.422 0.205 18.552 1.00 68.25 489 ALA A N 1
ATOM 3906 C CA . ALA A 1 489 ? -19.720 0.343 19.313 1.00 68.25 489 ALA A CA 1
ATOM 3907 C C . ALA A 1 489 ? -20.736 1.579 19.366 1.00 68.25 489 ALA A C 1
ATOM 3909 O O . ALA A 1 489 ? -21.518 1.593 20.296 1.00 68.25 489 ALA A O 1
ATOM 3910 N N . ASN A 1 490 ? -20.901 2.595 18.486 1.00 43.66 490 ASN A N 1
ATOM 3911 C CA . ASN A 1 490 ? -21.918 3.716 18.481 1.00 43.66 490 ASN A CA 1
ATOM 3912 C C . ASN A 1 490 ? -22.570 4.225 17.120 1.00 43.66 490 ASN A C 1
ATOM 3914 O O . ASN A 1 490 ? -22.530 5.432 16.864 1.00 43.66 490 ASN A O 1
ATOM 3918 N N . LYS A 1 491 ? -23.225 3.384 16.286 1.00 69.25 491 LYS A N 1
ATOM 3919 C CA . LYS A 1 491 ? -24.416 3.677 15.414 1.00 69.25 491 LYS A CA 1
ATOM 3920 C C . LYS A 1 491 ? -25.808 2.912 15.588 1.00 69.25 491 LYS A C 1
ATOM 3922 O O . LYS A 1 491 ? -26.791 3.646 15.572 1.00 69.25 491 LYS A O 1
ATOM 3927 N N . ILE A 1 492 ? -26.005 1.581 15.826 1.00 65.19 492 ILE A N 1
ATOM 3928 C CA . ILE A 1 492 ? -26.804 0.880 16.939 1.00 65.19 492 ILE A CA 1
ATOM 3929 C C . ILE A 1 492 ? -27.556 1.671 18.057 1.00 65.19 492 ILE A C 1
ATOM 3931 O O . ILE A 1 492 ? -28.230 1.079 18.896 1.00 65.19 492 ILE A O 1
ATOM 3935 N N . ARG A 1 493 ? -27.462 3.001 18.128 1.00 74.62 493 ARG A N 1
ATOM 3936 C CA . ARG A 1 493 ? -28.289 3.888 18.971 1.00 74.62 493 ARG A CA 1
ATOM 3937 C C . ARG A 1 493 ? -29.147 4.864 18.162 1.00 74.62 493 ARG A C 1
ATOM 3939 O O . ARG A 1 493 ? -30.120 5.381 18.696 1.00 74.62 493 ARG A O 1
ATOM 3946 N N . ALA A 1 494 ? -28.812 5.085 16.890 1.00 49.78 494 ALA A N 1
ATOM 3947 C CA . ALA A 1 494 ? -29.410 6.078 15.998 1.00 49.78 494 ALA A CA 1
ATOM 3948 C C . ALA A 1 494 ? -30.474 5.535 15.021 1.00 49.78 494 ALA A C 1
ATOM 3950 O O . ALA A 1 494 ? -31.511 6.165 14.830 1.00 49.78 494 ALA A O 1
ATOM 3951 N N . LEU A 1 495 ? -30.210 4.400 14.370 1.00 74.19 495 LEU A N 1
ATOM 3952 C CA . LEU A 1 495 ? -31.106 3.751 13.398 1.00 74.19 495 LEU A CA 1
ATOM 3953 C C . LEU A 1 495 ? -32.237 2.980 14.172 1.00 74.19 495 LEU A C 1
ATOM 3955 O O . LEU A 1 495 ? -32.350 3.164 15.386 1.00 74.19 495 LEU A O 1
ATOM 3959 N N . PRO A 1 496 ? -33.173 2.224 13.556 1.00 83.06 496 PRO A N 1
ATOM 3960 C CA . PRO A 1 496 ? -34.394 1.802 14.270 1.00 83.06 496 PRO A CA 1
ATOM 3961 C C . PRO A 1 496 ? -34.185 0.707 15.330 1.00 83.06 496 PRO A C 1
ATOM 3963 O O . PRO A 1 496 ? -33.835 -0.406 14.954 1.00 83.06 496 PRO A O 1
ATOM 3966 N N . LEU A 1 497 ? -34.515 0.969 16.612 1.00 79.88 497 LEU A N 1
ATOM 3967 C CA . LEU A 1 497 ? -34.623 -0.066 17.664 1.00 79.88 497 LEU A CA 1
ATOM 3968 C C . LEU A 1 497 ? -35.447 -1.264 17.141 1.00 79.88 497 LEU A C 1
ATOM 3970 O O . LEU A 1 497 ? -36.661 -1.120 16.951 1.00 79.88 497 LEU A O 1
ATOM 3974 N N . PRO A 1 498 ? -34.836 -2.432 16.890 1.00 78.88 498 PRO A N 1
ATOM 3975 C CA . PRO A 1 498 ? -35.505 -3.543 16.238 1.00 78.88 498 PRO A CA 1
ATOM 3976 C C . PRO A 1 498 ? -36.273 -4.388 17.251 1.00 78.88 498 PRO A C 1
ATOM 3978 O O . PRO A 1 498 ? -36.169 -4.228 18.471 1.00 78.88 498 PRO A O 1
ATOM 3981 N N . THR A 1 499 ? -37.028 -5.344 16.722 1.00 81.88 499 THR A N 1
ATOM 3982 C CA . THR A 1 499 ? -37.889 -6.261 17.469 1.00 81.88 499 THR A CA 1
ATOM 3983 C C . THR A 1 499 ? -37.124 -7.034 18.556 1.00 81.88 499 THR A C 1
ATOM 3985 O O . THR A 1 499 ? -36.553 -8.089 18.296 1.00 81.88 499 THR A O 1
ATOM 3988 N N . GLY A 1 500 ? -37.153 -6.514 19.788 1.00 70.69 500 GLY A N 1
ATOM 3989 C CA . GLY A 1 500 ? -36.545 -7.116 20.983 1.00 70.69 500 GLY A CA 1
ATOM 3990 C C . GLY A 1 500 ? -35.556 -6.222 21.746 1.00 70.69 500 GLY A C 1
ATOM 3991 O O . GLY A 1 500 ? -35.214 -6.553 22.879 1.00 70.69 500 GLY A O 1
ATOM 3992 N N . MET A 1 501 ? -35.114 -5.097 21.176 1.00 80.25 501 MET A N 1
ATOM 3993 C CA . MET A 1 501 ? -34.058 -4.253 21.758 1.00 80.25 501 MET A CA 1
ATOM 3994 C C . MET A 1 501 ? -34.593 -3.152 22.683 1.00 80.25 501 MET A C 1
ATOM 3996 O O . MET A 1 501 ? -35.707 -2.664 22.496 1.00 80.25 501 MET A O 1
ATOM 4000 N N . THR A 1 502 ? -33.812 -2.738 23.692 1.00 76.31 502 THR A N 1
ATOM 4001 C CA . THR A 1 502 ? -34.234 -1.697 24.652 1.00 76.31 502 THR A CA 1
ATOM 4002 C C . THR A 1 502 ? -33.084 -0.824 25.159 1.00 76.31 502 THR A C 1
ATOM 4004 O O . THR A 1 502 ? -31.953 -1.276 25.309 1.00 76.31 502 THR A O 1
ATOM 4007 N N . ASN A 1 503 ? -33.398 0.423 25.523 1.00 52.22 503 ASN A N 1
ATOM 4008 C CA . ASN A 1 503 ? -32.400 1.434 25.882 1.00 52.22 503 ASN A CA 1
ATOM 4009 C C . ASN A 1 503 ? -31.514 1.104 27.095 1.00 52.22 503 ASN A C 1
ATOM 4011 O O . ASN A 1 503 ? -30.406 1.610 27.159 1.00 52.22 503 ASN A O 1
ATOM 4015 N N . THR A 1 504 ? -31.948 0.303 28.074 1.00 63.94 504 THR A N 1
ATOM 4016 C CA . THR A 1 504 ? -31.066 -0.075 29.202 1.00 63.94 504 THR A CA 1
ATOM 4017 C C . THR A 1 504 ? -30.005 -1.059 28.746 1.00 63.94 504 THR A C 1
ATOM 4019 O O . THR A 1 504 ? -28.830 -0.856 28.995 1.00 63.94 504 THR A O 1
ATOM 4022 N N . ILE A 1 505 ? -30.446 -2.074 28.016 1.00 57.34 505 ILE A N 1
ATOM 4023 C CA . ILE A 1 505 ? -29.652 -3.127 27.386 1.00 57.34 505 ILE A CA 1
ATOM 4024 C C . ILE A 1 505 ? -28.579 -2.507 26.460 1.00 57.34 505 ILE A C 1
ATOM 4026 O O . ILE A 1 505 ? -27.395 -2.823 26.530 1.00 57.34 505 ILE A O 1
ATOM 4030 N N . LEU A 1 506 ? -29.008 -1.506 25.696 1.00 67.62 506 LEU A N 1
ATOM 4031 C CA . LEU A 1 506 ? -28.218 -0.646 24.824 1.00 67.62 506 LEU A CA 1
ATOM 4032 C C . LEU A 1 506 ? -27.302 0.357 25.545 1.00 67.62 506 LEU A C 1
ATOM 4034 O O . LEU A 1 506 ? -26.300 0.778 24.972 1.00 67.62 506 LEU A O 1
ATOM 4038 N N . ASN A 1 507 ? -27.631 0.782 26.767 1.00 56.22 507 ASN A N 1
ATOM 4039 C CA . ASN A 1 507 ? -26.865 1.795 27.504 1.00 56.22 507 ASN A CA 1
ATOM 4040 C C . ASN A 1 507 ? -25.921 1.229 28.544 1.00 56.22 507 ASN A C 1
ATOM 4042 O O . ASN A 1 507 ? -24.887 1.857 28.756 1.00 56.22 507 ASN A O 1
ATOM 4046 N N . ASP A 1 508 ? -26.220 0.055 29.110 1.00 62.09 508 ASP A N 1
ATOM 4047 C CA . ASP A 1 508 ? -25.195 -0.802 29.695 1.00 62.09 508 ASP A CA 1
ATOM 4048 C C . ASP A 1 508 ? -24.045 -0.864 28.699 1.00 62.09 508 ASP A C 1
ATOM 4050 O O . ASP A 1 508 ? -22.940 -0.557 29.138 1.00 62.09 508 ASP A O 1
ATOM 4054 N N . TYR A 1 509 ? -24.341 -1.061 27.389 1.00 64.25 509 TYR A N 1
ATOM 4055 C CA . TYR A 1 509 ? -23.320 -1.344 26.382 1.00 64.25 509 TYR A CA 1
ATOM 4056 C C . TYR A 1 509 ? -22.033 -0.585 26.618 1.00 64.25 509 TYR A C 1
ATOM 4058 O O . TYR A 1 509 ? -21.053 -1.196 26.990 1.00 64.25 509 TYR A O 1
ATOM 4066 N N . PHE A 1 510 ? -22.047 0.740 26.481 1.00 64.50 510 PHE A N 1
ATOM 4067 C CA . PHE A 1 510 ? -20.823 1.544 26.358 1.00 64.50 510 PHE A CA 1
ATOM 4068 C C . PHE A 1 510 ? -19.979 1.594 27.613 1.00 64.50 510 PHE A C 1
ATOM 4070 O O . PHE A 1 510 ? -18.799 1.951 27.570 1.00 64.50 510 PHE A O 1
ATOM 4077 N N . ASN A 1 511 ? -20.582 1.255 28.745 1.00 56.72 511 ASN A N 1
ATOM 4078 C CA . ASN A 1 511 ? -20.087 1.668 30.037 1.00 56.72 511 ASN A CA 1
ATOM 4079 C C . ASN A 1 511 ? -18.878 0.867 30.503 1.00 56.72 511 ASN A C 1
ATOM 4081 O O . ASN A 1 511 ? -18.478 1.032 31.651 1.00 56.72 511 ASN A O 1
ATOM 4085 N N . GLN A 1 512 ? -18.300 0.002 29.659 1.00 56.59 512 GLN A N 1
ATOM 4086 C CA . GLN A 1 512 ? -17.247 -0.917 30.059 1.00 56.59 512 GLN A CA 1
ATOM 4087 C C . GLN A 1 512 ? -16.080 -1.148 29.048 1.00 56.59 512 GLN A C 1
ATOM 4089 O O . GLN A 1 512 ? -15.009 -1.480 29.520 1.00 56.59 512 GLN A O 1
ATOM 4094 N N . TYR A 1 513 ? -16.135 -0.770 27.759 1.00 56.19 513 TYR A N 1
ATOM 4095 C CA . TYR A 1 513 ? -14.955 -0.181 27.070 1.00 56.19 513 TYR A CA 1
ATOM 4096 C C . TYR A 1 513 ? -14.698 1.194 27.665 1.00 56.19 513 TYR A C 1
ATOM 4098 O O . TYR A 1 513 ? -13.536 1.524 27.887 1.00 56.19 513 TYR A O 1
ATOM 4106 N N . TYR A 1 514 ? -15.752 1.915 28.103 1.00 48.66 514 TYR A N 1
ATOM 4107 C CA . TYR A 1 514 ? -15.525 2.979 29.074 1.00 48.66 514 TYR A CA 1
ATOM 4108 C C . TYR A 1 514 ? -14.684 2.444 30.255 1.00 48.66 514 TYR A C 1
ATOM 4110 O O . TYR A 1 514 ? -13.748 3.118 30.650 1.00 48.66 514 TYR A O 1
ATOM 4118 N N . ASN A 1 515 ? -14.902 1.222 30.770 1.00 45.84 515 ASN A N 1
ATOM 4119 C CA . ASN A 1 515 ? -14.175 0.649 31.923 1.00 45.84 515 ASN A CA 1
ATOM 4120 C C . ASN A 1 515 ? -12.775 0.091 31.664 1.00 45.84 515 ASN A C 1
ATOM 4122 O O . ASN A 1 515 ? -11.966 0.228 32.587 1.00 45.84 515 ASN A O 1
ATOM 4126 N N . ILE A 1 516 ? -12.444 -0.433 30.475 1.00 43.75 516 ILE A N 1
ATOM 4127 C CA . ILE A 1 516 ? -11.044 -0.796 30.169 1.00 43.75 516 ILE A CA 1
ATOM 4128 C C . ILE A 1 516 ? -10.153 0.442 30.346 1.00 43.75 516 ILE A C 1
ATOM 4130 O O . ILE A 1 516 ? -8.977 0.333 30.681 1.00 43.75 516 ILE A O 1
ATOM 4134 N N . SER A 1 517 ? -10.715 1.646 30.184 1.00 42.22 517 SER A N 1
ATOM 4135 C CA . SER A 1 517 ? -9.914 2.835 29.928 1.00 42.22 517 SER A CA 1
ATOM 4136 C C . SER A 1 517 ? -10.437 4.192 30.477 1.00 42.22 517 SER A C 1
ATOM 4138 O O . SER A 1 517 ? -10.180 5.209 29.842 1.00 42.22 517 SER A O 1
ATOM 4140 N N . SER A 1 518 ? -11.099 4.379 31.644 1.00 46.12 518 SER A N 1
ATOM 4141 C CA . SER A 1 518 ? -11.654 3.472 32.687 1.00 46.12 518 SER A CA 1
ATOM 4142 C C . SER A 1 518 ? -12.670 4.204 33.627 1.00 46.12 518 SER A C 1
ATOM 4144 O O . SER A 1 518 ? -12.273 5.196 34.254 1.00 46.12 518 SER A O 1
ATOM 4146 N N . PRO A 1 519 ? -13.925 3.730 33.867 1.00 43.59 519 PRO A N 1
ATOM 4147 C CA . PRO A 1 519 ? -14.576 3.851 35.203 1.00 43.59 519 PRO A CA 1
ATOM 4148 C C . PRO A 1 519 ? -14.591 2.644 36.170 1.00 43.59 519 PRO A C 1
ATOM 4150 O O . PRO A 1 519 ? -14.612 2.879 37.377 1.00 43.59 519 PRO A O 1
ATOM 4153 N N . SER A 1 520 ? -14.654 1.407 35.674 1.00 43.47 520 SER A N 1
ATOM 4154 C CA . SER A 1 520 ? -14.708 0.051 36.300 1.00 43.47 520 SER A CA 1
ATOM 4155 C C . SER A 1 520 ? -15.543 -0.249 37.570 1.00 43.47 520 SER A C 1
ATOM 4157 O O . SER A 1 520 ? -15.738 -1.417 37.897 1.00 43.47 520 SER A O 1
ATOM 4159 N N . TYR A 1 521 ? -16.061 0.733 38.314 1.00 47.66 521 TYR A N 1
ATOM 4160 C CA . TYR A 1 521 ? -16.154 0.580 39.782 1.00 47.66 521 TYR A CA 1
ATOM 4161 C C . TYR A 1 521 ? -17.425 1.123 40.472 1.00 47.66 521 TYR A C 1
ATOM 4163 O O . TYR A 1 521 ? -17.688 0.762 41.620 1.00 47.66 521 TYR A O 1
ATOM 4171 N N . ALA A 1 522 ? -18.210 1.994 39.830 1.00 48.28 522 ALA A N 1
ATOM 4172 C CA . ALA A 1 522 ? -19.090 2.927 40.551 1.00 48.28 522 ALA A CA 1
ATOM 4173 C C . ALA A 1 522 ? -20.404 2.352 41.137 1.00 48.28 522 ALA A C 1
ATOM 4175 O O . ALA A 1 522 ? -20.696 2.596 42.305 1.00 48.28 522 ALA A O 1
ATOM 4176 N N . GLU A 1 523 ? -21.224 1.629 40.366 1.00 44.78 523 GLU A N 1
ATOM 4177 C CA . GLU A 1 523 ? -22.649 1.422 40.717 1.00 44.78 523 GLU A CA 1
ATOM 4178 C C . GLU A 1 523 ? -22.920 0.347 41.782 1.00 44.78 523 GLU A C 1
ATOM 4180 O O . GLU A 1 523 ? -23.749 0.517 42.687 1.00 44.78 523 GLU A O 1
ATOM 4185 N N . THR A 1 524 ? -22.219 -0.788 41.707 1.00 55.22 524 THR A N 1
ATOM 4186 C CA . THR A 1 524 ? -22.348 -1.845 42.723 1.00 55.22 524 THR A CA 1
ATOM 4187 C C . THR A 1 524 ? -21.622 -1.511 44.016 1.00 55.22 524 THR A C 1
ATOM 4189 O O . THR A 1 524 ? -21.825 -2.219 45.003 1.00 55.22 524 THR A O 1
ATOM 4192 N N . LYS A 1 525 ? -20.862 -0.405 44.047 1.00 72.12 525 LYS A N 1
ATOM 4193 C CA . LYS A 1 525 ? -20.103 0.046 45.207 1.00 72.12 525 LYS A CA 1
ATOM 4194 C C . LYS A 1 525 ? -21.015 0.198 46.421 1.00 72.12 525 LYS A C 1
ATOM 4196 O O . LYS A 1 525 ? -21.896 1.056 46.499 1.00 72.12 525 LYS A O 1
ATOM 4201 N N . ARG A 1 526 ? -20.790 -0.648 47.414 1.00 88.69 526 ARG A N 1
ATOM 4202 C CA . ARG A 1 526 ? -21.251 -0.466 48.785 1.00 88.69 526 ARG A CA 1
ATOM 4203 C C . ARG A 1 526 ? -20.094 0.166 49.533 1.00 88.69 526 ARG A C 1
ATOM 4205 O O . ARG A 1 526 ? -19.150 -0.514 49.923 1.00 88.69 526 ARG A O 1
ATOM 4212 N N . SER A 1 527 ? -20.134 1.493 49.602 1.00 83.75 527 SER A N 1
ATOM 4213 C CA . SER A 1 527 ? -19.200 2.312 50.374 1.00 83.75 527 SER A CA 1
ATOM 4214 C C . SER A 1 527 ? -19.325 2.021 51.873 1.00 83.75 527 SER A C 1
ATOM 4216 O O . SER A 1 527 ? -20.312 1.436 52.330 1.00 83.75 527 SER A O 1
ATOM 4218 N N . GLY A 1 528 ? -18.330 2.456 52.643 1.00 84.94 528 GLY A N 1
ATOM 4219 C CA . GLY A 1 528 ? -18.362 2.366 54.098 1.00 84.94 528 GLY A CA 1
ATOM 4220 C C . GLY A 1 528 ? -19.612 3.004 54.724 1.00 84.94 528 GLY A C 1
ATOM 4221 O O . GLY A 1 528 ? -20.085 4.044 54.275 1.00 84.94 528 GLY A O 1
ATOM 4222 N N . GLY A 1 529 ? -20.156 2.347 55.750 1.00 84.88 529 GLY A N 1
ATOM 4223 C CA . GLY A 1 529 ? -21.460 2.631 56.359 1.00 84.88 529 GLY A CA 1
ATOM 4224 C C . GLY A 1 529 ? -22.601 1.729 55.859 1.00 84.88 529 GLY A C 1
ATOM 4225 O O . GLY A 1 529 ? -23.675 1.718 56.464 1.00 84.88 529 GLY A O 1
ATOM 4226 N N . PHE A 1 530 ? -22.403 0.946 54.790 1.00 90.81 530 PHE A N 1
ATOM 4227 C CA . PHE A 1 530 ? -23.452 0.073 54.256 1.00 90.81 530 PHE A CA 1
ATOM 4228 C C . PHE A 1 530 ? -23.679 -1.185 55.115 1.00 90.81 530 PHE A C 1
ATOM 4230 O O . PHE A 1 530 ? -22.762 -1.976 55.340 1.00 90.81 530 PHE A O 1
ATOM 4237 N N . ASN A 1 531 ? -24.932 -1.401 55.523 1.00 92.50 531 ASN A N 1
ATOM 4238 C CA . ASN A 1 531 ? -25.370 -2.500 56.384 1.00 92.50 531 ASN A CA 1
ATOM 4239 C C . ASN A 1 531 ? -26.132 -3.584 55.606 1.00 92.50 531 ASN A C 1
ATOM 4241 O O . ASN A 1 531 ? -26.995 -3.275 54.786 1.00 92.50 531 ASN A O 1
ATOM 4245 N N . PHE A 1 532 ? -25.855 -4.852 55.909 1.00 94.12 532 PHE A N 1
ATOM 4246 C CA . PHE A 1 532 ? -26.495 -6.016 55.293 1.00 94.12 532 PHE A CA 1
ATOM 4247 C C . PHE A 1 532 ? -27.648 -6.540 56.162 1.00 94.12 532 PHE A C 1
ATOM 4249 O O . PHE A 1 532 ? -27.477 -6.798 57.354 1.00 94.12 532 PHE A O 1
ATOM 4256 N N . THR A 1 533 ? -28.814 -6.784 55.564 1.00 93.81 533 THR A N 1
ATOM 4257 C CA . THR A 1 533 ? -29.939 -7.479 56.216 1.00 93.81 533 THR A CA 1
ATOM 4258 C C . THR A 1 533 ? -29.895 -8.985 55.928 1.00 93.81 533 THR A C 1
ATOM 4260 O O . THR A 1 533 ? -29.569 -9.404 54.816 1.00 93.81 533 THR A O 1
ATOM 4263 N N . LYS A 1 534 ? -30.246 -9.839 56.902 1.00 93.31 534 LYS A N 1
ATOM 4264 C CA . LYS A 1 534 ? -30.316 -11.295 56.670 1.00 93.31 534 LYS A CA 1
ATOM 4265 C C . LYS A 1 534 ? -31.354 -11.633 55.590 1.00 93.31 534 LYS A C 1
ATOM 4267 O O . LYS A 1 534 ? -32.476 -11.141 55.620 1.00 93.31 534 LYS A O 1
ATOM 4272 N N . GLY A 1 535 ? -30.964 -12.470 54.631 1.00 89.81 535 GLY A N 1
ATOM 4273 C CA . GLY A 1 535 ? -31.741 -12.822 53.437 1.00 89.81 535 GLY A CA 1
ATOM 4274 C C . GLY A 1 535 ? -31.601 -11.844 52.261 1.00 89.81 535 GLY A C 1
ATOM 4275 O O . GLY A 1 535 ? -31.944 -12.208 51.136 1.00 89.81 535 GLY A O 1
ATOM 4276 N N . GLN A 1 536 ? -31.056 -10.641 52.475 1.00 93.19 536 GLN A N 1
ATOM 4277 C CA . GLN A 1 536 ? -30.859 -9.645 51.420 1.00 93.19 536 GLN A CA 1
ATOM 4278 C C . GLN A 1 536 ? -29.780 -10.102 50.433 1.00 93.19 536 GLN A C 1
ATOM 4280 O O . GLN A 1 536 ? -28.657 -10.423 50.823 1.00 93.19 536 GLN A O 1
ATOM 4285 N N . LYS A 1 537 ? -30.118 -10.101 49.142 1.00 94.12 537 LYS A N 1
ATOM 4286 C CA . LYS A 1 537 ? -29.203 -10.437 48.047 1.00 94.12 537 LYS A CA 1
ATOM 4287 C C . LYS A 1 537 ? -28.697 -9.160 47.377 1.00 94.12 537 LYS A C 1
ATOM 4289 O O . LYS A 1 537 ? -29.496 -8.388 46.853 1.00 94.12 537 LYS A O 1
ATOM 4294 N N . ILE A 1 538 ? -27.383 -8.965 47.354 1.00 90.81 538 ILE A N 1
ATOM 4295 C CA . ILE A 1 538 ? -26.714 -7.936 46.552 1.00 90.81 538 ILE A CA 1
ATOM 4296 C C . ILE A 1 538 ? -26.180 -8.622 45.302 1.00 90.81 538 ILE A C 1
ATOM 4298 O O . ILE A 1 538 ? -25.266 -9.439 45.384 1.00 90.81 538 ILE A O 1
ATOM 4302 N N . TYR A 1 539 ? -26.787 -8.329 44.160 1.00 82.19 539 TYR A N 1
ATOM 4303 C CA . TYR A 1 539 ? -26.439 -8.952 42.889 1.00 82.19 539 TYR A CA 1
ATOM 4304 C C . TYR A 1 539 ? -25.313 -8.203 42.159 1.00 82.19 539 TYR A C 1
ATOM 4306 O O . TYR A 1 539 ? -25.142 -6.997 42.348 1.00 82.19 539 TYR A O 1
ATOM 4314 N N . SER A 1 540 ? -24.604 -8.908 41.277 1.00 72.19 540 SER A N 1
ATOM 4315 C CA . SER A 1 540 ? -23.785 -8.320 40.209 1.00 72.19 540 SER A CA 1
ATOM 4316 C C . SER A 1 540 ? -24.648 -7.522 39.204 1.00 72.19 540 SER A C 1
ATOM 4318 O O . SER A 1 540 ? -25.885 -7.661 39.203 1.00 72.19 540 SER A O 1
ATOM 4320 N N . PRO A 1 541 ? -24.061 -6.673 38.335 1.00 70.50 541 PRO A N 1
ATOM 4321 C CA . PRO A 1 541 ? -24.804 -6.007 37.261 1.00 70.50 541 PRO A CA 1
ATOM 4322 C C . PRO A 1 541 ? -25.589 -6.992 36.375 1.00 70.50 541 PRO A C 1
ATOM 4324 O O . PRO A 1 541 ? -26.810 -6.864 36.283 1.00 70.50 541 PRO A O 1
ATOM 4327 N N . ASN A 1 542 ? -24.966 -8.075 35.904 1.00 60.25 542 ASN A N 1
ATOM 4328 C CA . ASN 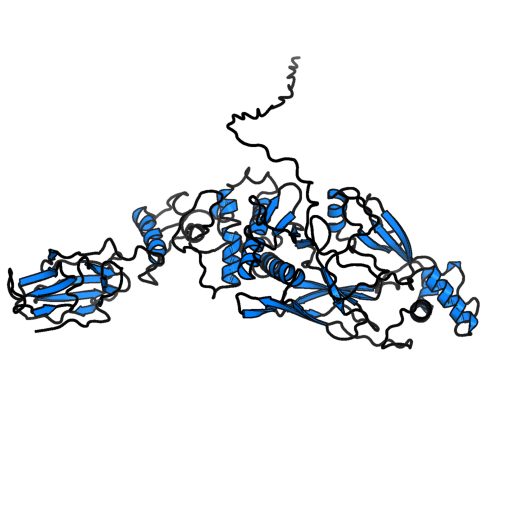A 1 542 ? -25.599 -9.136 35.104 1.00 60.25 542 ASN A CA 1
ATOM 4329 C C . ASN A 1 542 ? -26.553 -10.064 35.880 1.00 60.25 542 ASN A C 1
ATOM 4331 O O . ASN A 1 542 ? -27.088 -11.014 35.312 1.00 60.25 542 ASN A O 1
ATOM 4335 N N . LYS A 1 543 ? -26.734 -9.846 37.191 1.00 74.81 543 LYS A N 1
ATOM 4336 C CA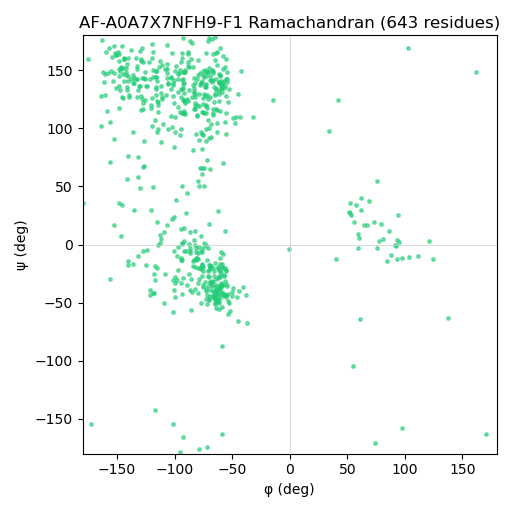 . LYS A 1 543 ? -27.599 -10.616 38.108 1.00 74.81 543 LYS A CA 1
ATOM 4337 C C . LYS A 1 543 ? -27.296 -12.120 38.249 1.00 74.81 543 LYS A C 1
ATOM 4339 O O . LYS A 1 543 ? -27.916 -12.766 39.094 1.00 74.81 543 LYS A O 1
ATOM 4344 N N . ARG A 1 544 ? -26.324 -12.676 37.518 1.00 79.31 544 ARG A N 1
ATOM 4345 C CA . ARG A 1 544 ? -25.906 -14.090 37.597 1.00 79.31 544 ARG A CA 1
ATOM 4346 C C . ARG A 1 544 ? -25.279 -14.448 38.947 1.00 79.31 544 ARG A C 1
ATOM 4348 O O . ARG A 1 544 ? -25.326 -15.604 39.368 1.00 79.31 544 ARG A O 1
ATOM 4355 N N . PHE A 1 545 ? -24.686 -13.472 39.626 1.00 84.44 545 PHE A N 1
ATOM 4356 C CA . PHE A 1 545 ? -24.057 -13.671 40.923 1.00 84.44 545 PHE A CA 1
ATOM 4357 C C . PHE A 1 545 ? -24.735 -12.821 41.989 1.00 84.44 545 PHE A C 1
ATOM 4359 O O . PHE A 1 545 ? -25.135 -11.688 41.724 1.00 84.44 545 PHE A O 1
ATOM 4366 N N . PHE A 1 546 ? -24.836 -13.336 43.215 1.00 92.88 546 PHE A N 1
ATOM 4367 C CA . PHE A 1 546 ? -25.231 -12.514 44.359 1.00 92.88 546 PHE A CA 1
ATOM 4368 C C . PHE A 1 546 ? -24.524 -12.876 45.657 1.00 92.88 546 PHE A C 1
ATOM 4370 O O . PHE A 1 546 ? -24.349 -14.047 45.996 1.00 92.88 546 PHE A O 1
ATOM 4377 N N . LEU A 1 547 ? -24.181 -11.836 46.409 1.00 96.12 547 LEU A N 1
ATOM 4378 C CA . LEU A 1 547 ? -23.737 -11.898 47.789 1.00 96.12 547 LEU A CA 1
ATOM 4379 C C . LEU A 1 547 ? -24.962 -11.823 48.709 1.00 96.12 547 LEU A C 1
ATOM 4381 O O . LEU A 1 547 ? -25.743 -10.877 48.627 1.00 96.12 547 LEU A O 1
ATOM 4385 N N . VAL A 1 548 ? -25.145 -12.812 49.581 1.00 95.75 548 VAL A N 1
ATOM 4386 C CA . VAL A 1 548 ? -26.222 -12.843 50.583 1.00 95.75 548 VAL A CA 1
ATOM 4387 C C . VAL A 1 548 ? -25.665 -13.174 51.956 1.00 95.75 548 VAL A C 1
ATOM 4389 O O . VAL A 1 548 ? -24.866 -14.097 52.100 1.00 95.75 548 VAL A O 1
ATOM 4392 N N . TRP A 1 549 ? -26.123 -12.460 52.980 1.00 97.00 549 TRP A N 1
ATOM 4393 C CA . TRP A 1 549 ? -25.929 -12.867 54.367 1.00 97.00 549 TRP A CA 1
ATOM 4394 C C . TRP A 1 549 ? -27.146 -13.690 54.803 1.00 97.00 549 TRP A C 1
ATOM 4396 O O . TRP A 1 549 ? -28.273 -13.199 54.796 1.00 97.00 549 TRP A O 1
ATOM 4406 N N . LYS A 1 550 ? -26.951 -14.980 55.072 1.00 95.06 550 LYS A N 1
ATOM 4407 C CA . LYS A 1 550 ? -28.025 -15.964 55.273 1.00 95.06 550 LYS A CA 1
ATOM 4408 C C . LYS A 1 550 ? -28.481 -16.022 56.742 1.00 95.06 550 LYS A C 1
ATOM 4410 O O . LYS A 1 550 ? -27.837 -15.488 57.647 1.00 95.06 550 LYS A O 1
ATOM 4415 N N . SER A 1 551 ? -29.634 -16.652 56.983 1.00 92.50 551 SER A N 1
ATOM 4416 C CA . SER A 1 551 ? -30.224 -16.819 58.323 1.00 92.50 551 SER A CA 1
ATOM 4417 C C . SER A 1 551 ? -29.266 -17.519 59.295 1.00 92.50 551 SER A C 1
ATOM 4419 O O . SER A 1 551 ? -29.062 -17.029 60.409 1.00 92.50 551 SER A O 1
ATOM 4421 N N . ASP A 1 552 ? -28.605 -18.575 58.809 1.00 93.00 552 ASP A N 1
ATOM 4422 C CA . ASP A 1 552 ? -27.543 -19.358 59.460 1.00 93.00 552 ASP A CA 1
ATOM 4423 C C . ASP A 1 552 ? -26.286 -18.556 59.857 1.00 93.00 552 ASP A C 1
ATOM 4425 O O . ASP A 1 552 ? -25.391 -19.107 60.494 1.00 93.00 552 ASP A O 1
ATOM 4429 N N . GLY A 1 553 ? -26.204 -17.277 59.479 1.00 92.25 553 GLY A N 1
ATOM 4430 C CA . GLY A 1 553 ? -25.095 -16.383 59.792 1.00 92.25 553 GLY A CA 1
ATOM 4431 C C . GLY A 1 553 ? -23.974 -16.335 58.760 1.00 92.25 553 GLY A C 1
ATOM 4432 O O . GLY A 1 553 ? -23.012 -15.580 58.937 1.00 92.25 553 GLY A O 1
ATOM 4433 N N . ASN A 1 554 ? -24.085 -17.095 57.672 1.00 96.62 554 ASN A N 1
ATOM 4434 C CA . ASN A 1 554 ? -23.047 -17.192 56.657 1.00 96.62 554 ASN A CA 1
ATOM 4435 C C . ASN A 1 554 ? -23.193 -16.102 55.584 1.00 96.62 554 ASN A C 1
ATOM 4437 O O . ASN A 1 554 ? -24.282 -15.903 55.045 1.00 96.62 554 ASN A O 1
ATOM 4441 N N . LEU A 1 555 ? -22.106 -15.413 55.232 1.00 97.38 555 LEU A N 1
ATOM 4442 C CA . LEU A 1 555 ? -22.064 -14.511 54.078 1.00 97.38 555 LEU A CA 1
ATOM 4443 C C . LEU A 1 555 ? -21.566 -15.305 52.866 1.00 97.38 555 LEU A C 1
ATOM 4445 O O . LEU A 1 555 ? -20.518 -15.940 52.934 1.00 97.38 555 LEU A O 1
ATOM 4449 N N . VAL A 1 556 ? -22.334 -15.322 51.777 1.00 97.06 556 VAL A N 1
ATOM 4450 C CA . VAL A 1 556 ? -22.153 -16.285 50.681 1.00 97.06 556 VAL A CA 1
ATOM 4451 C C . VAL A 1 556 ? -22.335 -15.626 49.319 1.00 97.06 556 VAL A C 1
ATOM 4453 O O . VAL A 1 556 ? -23.382 -15.038 49.056 1.00 97.06 556 VAL A O 1
ATOM 4456 N N . LEU A 1 557 ? -21.346 -15.789 48.440 1.00 97.00 557 LEU A N 1
ATOM 4457 C CA . LEU A 1 557 ? -21.449 -15.472 47.017 1.00 97.00 557 LEU A CA 1
ATOM 4458 C C . LEU A 1 557 ? -21.969 -16.700 46.263 1.00 97.00 557 LEU A C 1
ATOM 4460 O O . LEU A 1 557 ? -21.397 -17.786 46.363 1.00 97.00 557 LEU A O 1
ATOM 4464 N N . THR A 1 558 ? -23.052 -16.528 45.512 1.00 94.44 558 THR A N 1
ATOM 4465 C CA . THR A 1 558 ? -23.768 -17.607 44.817 1.00 94.44 558 THR A CA 1
ATOM 4466 C C . THR A 1 558 ? -23.764 -17.355 43.310 1.00 94.44 558 THR A C 1
ATOM 4468 O O . THR A 1 558 ? -24.191 -16.284 42.892 1.00 94.44 558 THR A O 1
ATOM 4471 N N . ASP A 1 559 ? -23.308 -18.327 42.515 1.00 91.38 559 ASP A N 1
ATOM 4472 C CA . ASP A 1 559 ? -23.423 -18.388 41.048 1.00 91.38 559 ASP A CA 1
ATOM 4473 C C . ASP A 1 559 ? -24.714 -19.129 40.683 1.00 91.38 559 ASP A C 1
ATOM 4475 O O . ASP A 1 559 ? -24.912 -20.284 41.084 1.00 91.38 559 ASP A O 1
ATOM 4479 N N . THR A 1 560 ? -25.601 -18.476 39.934 1.00 85.75 560 THR A N 1
ATOM 4480 C CA . THR A 1 560 ? -26.902 -19.047 39.563 1.00 85.75 560 THR A CA 1
ATOM 4481 C C . THR A 1 560 ? -26.873 -19.887 38.285 1.00 85.75 560 THR A C 1
ATOM 4483 O O . THR A 1 560 ? -27.917 -20.410 37.901 1.00 85.75 560 THR A O 1
ATOM 4486 N N . LYS A 1 561 ? -25.712 -20.048 37.622 1.00 81.75 561 LYS A N 1
ATOM 4487 C CA . LYS A 1 561 ? -25.589 -20.761 36.330 1.00 81.75 561 LYS A CA 1
ATOM 4488 C C . LYS A 1 561 ? -25.897 -22.269 36.391 1.00 81.75 561 LYS A C 1
ATOM 4490 O O . LYS A 1 561 ? -26.226 -22.851 35.363 1.00 81.75 561 LYS A O 1
ATOM 4495 N N . SER A 1 562 ? -25.788 -22.913 37.554 1.00 69.69 562 SER A N 1
ATOM 4496 C CA . SER A 1 562 ? -26.089 -24.344 37.741 1.00 69.69 562 SER A CA 1
ATOM 4497 C C . SER A 1 562 ? -27.394 -24.567 38.507 1.00 69.69 562 SER A C 1
ATOM 4499 O O . SER A 1 562 ? -27.777 -23.734 39.324 1.00 69.69 562 SER A O 1
ATOM 4501 N N . SER A 1 563 ? -28.036 -25.724 38.321 1.00 73.75 563 SER A N 1
ATOM 4502 C CA . SER A 1 563 ? -29.089 -26.212 39.222 1.00 73.75 563 SER A CA 1
ATOM 4503 C C . SER A 1 563 ? -28.607 -27.489 39.930 1.00 73.75 563 SER A C 1
ATOM 4505 O O . SER A 1 563 ? -28.275 -28.448 39.232 1.00 73.75 563 SER A O 1
ATOM 4507 N N . PRO A 1 564 ? -28.528 -27.528 41.276 1.00 83.94 564 PRO A N 1
ATOM 4508 C CA . PRO A 1 564 ? -28.751 -26.416 42.205 1.00 83.94 564 PRO A CA 1
ATOM 4509 C C . PRO A 1 564 ? -27.713 -25.286 42.053 1.00 83.94 564 PRO A C 1
ATOM 4511 O O . PRO A 1 564 ? -26.607 -25.493 41.544 1.00 83.94 564 PRO A O 1
ATOM 4514 N N . TRP A 1 565 ? -28.071 -24.081 42.513 1.00 90.50 565 TRP A N 1
ATOM 4515 C CA . TRP A 1 565 ? -27.172 -22.920 42.510 1.00 90.50 565 TRP A CA 1
ATOM 4516 C C . TRP A 1 565 ? -25.909 -23.185 43.336 1.00 90.50 565 TRP A C 1
ATOM 4518 O O . TRP A 1 565 ? -25.966 -23.735 44.440 1.00 90.50 565 TRP A O 1
ATOM 4528 N N . ARG A 1 566 ? -24.759 -22.748 42.819 1.00 92.19 566 ARG A N 1
ATOM 4529 C CA . ARG A 1 566 ? -23.444 -23.039 43.394 1.00 92.19 566 ARG A CA 1
ATOM 4530 C C . ARG A 1 566 ? -22.975 -21.881 44.268 1.00 92.19 566 ARG A C 1
ATOM 4532 O O . ARG A 1 566 ? -22.731 -20.784 43.775 1.00 92.19 566 ARG A O 1
ATOM 4539 N N . ASN A 1 567 ? -22.773 -22.126 45.562 1.00 93.19 567 ASN A N 1
ATOM 4540 C CA . ASN A 1 567 ? -22.022 -21.193 46.407 1.00 93.19 567 ASN A CA 1
ATOM 4541 C C . ASN A 1 567 ? -20.557 -21.190 45.913 1.00 93.19 567 ASN A C 1
ATOM 4543 O O . ASN A 1 567 ? -19.892 -22.219 46.013 1.00 93.19 567 ASN A O 1
ATOM 4547 N N . VAL A 1 568 ? -20.068 -20.078 45.358 1.00 89.44 568 VAL A N 1
ATOM 4548 C CA . VAL A 1 568 ? -18.701 -19.960 44.801 1.00 89.44 568 VAL A CA 1
ATOM 4549 C C . VAL A 1 568 ? -17.703 -19.333 45.777 1.00 89.44 568 VAL A C 1
ATOM 4551 O O . VAL A 1 568 ? -16.510 -19.591 45.670 1.00 89.44 568 VAL A O 1
ATOM 4554 N N . TRP A 1 569 ? -18.175 -18.581 46.775 1.00 95.81 569 TRP A N 1
ATOM 4555 C CA . TRP A 1 569 ? -17.372 -18.167 47.931 1.00 95.81 569 TRP A CA 1
ATOM 4556 C C . TRP A 1 569 ? -18.243 -18.034 49.189 1.00 95.81 569 TRP A C 1
ATOM 4558 O O . TRP A 1 569 ? -19.461 -17.871 49.105 1.00 95.81 569 TRP A O 1
ATOM 4568 N N . THR A 1 570 ? -17.625 -18.119 50.369 1.00 95.44 570 THR A N 1
ATOM 4569 C CA . THR A 1 570 ? -18.304 -18.025 51.667 1.00 95.44 570 THR A CA 1
ATOM 4570 C C . THR A 1 570 ? -17.365 -17.516 52.769 1.00 95.44 570 THR A C 1
ATOM 4572 O O . THR A 1 570 ? -16.225 -17.975 52.874 1.00 95.44 570 THR A O 1
ATOM 4575 N N . SER A 1 571 ? -17.865 -16.664 53.673 1.00 95.00 571 SER A N 1
ATOM 4576 C CA . SER A 1 571 ? -17.153 -16.242 54.894 1.00 95.00 571 SER A CA 1
ATOM 4577 C C . SER A 1 571 ? -16.835 -17.417 55.823 1.00 95.00 571 SER A C 1
ATOM 4579 O O . SER A 1 571 ? -15.869 -17.348 56.578 1.00 95.00 571 SER A O 1
ATOM 4581 N N . LYS A 1 572 ? -17.587 -18.525 55.719 1.00 94.38 572 LYS A N 1
ATOM 4582 C CA . LYS A 1 572 ? -17.499 -19.726 56.579 1.00 94.38 572 LYS A CA 1
ATOM 4583 C C . LYS A 1 572 ? -17.971 -19.436 58.012 1.00 94.38 572 LYS A C 1
ATOM 4585 O O . LYS A 1 572 ? -17.425 -19.967 58.972 1.00 94.38 572 LYS A O 1
ATOM 4590 N N . THR A 1 573 ? -19.005 -18.601 58.149 1.00 95.31 573 THR A N 1
ATOM 4591 C CA . THR A 1 573 ? -19.618 -18.213 59.435 1.00 95.31 573 THR A CA 1
ATOM 4592 C C . THR A 1 573 ? -20.993 -18.852 59.681 1.00 95.31 573 THR A C 1
ATOM 4594 O O . THR A 1 573 ? -21.736 -18.398 60.547 1.00 95.31 573 THR A O 1
ATOM 4597 N N . SER A 1 574 ? -21.338 -19.909 58.936 1.00 93.44 574 SER A N 1
ATOM 4598 C CA . SER A 1 574 ? -22.561 -20.702 59.149 1.00 93.44 574 SER A CA 1
ATOM 4599 C C . SER A 1 574 ? -22.598 -21.329 60.548 1.00 93.44 574 SER A C 1
ATOM 4601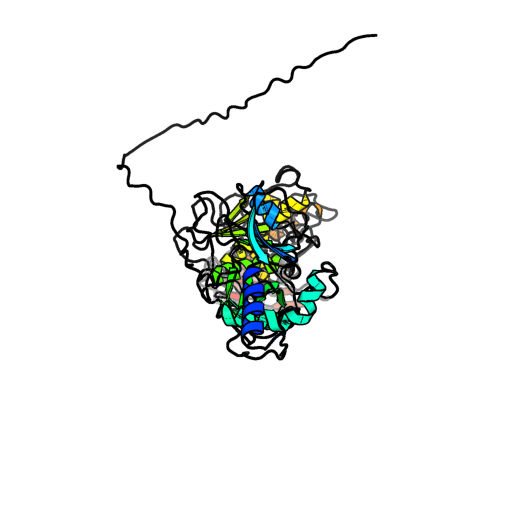 O O . SER A 1 574 ? -21.568 -21.761 61.066 1.00 93.44 574 SER A O 1
ATOM 4603 N N . GLY A 1 575 ? -23.777 -21.356 61.170 1.00 88.31 575 GLY A N 1
ATOM 4604 C CA . GLY A 1 575 ? -24.000 -21.901 62.513 1.00 88.31 575 GLY A CA 1
ATOM 4605 C C . GLY A 1 575 ? -23.516 -21.005 63.659 1.00 88.31 575 GLY A C 1
ATOM 4606 O O . GLY A 1 575 ? -23.726 -21.342 64.822 1.00 88.31 575 GLY A O 1
ATOM 4607 N N . ARG A 1 576 ? -22.889 -19.856 63.367 1.00 88.12 576 ARG A N 1
ATOM 4608 C CA . ARG A 1 576 ? -22.404 -18.912 64.382 1.00 88.12 576 ARG A CA 1
ATOM 4609 C C . ARG A 1 576 ? -23.433 -17.824 64.678 1.00 88.12 576 ARG A C 1
ATOM 4611 O O . ARG A 1 576 ? -24.056 -17.269 63.768 1.00 88.12 576 ARG A O 1
ATOM 4618 N N . VAL A 1 577 ? -23.543 -17.450 65.956 1.00 88.38 577 VAL A N 1
ATOM 4619 C CA . VAL A 1 577 ? -24.321 -16.277 66.379 1.00 88.38 577 VAL A CA 1
ATOM 4620 C C . VAL A 1 577 ? -23.733 -15.037 65.710 1.00 88.38 577 VAL A C 1
ATOM 4622 O O . VAL A 1 577 ? -22.585 -14.666 65.936 1.00 88.38 577 VAL A O 1
ATOM 4625 N N . THR A 1 578 ? -24.531 -14.432 64.840 1.00 91.31 578 THR A N 1
ATOM 4626 C CA . THR A 1 578 ? -24.169 -13.279 64.016 1.00 91.31 578 THR A CA 1
ATOM 4627 C C . THR A 1 578 ? -25.410 -12.410 63.867 1.00 91.31 578 THR A C 1
ATOM 4629 O O . THR A 1 578 ? -26.478 -12.903 63.480 1.00 91.31 578 THR A O 1
ATOM 4632 N N . THR A 1 579 ? -25.290 -11.126 64.192 1.00 89.44 579 THR A N 1
ATOM 4633 C CA . THR A 1 579 ? -26.438 -10.204 64.255 1.00 89.44 579 THR A CA 1
ATOM 4634 C C . THR A 1 579 ? -26.193 -8.885 63.526 1.00 89.44 579 THR A C 1
ATOM 4636 O O . THR A 1 579 ? -27.148 -8.164 63.251 1.00 89.44 579 THR A O 1
ATOM 4639 N N . HIS A 1 580 ? -24.955 -8.618 63.104 1.00 91.94 580 HIS A N 1
ATOM 4640 C CA . HIS A 1 580 ? -24.600 -7.440 62.321 1.00 91.94 580 HIS A CA 1
ATOM 4641 C C . HIS A 1 580 ? -23.570 -7.791 61.237 1.00 91.94 580 HIS A C 1
ATOM 4643 O O . HIS A 1 580 ? -22.656 -8.583 61.474 1.00 91.94 580 HIS A O 1
ATOM 4649 N N . CYS A 1 581 ? -23.714 -7.209 60.047 1.00 94.88 581 CYS A N 1
ATOM 4650 C CA . CYS A 1 581 ? -22.758 -7.321 58.948 1.00 94.88 581 CYS A CA 1
ATOM 4651 C C . CYS A 1 581 ? -22.724 -5.989 58.190 1.00 94.88 581 CYS A C 1
ATOM 4653 O O . CYS A 1 581 ? -23.771 -5.469 57.799 1.00 94.88 581 CYS A O 1
ATOM 4655 N N . ILE A 1 582 ? -21.529 -5.422 58.033 1.00 93.88 582 ILE A N 1
ATOM 4656 C CA . ILE A 1 582 ? -21.334 -4.026 57.633 1.00 93.88 582 ILE A CA 1
ATOM 4657 C C . ILE A 1 582 ? -20.046 -3.866 56.819 1.00 93.88 582 ILE A C 1
ATOM 4659 O O . ILE A 1 582 ? -19.000 -4.409 57.179 1.00 93.88 582 ILE A O 1
ATOM 4663 N N . MET A 1 583 ? -20.115 -3.095 55.732 1.00 95.44 583 MET A N 1
ATOM 4664 C CA . MET A 1 583 ? -18.933 -2.504 55.101 1.00 95.44 583 MET A CA 1
ATOM 4665 C C . MET A 1 583 ? -18.604 -1.219 55.861 1.00 95.44 583 MET A C 1
ATOM 4667 O O . MET A 1 583 ? -19.423 -0.303 55.897 1.00 95.44 583 MET A O 1
ATOM 4671 N N . GLN A 1 584 ? -17.449 -1.147 56.511 1.00 93.62 584 GLN A N 1
ATOM 4672 C CA . GLN A 1 584 ? -17.104 -0.078 57.447 1.00 93.62 584 GLN A CA 1
ATOM 4673 C C . GLN A 1 584 ? -16.452 1.136 56.747 1.00 93.62 584 GLN A C 1
ATOM 4675 O O . GLN A 1 584 ? -15.843 0.981 55.685 1.00 93.62 584 GLN A O 1
ATOM 4680 N N . PRO A 1 585 ? -16.567 2.359 57.313 1.00 91.38 585 PRO A N 1
ATOM 4681 C CA . PRO A 1 585 ? -15.932 3.578 56.783 1.00 91.38 585 PRO A CA 1
ATOM 4682 C C . PRO A 1 585 ? -14.408 3.512 56.593 1.00 91.38 585 PRO A C 1
ATOM 4684 O O . PRO A 1 585 ? -13.863 4.253 55.780 1.00 91.38 585 PRO A O 1
ATOM 4687 N N . ASP A 1 586 ? -13.720 2.622 57.309 1.00 88.44 586 ASP A N 1
ATOM 4688 C CA . ASP A 1 586 ? -12.272 2.404 57.211 1.00 88.44 586 ASP A CA 1
ATOM 4689 C C . ASP A 1 586 ? -11.854 1.502 56.030 1.00 88.44 586 ASP A C 1
ATOM 4691 O O . ASP A 1 586 ? -10.658 1.283 55.832 1.00 88.44 586 ASP A O 1
ATOM 4695 N N . GLY A 1 587 ? -12.817 0.968 55.270 1.00 90.19 587 GLY A N 1
ATOM 4696 C CA . GLY A 1 587 ? -12.601 0.058 54.145 1.00 90.19 587 GLY A CA 1
ATOM 4697 C C . GLY A 1 587 ? -12.697 -1.437 54.471 1.00 90.19 587 GLY A C 1
ATOM 4698 O O . GLY A 1 587 ? -12.498 -2.256 53.570 1.00 90.19 587 GLY A O 1
ATOM 4699 N N . ASN A 1 588 ? -13.005 -1.823 55.711 1.00 94.75 588 ASN A N 1
ATOM 4700 C CA . ASN A 1 588 ? -13.101 -3.221 56.139 1.00 94.75 588 ASN A CA 1
ATOM 4701 C C . ASN A 1 588 ? -14.542 -3.760 56.034 1.00 94.75 588 ASN A C 1
ATOM 4703 O O . ASN A 1 588 ? -15.480 -3.117 56.497 1.00 94.75 588 ASN A O 1
ATOM 4707 N N . LEU A 1 589 ? -14.753 -4.955 55.477 1.00 96.31 589 LEU A N 1
ATOM 4708 C CA . LEU A 1 589 ? -16.048 -5.646 55.561 1.00 96.31 589 LEU A CA 1
ATOM 4709 C C . LEU A 1 589 ? -16.015 -6.605 56.750 1.00 96.31 589 LEU A C 1
ATOM 4711 O O . LEU A 1 589 ? -15.108 -7.433 56.835 1.00 96.31 589 LEU A O 1
ATOM 4715 N N . VAL A 1 590 ? -16.996 -6.514 57.654 1.00 95.56 590 VAL A N 1
ATOM 4716 C CA . VAL A 1 590 ? -16.991 -7.256 58.928 1.00 95.56 590 VAL A CA 1
ATOM 4717 C C . VAL A 1 590 ? -18.359 -7.866 59.248 1.00 95.56 590 VAL A C 1
ATOM 4719 O O . VAL A 1 590 ? -19.408 -7.294 58.943 1.00 95.56 590 VAL A O 1
ATOM 4722 N N . ILE A 1 591 ? -18.346 -9.039 59.887 1.00 96.19 591 ILE A N 1
ATOM 4723 C CA . ILE A 1 591 ? -19.508 -9.707 60.495 1.00 96.19 591 ILE A CA 1
ATOM 4724 C C . ILE A 1 591 ? -19.278 -9.783 62.008 1.00 96.19 591 ILE A C 1
ATOM 4726 O O . ILE A 1 591 ? -18.197 -10.181 62.438 1.00 96.19 591 ILE A O 1
ATOM 4730 N N . TYR A 1 592 ? -20.293 -9.463 62.810 1.00 94.00 592 TYR A N 1
ATOM 4731 C CA . TYR A 1 592 ? -20.236 -9.414 64.275 1.00 94.00 592 TYR A CA 1
ATOM 4732 C C . TYR A 1 592 ? -21.346 -10.243 64.939 1.00 94.00 592 TYR A C 1
ATOM 4734 O O . TYR A 1 592 ? -22.413 -10.478 64.358 1.00 94.00 592 TYR A O 1
ATOM 4742 N N . ASN A 1 593 ? -21.107 -10.651 66.189 1.00 88.31 593 ASN A N 1
ATOM 4743 C CA . ASN A 1 593 ? -22.055 -11.411 67.014 1.00 88.31 593 ASN A CA 1
ATOM 4744 C C . ASN A 1 593 ? -23.055 -10.547 67.816 1.00 88.31 593 ASN A C 1
ATOM 4746 O O . ASN A 1 593 ? -23.969 -11.110 68.415 1.00 88.31 593 ASN A O 1
ATOM 4750 N N . MET A 1 594 ? -22.919 -9.214 67.803 1.00 82.19 594 MET A N 1
ATOM 4751 C CA . MET A 1 594 ? -23.861 -8.271 68.423 1.00 82.19 594 MET A CA 1
ATOM 4752 C C . MET A 1 594 ? -24.035 -6.969 67.614 1.00 82.19 594 MET A C 1
ATOM 4754 O O . MET A 1 594 ? -23.198 -6.620 66.784 1.00 82.19 594 MET A O 1
ATOM 4758 N N . ASN A 1 595 ? -25.145 -6.255 67.855 1.00 68.69 595 ASN A N 1
ATOM 4759 C CA . ASN A 1 595 ? -25.650 -5.172 66.987 1.00 68.69 595 ASN A CA 1
ATOM 4760 C C . ASN A 1 595 ? -24.896 -3.835 67.050 1.00 68.69 595 ASN A C 1
ATOM 4762 O O . ASN A 1 595 ? -25.064 -3.024 66.146 1.00 68.69 595 ASN A O 1
ATOM 4766 N N . ASN A 1 596 ? -24.126 -3.575 68.107 1.00 66.44 596 ASN A N 1
ATOM 4767 C CA . ASN A 1 596 ? -23.340 -2.345 68.251 1.00 66.44 596 ASN A CA 1
ATOM 4768 C C . ASN A 1 596 ? -21.970 -2.695 68.868 1.00 66.44 596 ASN A C 1
ATOM 4770 O O . ASN A 1 596 ? -21.808 -2.592 70.086 1.00 66.44 596 ASN A O 1
ATOM 4774 N N . PRO A 1 597 ? -21.051 -3.263 68.066 1.00 66.06 597 PRO A N 1
ATOM 4775 C CA . PRO A 1 597 ? -19.928 -4.044 68.570 1.00 66.06 597 PRO A CA 1
ATOM 4776 C C . PRO A 1 597 ? -18.615 -3.257 68.656 1.00 66.06 597 PRO A C 1
ATOM 4778 O O . PRO A 1 597 ? -18.352 -2.349 67.868 1.00 66.06 597 PRO A O 1
ATOM 4781 N N . SER A 1 598 ? -17.732 -3.681 69.559 1.00 64.31 598 SER A N 1
ATOM 4782 C CA . SER A 1 598 ? -16.316 -3.300 69.544 1.00 64.31 598 SER A CA 1
ATOM 4783 C C . SER A 1 598 ? -15.489 -4.271 68.685 1.00 64.31 598 SER A C 1
ATOM 4785 O O . SER A 1 598 ? -15.929 -5.370 68.340 1.00 64.31 598 SER A O 1
ATOM 4787 N N . GLY A 1 599 ? -14.263 -3.882 68.314 1.00 61.03 599 GLY A N 1
ATOM 4788 C CA . GLY A 1 599 ? -13.415 -4.667 67.401 1.00 61.03 599 GLY A CA 1
ATOM 4789 C C . GLY A 1 599 ? -13.123 -6.106 67.856 1.00 61.03 599 GLY A C 1
ATOM 4790 O O . GLY A 1 599 ? -12.956 -6.985 67.017 1.00 61.03 599 GLY A O 1
ATOM 4791 N N . SER A 1 600 ? -13.142 -6.373 69.166 1.00 65.00 600 SER A N 1
ATOM 4792 C CA . SER A 1 600 ? -12.928 -7.701 69.763 1.00 65.00 600 SER A CA 1
ATOM 4793 C C . SER A 1 600 ? -14.113 -8.671 69.624 1.00 65.00 600 SER A C 1
ATOM 4795 O O . SER A 1 600 ? -14.040 -9.793 70.115 1.00 65.00 600 SER A O 1
ATOM 4797 N N . GLN A 1 601 ? -15.205 -8.256 68.976 1.00 76.56 601 GLN A N 1
ATOM 4798 C CA . GLN A 1 601 ? -16.448 -9.030 68.824 1.00 76.56 601 GLN A CA 1
ATOM 4799 C C . GLN A 1 601 ? -16.713 -9.451 67.363 1.00 76.56 601 GLN A C 1
ATOM 4801 O O . GLN A 1 601 ? -17.797 -9.941 67.023 1.00 76.56 601 GLN A O 1
ATOM 4806 N N . ALA A 1 602 ? -15.737 -9.232 66.475 1.00 88.88 602 ALA A N 1
ATOM 4807 C CA . ALA A 1 602 ? -15.798 -9.656 65.082 1.00 88.88 602 ALA A CA 1
ATOM 4808 C C . ALA A 1 602 ? -15.761 -11.189 64.968 1.00 88.88 602 ALA A C 1
ATOM 4810 O O . ALA A 1 602 ? -15.004 -11.865 65.653 1.00 88.88 602 ALA A O 1
ATOM 4811 N N . VAL A 1 603 ? -16.569 -11.733 64.062 1.00 92.56 603 VAL A N 1
ATOM 4812 C CA . VAL A 1 603 ? -16.662 -13.168 63.745 1.00 92.56 603 VAL A CA 1
ATOM 4813 C C . VAL A 1 603 ? -15.903 -13.489 62.449 1.00 92.56 603 VAL A C 1
ATOM 4815 O O . VAL A 1 603 ? -15.361 -14.585 62.295 1.00 92.56 603 VAL A O 1
ATOM 4818 N N . TRP A 1 604 ? -15.852 -12.528 61.522 1.00 95.31 604 TRP A N 1
ATOM 4819 C CA . TRP A 1 604 ? -15.049 -12.553 60.295 1.00 95.31 604 TRP A CA 1
ATOM 4820 C C . TRP A 1 604 ? -14.817 -11.127 59.776 1.00 95.31 604 TRP A C 1
ATOM 4822 O O . TRP A 1 604 ? -15.714 -10.291 59.906 1.00 95.31 604 TRP A O 1
ATOM 4832 N N . CYS A 1 605 ? -13.667 -10.864 59.146 1.00 94.50 605 CYS A N 1
ATOM 4833 C CA . CYS A 1 605 ? -13.427 -9.639 58.375 1.00 94.50 605 CYS A CA 1
ATOM 4834 C C . CYS A 1 605 ? -12.556 -9.867 57.128 1.00 94.50 605 CYS A C 1
ATOM 4836 O O . CYS A 1 605 ? -11.803 -10.837 57.063 1.00 94.50 605 CYS A O 1
ATOM 4838 N N . THR A 1 606 ? -12.611 -8.956 56.150 1.00 95.50 606 THR A N 1
ATOM 4839 C CA . THR A 1 606 ? -11.768 -9.005 54.932 1.00 95.50 606 THR A CA 1
ATOM 4840 C C . THR A 1 606 ? -10.319 -8.580 55.152 1.00 95.50 606 THR A C 1
ATOM 4842 O O . THR A 1 606 ? -9.474 -8.858 54.306 1.00 95.50 606 THR A O 1
ATOM 4845 N N . GLY A 1 607 ? -10.013 -7.906 56.263 1.00 92.81 607 GLY A N 1
ATOM 4846 C CA . GLY A 1 607 ? -8.662 -7.419 56.556 1.00 92.81 607 GLY A CA 1
ATOM 4847 C C . GLY A 1 607 ? -8.286 -6.130 55.817 1.00 92.81 607 GLY A C 1
ATOM 4848 O O . GLY A 1 607 ? -7.109 -5.801 55.706 1.00 92.81 607 GLY A O 1
ATOM 4849 N N . THR A 1 608 ? -9.272 -5.398 55.293 1.00 93.56 608 THR A N 1
ATOM 4850 C CA . THR A 1 608 ? -9.070 -4.229 54.416 1.00 93.56 608 THR A CA 1
ATOM 4851 C C . THR A 1 608 ? -9.206 -2.881 55.134 1.00 93.56 608 THR A C 1
ATOM 4853 O O . THR A 1 608 ? -9.441 -1.861 54.486 1.00 93.56 608 THR A O 1
ATOM 4856 N N . TRP A 1 609 ? -9.009 -2.849 56.457 1.00 88.12 609 TRP A N 1
ATOM 4857 C CA . TRP A 1 609 ? -8.961 -1.610 57.248 1.00 88.12 609 TRP A CA 1
ATOM 4858 C C . TRP A 1 609 ? -7.862 -0.648 56.766 1.00 88.12 609 TRP A C 1
ATOM 4860 O O . TRP A 1 609 ? -6.924 -1.041 56.067 1.00 88.12 609 TRP A O 1
ATOM 4870 N N . ASN A 1 610 ? -7.963 0.625 57.157 1.00 87.62 610 ASN A N 1
ATOM 4871 C CA . ASN A 1 610 ? -7.085 1.712 56.698 1.00 87.62 610 ASN A CA 1
ATOM 4872 C C . ASN A 1 610 ? -7.074 1.896 55.159 1.00 87.62 610 ASN A C 1
ATOM 4874 O O . ASN A 1 610 ? -6.061 2.249 54.554 1.00 87.62 610 ASN A O 1
ATOM 4878 N N . ASN A 1 611 ? -8.216 1.656 54.512 1.00 82.56 611 ASN A N 1
ATOM 4879 C CA . ASN A 1 611 ? -8.490 1.999 53.118 1.00 82.56 611 ASN A CA 1
ATOM 4880 C C . ASN A 1 611 ? -9.792 2.829 53.051 1.00 82.56 611 ASN A C 1
ATOM 4882 O O . ASN A 1 611 ? -10.797 2.337 52.533 1.00 82.56 611 ASN A O 1
ATOM 4886 N N . PRO A 1 612 ? -9.809 4.073 53.575 1.00 83.44 612 PRO A N 1
ATOM 4887 C CA . PRO A 1 612 ? -10.987 4.935 53.503 1.00 83.44 612 PRO A CA 1
ATOM 4888 C C . PRO A 1 612 ? -11.451 5.133 52.055 1.00 83.44 612 PRO A C 1
ATOM 4890 O O . PRO A 1 612 ? -10.669 5.026 51.103 1.00 83.44 612 PRO A O 1
ATOM 4893 N N . ASP A 1 613 ? -12.750 5.381 51.905 1.00 79.12 613 ASP A N 1
ATOM 4894 C CA . ASP A 1 613 ? -13.473 5.444 50.628 1.00 79.12 613 ASP A CA 1
ATOM 4895 C C . ASP A 1 613 ? -13.435 4.147 49.792 1.00 79.12 613 ASP A C 1
ATOM 4897 O O . ASP A 1 613 ? -13.957 4.130 48.672 1.00 79.12 613 ASP A O 1
ATOM 4901 N N . ALA A 1 614 ? -12.864 3.043 50.297 1.00 83.50 614 ALA A N 1
ATOM 4902 C CA . ALA A 1 614 ? -13.024 1.737 49.668 1.00 83.50 614 ALA A CA 1
ATOM 4903 C C . ALA A 1 614 ? -14.496 1.299 49.686 1.00 83.50 614 ALA A C 1
ATOM 4905 O O . ALA A 1 614 ? -15.299 1.710 50.528 1.00 83.50 614 ALA A O 1
ATOM 4906 N N . GLY A 1 615 ? -14.857 0.452 48.729 1.00 84.50 615 GLY A N 1
ATOM 4907 C CA . GLY A 1 615 ? -16.205 -0.087 48.634 1.00 84.50 615 GLY A CA 1
ATOM 4908 C C . GLY A 1 615 ? -16.204 -1.492 48.067 1.00 84.50 615 GLY A C 1
ATOM 4909 O O . GLY A 1 615 ? -15.336 -1.850 47.268 1.00 84.50 615 GLY A O 1
ATOM 4910 N N . LEU A 1 616 ? -17.181 -2.272 48.514 1.00 91.56 616 LEU A N 1
ATOM 4911 C CA . LEU A 1 616 ? -17.443 -3.614 48.022 1.00 91.56 616 LEU A CA 1
ATOM 4912 C C . LEU A 1 616 ? -18.276 -3.543 46.746 1.00 91.56 616 LEU A C 1
ATOM 4914 O O . LEU A 1 616 ? -19.333 -2.917 46.748 1.00 91.56 616 LEU A O 1
ATOM 4918 N N . SER A 1 617 ? -17.847 -4.248 45.707 1.00 86.62 617 SER A N 1
ATOM 4919 C CA . SER A 1 617 ? -18.599 -4.442 44.469 1.00 86.62 617 SER A CA 1
ATOM 4920 C C . SER A 1 617 ? -18.750 -5.937 44.191 1.00 86.62 617 SER A C 1
ATOM 4922 O O . SER A 1 617 ? -17.799 -6.707 44.328 1.00 86.62 617 SER A O 1
ATOM 4924 N N . VAL A 1 618 ? -19.952 -6.359 43.796 1.00 82.00 618 VAL A N 1
ATOM 4925 C CA . VAL A 1 618 ? -20.179 -7.680 43.188 1.00 82.00 618 VAL A CA 1
ATOM 4926 C C . VAL A 1 618 ? -20.053 -7.485 41.679 1.00 82.00 618 VAL A C 1
ATOM 4928 O O . VAL A 1 618 ? -20.719 -6.604 41.134 1.00 82.00 618 VAL A O 1
ATOM 4931 N N . VAL A 1 619 ? -19.178 -8.245 41.023 1.00 71.94 619 VAL A N 1
ATOM 4932 C CA . VAL A 1 619 ? -18.797 -8.050 39.613 1.00 71.94 619 VAL A CA 1
ATOM 4933 C C . VAL A 1 619 ? -19.078 -9.293 38.766 1.00 71.94 619 VAL A C 1
ATOM 4935 O O . VAL A 1 619 ? -19.215 -10.409 39.271 1.00 71.94 619 VAL A O 1
ATOM 4938 N N . ASP A 1 620 ? -19.216 -9.083 37.460 1.00 66.75 620 ASP A N 1
ATOM 4939 C CA . ASP A 1 620 ? -19.900 -10.010 36.548 1.00 66.75 620 ASP A CA 1
ATOM 4940 C C . ASP A 1 620 ? -19.124 -11.262 36.153 1.00 66.75 620 ASP A C 1
ATOM 4942 O O . ASP A 1 620 ? -19.745 -12.253 35.766 1.00 66.75 620 ASP A O 1
ATOM 4946 N N . ASN A 1 621 ? -17.804 -11.256 36.343 1.00 67.06 621 ASN A N 1
ATOM 4947 C CA . ASN A 1 621 ? -16.955 -12.446 36.265 1.00 67.06 621 ASN A CA 1
ATOM 4948 C C . ASN A 1 621 ? -17.157 -13.412 37.457 1.00 67.06 621 ASN A C 1
ATOM 4950 O O . ASN A 1 621 ? -16.557 -14.485 37.498 1.00 67.06 621 ASN A O 1
ATOM 4954 N N . GLY A 1 622 ? -18.003 -13.055 38.431 1.00 68.44 622 GLY A N 1
ATOM 4955 C CA . GLY A 1 622 ? -18.341 -13.902 39.574 1.00 68.44 622 GLY A CA 1
ATOM 4956 C C . GLY A 1 622 ? -17.507 -13.677 40.823 1.00 68.44 622 GLY A C 1
ATOM 4957 O O . GLY A 1 622 ? -17.376 -14.588 41.644 1.00 68.44 622 GLY A O 1
ATOM 4958 N N . ARG A 1 623 ? -16.952 -12.474 40.985 1.00 83.62 623 ARG A N 1
ATOM 4959 C CA . ARG A 1 623 ? -16.164 -12.076 42.157 1.00 83.62 623 ARG A CA 1
ATOM 4960 C C . ARG A 1 623 ? -16.941 -11.079 43.022 1.00 83.62 623 ARG A C 1
ATOM 4962 O O . ARG A 1 623 ? -17.740 -10.281 42.534 1.00 83.62 623 ARG A O 1
ATOM 4969 N N . VAL A 1 624 ? -16.673 -11.094 44.322 1.00 89.06 624 VAL A N 1
ATOM 4970 C CA . VAL A 1 624 ? -16.873 -9.930 45.197 1.00 89.06 624 VAL A CA 1
ATOM 4971 C C . VAL A 1 624 ? -15.500 -9.319 45.395 1.00 89.06 624 VAL A C 1
ATOM 4973 O O . VAL A 1 624 ? -14.572 -10.040 45.755 1.00 89.06 624 VAL A O 1
ATOM 4976 N N . VAL A 1 625 ? -15.363 -8.020 45.156 1.00 87.75 625 VAL A N 1
ATOM 4977 C CA . VAL A 1 625 ? -14.080 -7.313 45.212 1.00 87.75 625 VAL A CA 1
ATOM 4978 C C . VAL A 1 625 ? -14.225 -6.067 46.077 1.00 87.75 625 VAL A C 1
ATOM 4980 O O . VAL A 1 625 ? -15.209 -5.338 45.966 1.00 87.75 625 VAL A O 1
ATOM 4983 N N . ILE A 1 626 ? -13.241 -5.816 46.939 1.00 88.75 626 ILE A N 1
ATOM 4984 C CA . ILE A 1 626 ? -13.069 -4.531 47.619 1.00 88.75 626 ILE A CA 1
ATOM 4985 C C . ILE A 1 626 ? -11.937 -3.794 46.912 1.00 88.75 626 ILE A C 1
ATOM 4987 O O . ILE A 1 626 ? -10.767 -4.174 47.023 1.00 88.75 626 ILE A O 1
ATOM 4991 N N . TYR A 1 627 ? -12.289 -2.723 46.204 1.00 80.25 627 TYR A N 1
ATOM 4992 C CA . TYR A 1 627 ? -11.324 -1.798 45.616 1.00 80.25 627 TYR A CA 1
ATOM 4993 C C . TYR A 1 627 ? -11.220 -0.535 46.477 1.00 80.25 627 TYR A C 1
ATOM 4995 O O . TYR A 1 627 ? -12.236 0.012 46.932 1.00 80.25 627 TYR A O 1
ATOM 5003 N N . ASN A 1 628 ? -9.995 -0.037 46.664 1.00 75.94 628 ASN A N 1
ATOM 5004 C CA . ASN A 1 628 ? -9.775 1.284 47.257 1.00 75.94 628 ASN A CA 1
ATOM 5005 C C . ASN A 1 628 ? -10.187 2.409 46.287 1.00 75.94 628 ASN A C 1
ATOM 5007 O O . ASN A 1 628 ? -10.515 2.162 45.127 1.00 75.94 628 ASN A O 1
ATOM 5011 N N . LYS A 1 629 ? -10.125 3.665 46.743 1.00 68.56 629 LYS A N 1
ATOM 5012 C CA . LYS A 1 629 ? -10.486 4.837 45.924 1.00 68.56 629 LYS A CA 1
ATOM 5013 C C . LYS A 1 629 ? -9.694 5.018 44.624 1.00 68.56 629 LYS A C 1
ATOM 5015 O O . LYS A 1 629 ? -10.178 5.692 43.725 1.00 68.56 629 LYS A O 1
ATOM 5020 N N . TYR A 1 630 ? -8.527 4.386 44.503 1.00 63.56 630 TYR A N 1
ATOM 5021 C CA . TYR A 1 630 ? -7.703 4.367 43.289 1.00 63.56 630 TYR A CA 1
ATOM 5022 C C . TYR A 1 630 ? -8.017 3.168 42.375 1.00 63.56 630 TYR A C 1
ATOM 5024 O O . TYR A 1 630 ? -7.213 2.826 41.515 1.00 63.56 630 TYR A O 1
ATOM 5032 N N . ARG A 1 631 ? -9.145 2.479 42.604 1.00 61.28 631 ARG A N 1
ATOM 5033 C CA . ARG A 1 631 ? -9.577 1.250 41.911 1.00 61.28 631 ARG A CA 1
ATOM 5034 C C . ARG A 1 631 ? -8.573 0.094 41.962 1.00 61.28 631 ARG A C 1
ATOM 5036 O O . ARG A 1 631 ? -8.686 -0.857 41.198 1.00 61.28 631 ARG A O 1
ATOM 5043 N N . LYS A 1 632 ? -7.625 0.115 42.905 1.00 68.12 632 LYS A N 1
ATOM 5044 C CA . LYS A 1 632 ? -6.745 -1.029 43.159 1.00 68.12 632 LYS A CA 1
ATOM 5045 C C . LYS A 1 632 ? -7.457 -2.026 44.065 1.00 68.12 632 LYS A C 1
ATOM 5047 O O . LYS A 1 632 ? -7.915 -1.660 45.152 1.00 68.12 632 LYS A O 1
ATOM 5052 N N . GLU A 1 633 ? -7.517 -3.282 43.632 1.00 79.31 633 GLU A N 1
ATOM 5053 C CA . GLU A 1 633 ? -8.027 -4.392 44.438 1.00 79.31 633 GLU A CA 1
ATOM 5054 C C . GLU A 1 633 ? -7.237 -4.510 45.755 1.00 79.31 633 GLU A C 1
ATOM 5056 O O . GLU A 1 633 ? -6.005 -4.419 45.783 1.00 79.31 633 GLU A O 1
ATOM 5061 N N . ARG A 1 634 ? -7.962 -4.687 46.864 1.00 86.31 634 ARG A N 1
ATOM 5062 C CA . ARG A 1 634 ? -7.402 -4.882 48.213 1.00 86.31 634 ARG A CA 1
ATOM 5063 C C . ARG A 1 634 ? -7.751 -6.248 48.795 1.00 86.31 634 ARG A C 1
ATOM 5065 O O . ARG A 1 634 ? -6.957 -6.786 49.556 1.00 86.31 634 ARG A O 1
ATOM 5072 N N . TRP A 1 635 ? -8.904 -6.792 48.414 1.00 91.12 635 TRP A N 1
ATOM 5073 C CA . TRP A 1 635 ? -9.370 -8.145 48.720 1.00 91.12 635 TRP A CA 1
ATOM 5074 C C . TRP A 1 635 ? -10.366 -8.573 47.638 1.00 91.12 635 TRP A C 1
ATOM 5076 O O . TRP A 1 635 ? -11.114 -7.734 47.125 1.00 91.12 635 TRP A O 1
ATOM 5086 N N . SER A 1 636 ? -10.434 -9.868 47.337 1.00 88.12 636 SER A N 1
ATOM 5087 C CA . SER A 1 636 ? -11.543 -10.441 46.571 1.00 88.12 636 SER A CA 1
ATOM 5088 C C . SER A 1 636 ? -11.901 -11.842 47.047 1.00 88.12 636 SER A C 1
ATOM 5090 O O . SER A 1 636 ? -11.085 -12.548 47.633 1.00 88.12 636 SER A O 1
ATOM 5092 N N . SER A 1 637 ? -13.106 -12.298 46.713 1.00 88.25 637 SER A N 1
ATOM 5093 C CA . SER A 1 637 ? -13.580 -13.658 46.996 1.00 88.25 637 SER A CA 1
ATOM 5094 C C . SER A 1 637 ? -12.736 -14.768 46.347 1.00 88.25 637 SER A C 1
ATOM 5096 O O . SER A 1 637 ? -12.837 -15.925 46.743 1.00 88.25 637 SER A O 1
ATOM 5098 N N . THR A 1 638 ? -11.915 -14.434 45.347 1.00 81.50 638 THR A N 1
ATOM 5099 C CA . THR A 1 638 ? -10.939 -15.334 44.703 1.00 81.50 638 THR A CA 1
ATOM 5100 C C . THR A 1 638 ? -9.535 -15.248 45.311 1.00 81.50 638 THR A C 1
ATOM 5102 O O . THR A 1 638 ? -8.711 -16.113 45.043 1.00 81.50 638 THR A O 1
ATOM 5105 N N . ASN A 1 639 ? -9.262 -14.226 46.125 1.00 81.62 639 ASN A N 1
ATOM 5106 C CA . ASN A 1 639 ? -8.002 -13.996 46.833 1.00 81.62 639 ASN A CA 1
ATOM 5107 C C . ASN A 1 639 ? -8.314 -13.681 48.311 1.00 81.62 639 ASN A C 1
ATOM 5109 O O . ASN A 1 639 ? -8.046 -12.589 48.814 1.00 81.62 639 ASN A O 1
ATOM 5113 N N . ASP A 1 640 ? -9.004 -14.618 48.972 1.00 86.69 640 ASP A N 1
ATOM 5114 C CA . ASP A 1 640 ? -9.617 -14.397 50.285 1.00 86.69 640 ASP A CA 1
ATOM 5115 C C . ASP A 1 640 ? -8.598 -14.481 51.431 1.00 86.69 640 ASP A C 1
ATOM 5117 O O . ASP A 1 640 ? -8.404 -15.530 52.048 1.00 86.69 640 ASP A O 1
ATOM 5121 N N . THR A 1 641 ? -8.002 -13.337 51.761 1.00 86.00 641 THR A N 1
ATOM 5122 C CA . THR A 1 641 ? -7.138 -13.139 52.937 1.00 86.00 641 THR A CA 1
ATOM 5123 C C . THR A 1 641 ? -7.916 -12.878 54.240 1.00 86.00 641 THR A C 1
ATOM 5125 O O . THR A 1 641 ? -7.325 -12.484 55.246 1.00 86.00 641 THR A O 1
ATOM 5128 N N . GLY A 1 642 ? -9.240 -13.081 54.255 1.00 87.62 642 GLY A N 1
ATOM 5129 C CA . GLY A 1 642 ? -10.115 -12.671 55.354 1.00 87.62 642 GLY A CA 1
ATOM 5130 C C . GLY A 1 642 ? -9.960 -13.500 56.636 1.00 87.62 642 GLY A C 1
ATOM 5131 O O . GLY A 1 642 ? -10.060 -14.734 56.626 1.00 87.62 642 GLY A O 1
ATOM 5132 N N . MET A 1 643 ? -9.774 -12.817 57.766 1.00 89.75 643 MET A N 1
ATOM 5133 C CA . MET A 1 643 ? -9.558 -13.428 59.080 1.00 89.75 643 MET A CA 1
ATOM 5134 C C . MET A 1 643 ? -10.858 -13.910 59.727 1.00 89.75 643 MET A C 1
ATOM 5136 O O . MET A 1 643 ? -11.920 -13.309 59.565 1.00 89.75 643 MET A O 1
ATOM 5140 N N . ARG A 1 644 ? -10.760 -15.012 60.473 1.00 90.25 644 ARG A N 1
ATOM 5141 C CA . ARG A 1 644 ? -11.863 -15.727 61.132 1.00 90.25 644 ARG A CA 1
ATOM 5142 C C . ARG A 1 644 ? -11.471 -15.921 62.595 1.00 90.25 644 ARG A C 1
ATOM 5144 O O . ARG A 1 644 ? -10.373 -16.411 62.844 1.00 90.25 644 ARG A O 1
ATOM 5151 N N . PHE A 1 645 ? -12.345 -15.517 63.513 1.00 81.50 645 PHE A N 1
ATOM 5152 C CA . PHE A 1 645 ? -12.104 -15.511 64.965 1.00 81.50 645 PHE A CA 1
ATOM 5153 C C . PHE A 1 645 ? -12.894 -16.610 65.683 1.00 81.50 645 PHE A C 1
ATOM 5155 O O . PHE A 1 645 ? -13.829 -17.147 65.047 1.00 81.50 645 PHE A O 1
#

Solvent-accessible surface area (backbone atoms only — not comparable to full-atom values): 35744 Å² total; per-residue (Å²): 135,92,80,90,79,91,79,87,84,78,85,79,80,81,80,82,79,86,85,83,85,85,87,90,86,83,90,76,80,89,71,81,82,76,75,88,75,68,72,83,81,62,69,84,58,48,74,50,66,58,33,47,25,44,65,31,36,48,52,24,45,54,56,32,34,77,72,67,76,39,68,86,76,80,67,57,85,78,34,64,56,64,47,22,40,30,32,35,37,51,36,80,41,68,65,53,46,48,54,54,74,66,34,85,93,54,77,72,33,61,56,65,69,50,45,50,68,61,66,73,32,43,60,68,68,62,90,90,59,60,92,94,49,48,59,47,38,24,38,76,43,52,68,88,63,89,72,76,100,62,53,66,45,83,75,42,48,21,54,65,81,72,58,99,88,55,85,69,52,89,56,46,53,61,46,59,79,48,38,73,62,31,50,54,38,7,21,49,79,48,72,60,52,34,94,91,43,92,65,84,80,83,56,74,47,68,50,34,37,36,39,32,30,54,31,77,72,80,74,40,78,42,53,37,43,44,38,28,38,35,39,31,49,74,90,50,65,50,71,15,46,19,39,90,77,4,37,32,50,39,88,56,68,39,75,54,44,26,31,40,27,39,40,50,30,37,69,92,55,45,33,37,31,15,54,27,101,56,58,60,22,36,36,36,38,62,64,74,35,85,66,65,49,74,52,68,30,77,60,64,71,63,27,53,51,46,33,34,44,44,22,50,40,36,48,72,72,71,58,50,36,74,46,59,98,66,54,51,73,60,37,37,32,25,48,30,65,40,66,24,50,101,91,39,63,52,47,66,51,93,92,57,67,38,32,37,42,42,50,20,41,81,88,63,52,72,62,51,45,60,54,38,22,22,52,42,27,15,40,58,26,44,58,35,58,38,51,80,50,80,68,54,52,87,63,76,76,57,58,59,66,42,45,49,50,25,13,52,13,16,7,43,15,50,35,38,75,73,43,65,86,56,83,68,90,55,59,45,29,41,80,61,91,68,88,93,59,98,60,66,16,12,13,27,54,57,20,32,40,72,49,61,49,22,82,80,37,66,49,30,27,34,41,41,25,32,47,46,61,58,82,56,20,78,41,29,47,35,32,50,13,69,40,50,42,39,22,22,55,67,40,47,79,75,59,64,79,31,100,88,49,50,71,64,43,43,52,46,20,62,63,11,31,27,15,68,64,63,67,75,60,72,84,57,40,40,41,42,72,40,72,61,53,74,68,45,69,50,51,15,88,77,56,51,28,30,42,28,35,38,86,53,33,24,40,35,34,32,37,58,91,45,90,75,64,40,75,77,36,64,74,78,35,60,83,40,78,53,64,35,37,35,29,33,59,41,28,25,42,39,33,20,52,44,83,84,69,60,86,92,45,49,48,33,32,47,74,33,58,87,29,56,73,9,25,41,28,40,41,68,76,67,42,45,35,32,26,33,75,84,68,47,77,73,37,29,59,89,57,69,72,48,50,74,106